Protein AF-A0A4P9WMT1-F1 (afdb_monomer_lite)

Sequence (552 aa):
MLISFTKLLVLAVTAVASVRATGAGMCFQVGVPNPFCVYGSPVKNVQDMVEIRYEIPQGLTWAALGVGSSMQSADIMFVNIDANGTAALTRRTASGFFLPPLATAEDLTLVPAASGQFTVNNAPTTVVTFIRSKTDPANSNPLTAQPQSFIWAALPGSPGGALNQHQFKGTTTGNFLDGSLAFTAGAARGPLISGSGANYDTLIHAHGILMAVGWLVMAPLGVYVARFGKAAFGVWWFRIHIALLLVGAVGGTYAGFGLVYSAISQNGGVHFSTTDSVHGAHVIIGLILLILTAPQAILGFIIDKLWVPTRRLVVLLALVNIPLGINTYDNLGSWAYIVYGVWLGAVVLGGFFLQIRNGQTVPGPCRIDITYLKPGRSATVIQAVLTLAASPTRTRVHTIITLGADTTGPSLSFPPAGPAGVAEWGLPPFTTCVPVQNPHNIGRKIDVRLSGQPVDHQRPSYAMWAAIPGRHVNDWRSVALYIDFIYNPLSLVPYEEESWYPTFSIHCGRHLIDGEIRDQKGRLLASIRQYATVVPWAMNDIQAQKATKSHL

Radius of gyration: 41.43 Å; chains: 1; bounding box: 90×55×116 Å

InterPro domains:
  IPR006593 Cytochrome b561/ferric reductase, transmembrane domain [SM00665] (206-326)
  IPR042171 Acyl-CoA thioesterase, double hotdog domain [G3DSA:2.40.160.210] (356-535)

pLDDT: mean 81.4, std 17.22, range [26.97, 97.56]

Structure (mmCIF, N/CA/C/O backbone):
data_AF-A0A4P9WMT1-F1
#
_entry.id   AF-A0A4P9WMT1-F1
#
loop_
_atom_site.group_PDB
_atom_site.id
_atom_site.type_symbol
_atom_site.label_atom_id
_atom_site.label_alt_id
_atom_site.label_comp_id
_atom_site.label_asym_id
_atom_site.label_entity_id
_atom_site.label_seq_id
_atom_site.pdbx_PDB_ins_code
_atom_site.Cartn_x
_atom_site.Cartn_y
_atom_site.Cartn_z
_atom_site.occupancy
_atom_site.B_iso_or_equiv
_atom_site.auth_seq_id
_atom_site.auth_comp_id
_atom_site.auth_asym_id
_atom_site.auth_atom_id
_atom_site.pdbx_PDB_model_num
ATOM 1 N N . MET A 1 1 ? -0.225 -25.256 9.509 1.00 34.50 1 MET A N 1
ATOM 2 C CA . MET A 1 1 ? 0.440 -24.881 8.245 1.00 34.50 1 MET A CA 1
ATOM 3 C C . MET A 1 1 ? 0.999 -23.466 8.422 1.00 34.50 1 MET A C 1
ATOM 5 O O . MET A 1 1 ? 0.345 -22.499 8.068 1.00 34.50 1 MET A O 1
ATOM 9 N N . LEU A 1 2 ? 2.133 -23.338 9.126 1.00 26.97 2 LEU A N 1
ATOM 10 C CA . LEU A 1 2 ? 2.810 -22.058 9.376 1.00 26.97 2 LEU A CA 1
ATOM 11 C C . LEU A 1 2 ? 3.914 -21.899 8.329 1.00 26.97 2 LEU A C 1
ATOM 13 O O . LEU A 1 2 ? 4.883 -22.654 8.347 1.00 26.97 2 LEU A O 1
ATOM 17 N N . ILE A 1 3 ? 3.759 -20.945 7.415 1.00 30.41 3 ILE A N 1
ATOM 18 C CA . ILE A 1 3 ? 4.817 -20.559 6.480 1.00 30.41 3 ILE A CA 1
ATOM 19 C C . ILE A 1 3 ? 5.672 -19.492 7.170 1.00 30.41 3 ILE A C 1
ATOM 21 O O . ILE A 1 3 ? 5.170 -18.483 7.662 1.00 30.41 3 ILE A O 1
ATOM 25 N N . SER A 1 4 ? 6.968 -19.781 7.260 1.00 29.91 4 SER A N 1
ATOM 26 C CA . SER A 1 4 ? 7.980 -19.017 7.988 1.00 29.91 4 SER A CA 1
ATOM 27 C C . SER A 1 4 ? 8.216 -17.639 7.356 1.00 29.91 4 SER A C 1
ATOM 29 O O . SER A 1 4 ? 8.745 -17.541 6.251 1.00 29.91 4 SER A O 1
ATOM 31 N N . PHE A 1 5 ? 7.877 -16.577 8.092 1.00 31.09 5 PHE A N 1
ATOM 32 C CA . PHE A 1 5 ? 8.065 -15.159 7.735 1.00 31.09 5 PHE A CA 1
ATOM 33 C C . PHE A 1 5 ? 9.542 -14.714 7.613 1.00 31.09 5 PHE A C 1
ATOM 35 O O . PHE A 1 5 ? 9.825 -13.585 7.228 1.00 31.09 5 PHE A O 1
ATOM 42 N N . THR A 1 6 ? 10.505 -15.584 7.917 1.00 29.91 6 THR A N 1
ATOM 43 C CA . THR A 1 6 ? 11.939 -15.255 8.009 1.00 29.91 6 THR A CA 1
ATOM 44 C C . THR A 1 6 ? 12.689 -15.181 6.678 1.00 29.91 6 THR A C 1
ATOM 46 O O . THR A 1 6 ? 13.828 -14.728 6.666 1.00 29.91 6 THR A O 1
ATOM 49 N N . LYS A 1 7 ? 12.093 -15.578 5.547 1.00 29.81 7 LYS A N 1
ATOM 50 C CA . LYS A 1 7 ? 12.797 -15.582 4.248 1.00 29.81 7 LYS A CA 1
ATOM 51 C C . LYS A 1 7 ? 12.718 -14.271 3.452 1.00 29.81 7 LYS A C 1
ATOM 53 O O . LYS A 1 7 ? 13.310 -14.203 2.383 1.00 29.81 7 LYS A O 1
ATOM 58 N N . LEU A 1 8 ? 12.044 -13.232 3.954 1.00 31.28 8 LEU A N 1
ATOM 59 C CA . LEU A 1 8 ? 11.838 -11.984 3.199 1.00 31.28 8 LEU A CA 1
ATOM 60 C C . LEU A 1 8 ? 12.842 -10.850 3.508 1.00 31.28 8 LEU A C 1
ATOM 62 O O . LEU A 1 8 ? 12.739 -9.793 2.900 1.00 31.28 8 LEU A O 1
ATOM 66 N N . LEU A 1 9 ? 13.802 -11.033 4.429 1.00 27.73 9 LEU A N 1
ATOM 67 C CA . LEU A 1 9 ? 14.664 -9.935 4.919 1.00 27.73 9 LEU A CA 1
ATOM 68 C C . LEU A 1 9 ? 16.169 -10.076 4.604 1.00 27.73 9 LEU A C 1
ATOM 70 O O . LEU A 1 9 ? 16.979 -9.362 5.185 1.00 27.73 9 LEU A O 1
ATOM 74 N N . VAL A 1 10 ? 16.580 -10.976 3.707 1.00 28.58 10 VAL A N 1
ATOM 75 C CA . VAL A 1 10 ? 18.006 -11.146 3.361 1.00 28.58 10 VAL A CA 1
ATOM 76 C C . VAL A 1 10 ? 18.172 -11.211 1.849 1.00 28.58 10 VAL A C 1
ATOM 78 O O . VAL A 1 10 ? 18.247 -12.288 1.268 1.00 28.58 10 VAL A O 1
ATOM 81 N N . LEU A 1 11 ? 18.200 -10.048 1.200 1.00 29.77 11 LEU A N 1
ATOM 82 C CA . LEU A 1 11 ? 18.699 -9.916 -0.171 1.00 29.77 11 LEU A CA 1
ATOM 83 C C . LEU A 1 11 ? 19.113 -8.466 -0.444 1.00 29.77 11 LEU A C 1
ATOM 85 O O . LEU A 1 11 ? 18.495 -7.740 -1.212 1.00 29.77 11 LEU A O 1
ATOM 89 N N . ALA A 1 12 ? 20.173 -8.027 0.226 1.00 33.16 12 ALA A N 1
ATOM 90 C CA . ALA A 1 12 ? 20.955 -6.888 -0.225 1.00 33.16 12 ALA A CA 1
ATOM 91 C C . ALA A 1 12 ? 22.398 -7.083 0.239 1.00 33.16 12 ALA A C 1
ATOM 93 O O . ALA A 1 12 ? 22.638 -7.280 1.425 1.00 33.16 12 ALA A O 1
ATOM 94 N N . VAL A 1 13 ? 23.311 -7.002 -0.730 1.00 31.78 13 VAL A N 1
ATOM 95 C CA . VAL A 1 13 ? 24.784 -7.053 -0.675 1.00 31.78 13 VAL A CA 1
ATOM 96 C C . VAL A 1 13 ? 25.332 -8.306 -1.364 1.00 31.78 13 VAL A C 1
ATOM 98 O O . VAL A 1 13 ? 25.782 -9.265 -0.748 1.00 31.78 13 VAL A O 1
ATOM 101 N N . THR A 1 14 ? 25.336 -8.256 -2.696 1.00 29.84 14 THR A N 1
ATOM 102 C CA . THR A 1 14 ? 26.312 -8.975 -3.522 1.00 29.84 14 THR A CA 1
ATOM 103 C C . THR A 1 14 ? 27.291 -7.949 -4.072 1.00 29.84 14 THR A C 1
ATOM 105 O O . THR A 1 14 ? 26.925 -7.091 -4.874 1.00 29.84 14 THR A O 1
ATOM 108 N N . ALA A 1 15 ? 28.527 -8.022 -3.583 1.00 29.95 15 ALA A N 1
ATOM 109 C CA . ALA A 1 15 ? 29.663 -7.267 -4.080 1.00 29.95 15 ALA A CA 1
ATOM 110 C C . ALA A 1 15 ? 29.980 -7.686 -5.524 1.00 29.95 15 ALA A C 1
ATOM 112 O O . ALA A 1 15 ? 30.099 -8.874 -5.824 1.00 29.95 15 ALA A O 1
ATOM 113 N N . VAL A 1 16 ? 30.119 -6.704 -6.414 1.00 30.92 16 VAL A N 1
ATOM 114 C CA . VAL A 1 16 ? 30.533 -6.912 -7.804 1.00 30.92 16 VAL A CA 1
ATOM 115 C C . VAL A 1 16 ? 32.060 -6.972 -7.837 1.00 30.92 16 VAL A C 1
ATOM 117 O O . VAL A 1 16 ? 32.727 -5.951 -7.698 1.00 30.92 16 VAL A O 1
ATOM 120 N N . ALA A 1 17 ? 32.621 -8.169 -8.007 1.00 28.27 17 ALA A N 1
ATOM 121 C CA . ALA A 1 17 ? 34.021 -8.335 -8.383 1.00 28.27 17 ALA A CA 1
ATOM 122 C C . ALA A 1 17 ? 34.148 -8.127 -9.902 1.00 28.27 17 ALA A C 1
ATOM 124 O O . ALA A 1 17 ? 33.555 -8.867 -10.688 1.00 28.27 17 ALA A O 1
ATOM 125 N N . SER A 1 18 ? 34.894 -7.107 -10.327 1.00 31.23 18 SER A N 1
ATOM 126 C CA . SER A 1 18 ? 35.149 -6.814 -11.739 1.00 31.23 18 SER A CA 1
ATOM 127 C C . SER A 1 18 ? 36.279 -7.697 -12.279 1.00 31.23 18 SER A C 1
ATOM 129 O O . SER A 1 18 ? 37.464 -7.424 -12.100 1.00 31.23 18 SER A O 1
ATOM 131 N N . VAL A 1 19 ? 35.920 -8.773 -12.978 1.00 30.08 19 VAL A N 1
ATOM 132 C CA . VAL A 1 19 ? 36.870 -9.514 -13.817 1.00 30.08 19 VAL A CA 1
ATOM 133 C C . VAL A 1 19 ? 37.116 -8.684 -15.079 1.00 30.08 19 VAL A C 1
ATOM 135 O O . VAL A 1 19 ? 36.225 -8.530 -15.911 1.00 30.08 19 VAL A O 1
ATOM 138 N N . ARG A 1 20 ? 38.323 -8.122 -15.226 1.00 36.44 20 ARG A N 1
ATOM 139 C CA . ARG A 1 20 ? 38.772 -7.489 -16.477 1.00 36.44 20 ARG A CA 1
ATOM 140 C C . ARG A 1 20 ? 39.059 -8.575 -17.515 1.00 36.44 20 ARG A C 1
ATOM 142 O O . ARG A 1 20 ? 40.186 -9.045 -17.624 1.00 36.44 20 ARG A O 1
ATOM 149 N N . ALA A 1 21 ? 38.042 -8.969 -18.273 1.00 40.00 21 ALA A N 1
ATOM 150 C CA . ALA A 1 21 ? 38.246 -9.624 -19.557 1.00 40.00 21 ALA A CA 1
ATOM 151 C C . ALA A 1 21 ? 38.567 -8.537 -20.594 1.00 40.00 21 ALA A C 1
ATOM 153 O O . ALA A 1 21 ? 37.758 -7.645 -20.843 1.00 40.00 21 ALA A O 1
ATOM 154 N N . THR A 1 22 ? 39.764 -8.571 -21.168 1.00 42.84 22 THR A N 1
ATOM 155 C CA . THR A 1 22 ? 40.135 -7.729 -22.311 1.00 42.84 22 THR A CA 1
ATOM 156 C C . THR A 1 22 ? 39.347 -8.184 -23.543 1.00 42.84 22 THR A C 1
ATOM 158 O O . THR A 1 22 ? 39.490 -9.336 -23.947 1.00 42.84 22 THR A O 1
ATOM 161 N N . GLY A 1 23 ? 38.516 -7.302 -24.118 1.00 55.69 23 GLY A N 1
ATOM 162 C CA . GLY A 1 23 ? 37.726 -7.561 -25.338 1.00 55.69 23 GLY A CA 1
ATOM 163 C C . GLY A 1 23 ? 36.220 -7.793 -25.127 1.00 55.69 23 GLY A C 1
ATOM 164 O O . GLY A 1 23 ? 35.547 -8.342 -25.997 1.00 55.69 23 GLY A O 1
ATOM 165 N N . ALA A 1 24 ? 35.678 -7.404 -23.974 1.00 73.19 24 ALA A N 1
ATOM 166 C CA . ALA A 1 24 ? 34.291 -7.649 -23.596 1.00 73.19 24 ALA A CA 1
ATOM 167 C C . ALA A 1 24 ? 33.371 -6.498 -24.047 1.00 73.19 24 ALA A C 1
ATOM 169 O O . ALA A 1 24 ? 33.230 -5.503 -23.343 1.00 73.19 24 ALA A O 1
ATOM 170 N N . GLY A 1 25 ? 32.715 -6.630 -25.205 1.00 86.19 25 GLY A N 1
ATOM 171 C CA . GLY A 1 25 ? 31.639 -5.709 -25.602 1.00 86.19 25 GLY A CA 1
ATOM 172 C C . GLY A 1 25 ? 30.511 -5.634 -24.563 1.00 86.19 25 GLY A C 1
ATOM 173 O O . GLY A 1 25 ? 30.316 -6.555 -23.768 1.00 86.19 25 GLY A O 1
ATOM 174 N N . MET A 1 26 ? 29.742 -4.547 -24.577 1.00 92.19 26 MET A N 1
ATOM 175 C CA . MET A 1 26 ? 28.570 -4.379 -23.713 1.00 92.19 26 MET A CA 1
ATOM 176 C C . MET A 1 26 ? 27.410 -5.199 -24.276 1.00 92.19 26 MET A C 1
ATOM 178 O O . MET A 1 26 ? 26.915 -4.884 -25.352 1.00 92.19 26 MET A O 1
ATOM 182 N N . CYS A 1 27 ? 26.975 -6.243 -23.573 1.00 93.75 27 CYS A N 1
ATOM 183 C CA . CYS A 1 27 ? 25.895 -7.116 -24.031 1.00 93.75 27 CYS A CA 1
ATOM 184 C C . CYS A 1 27 ? 24.649 -6.961 -23.159 1.00 93.75 27 CYS A C 1
ATOM 186 O O . CYS A 1 27 ? 24.732 -7.033 -21.939 1.00 93.75 27 CYS A O 1
ATOM 188 N N . PHE A 1 28 ? 23.489 -6.801 -23.784 1.00 92.69 28 PHE A N 1
ATOM 189 C CA . PHE A 1 28 ? 22.220 -6.456 -23.156 1.00 92.69 28 PHE A CA 1
ATOM 190 C C . PHE A 1 28 ? 21.204 -7.589 -23.314 1.00 92.69 28 PHE A C 1
ATOM 192 O O . PHE A 1 28 ? 20.989 -8.097 -24.418 1.00 92.69 28 PHE A O 1
ATOM 199 N N . GLN A 1 29 ? 20.554 -7.978 -22.217 1.00 91.81 29 GLN A N 1
ATOM 200 C CA . GLN A 1 29 ? 19.436 -8.926 -22.251 1.00 91.81 29 GLN A CA 1
ATOM 201 C C . GLN A 1 29 ? 18.154 -8.203 -22.671 1.00 91.81 29 GLN A C 1
ATOM 203 O O . GLN A 1 29 ? 17.661 -7.326 -21.960 1.00 91.81 29 GLN A O 1
ATOM 208 N N . VAL A 1 30 ? 17.628 -8.577 -23.837 1.00 91.31 30 VAL A N 1
ATOM 209 C CA . VAL A 1 30 ? 16.574 -7.839 -24.557 1.00 91.31 30 VAL A CA 1
ATOM 210 C C . VAL A 1 30 ? 15.356 -8.706 -24.872 1.00 91.31 30 VAL A C 1
ATOM 212 O O . VAL A 1 30 ? 14.725 -8.539 -25.904 1.00 91.31 30 VAL A O 1
ATOM 215 N N . GLY A 1 31 ? 15.034 -9.669 -24.005 1.00 86.44 31 GLY A N 1
ATOM 216 C CA . GLY A 1 31 ? 13.817 -10.483 -24.133 1.00 86.44 31 GLY A CA 1
ATOM 217 C C . GLY A 1 31 ? 13.829 -11.523 -25.259 1.00 86.44 31 GLY A C 1
ATOM 218 O O . GLY A 1 31 ? 12.807 -12.155 -25.506 1.00 86.44 31 GLY A O 1
ATOM 219 N N . VAL A 1 32 ? 14.971 -11.732 -25.918 1.00 90.38 32 VAL A N 1
ATOM 220 C CA . VAL A 1 32 ? 15.188 -12.797 -26.911 1.00 90.38 32 VAL A CA 1
ATOM 221 C C . VAL A 1 32 ? 16.379 -13.671 -26.485 1.00 90.38 32 VAL A C 1
ATOM 223 O O . VAL A 1 32 ? 17.185 -13.227 -25.665 1.00 90.38 32 VAL A O 1
ATOM 226 N N . PRO A 1 33 ? 16.524 -14.912 -26.999 1.00 89.69 33 PRO A N 1
ATOM 227 C CA . PRO A 1 33 ? 17.523 -15.863 -26.493 1.00 89.69 33 PRO A CA 1
ATOM 228 C C . PRO A 1 33 ? 18.980 -15.388 -26.581 1.00 89.69 33 PRO A C 1
ATOM 230 O O . PRO A 1 33 ? 19.815 -15.791 -25.774 1.00 89.69 33 PRO A O 1
ATOM 233 N N . ASN A 1 34 ? 19.294 -14.541 -27.564 1.00 92.12 34 ASN A N 1
ATOM 234 C CA . ASN A 1 34 ? 20.617 -13.953 -27.737 1.00 92.12 34 ASN A CA 1
ATOM 235 C C . ASN A 1 34 ? 20.608 -12.479 -27.303 1.00 92.12 34 ASN A C 1
ATOM 237 O O . ASN A 1 34 ? 19.641 -11.778 -27.581 1.00 92.12 34 ASN A O 1
ATOM 241 N N . PRO A 1 35 ? 21.667 -11.981 -26.646 1.00 93.81 35 PRO A N 1
ATOM 242 C CA . PRO A 1 35 ? 21.762 -10.584 -26.247 1.00 93.81 35 PRO A CA 1
ATOM 243 C C . PRO A 1 35 ? 22.049 -9.667 -27.442 1.00 93.81 35 PRO A C 1
ATOM 245 O O . PRO A 1 35 ? 22.680 -10.077 -28.416 1.00 93.81 35 PRO A O 1
ATOM 248 N N . PHE A 1 36 ? 21.650 -8.404 -27.313 1.00 95.00 36 PHE A N 1
ATOM 249 C CA . PHE A 1 36 ? 22.123 -7.305 -28.157 1.00 95.00 36 PHE A CA 1
ATOM 250 C C . PHE A 1 36 ? 23.494 -6.852 -27.649 1.00 95.00 36 PHE A C 1
ATOM 252 O O . PHE A 1 36 ? 23.594 -6.480 -26.487 1.00 95.00 36 PHE A O 1
ATOM 259 N N . CYS A 1 37 ? 24.548 -6.889 -28.467 1.00 95.81 37 CYS A N 1
ATOM 260 C CA . CYS A 1 37 ? 25.891 -6.485 -28.033 1.00 95.81 37 CYS A CA 1
ATOM 261 C C . CYS A 1 37 ? 26.405 -5.256 -28.785 1.00 95.81 37 CYS A C 1
ATOM 263 O O . CYS A 1 37 ? 26.158 -5.097 -29.980 1.00 95.81 37 CYS A O 1
ATOM 265 N N . VAL A 1 38 ? 27.153 -4.409 -28.080 1.00 96.19 38 VAL A N 1
ATOM 266 C CA . VAL A 1 38 ? 27.791 -3.209 -28.619 1.00 96.19 38 VAL A CA 1
ATOM 267 C C . VAL A 1 38 ? 29.273 -3.195 -28.280 1.00 96.19 38 VAL A C 1
ATOM 269 O O . VAL A 1 38 ? 29.674 -3.357 -27.127 1.00 96.19 38 VAL A O 1
ATOM 272 N N . TYR A 1 39 ? 30.077 -2.946 -29.301 1.00 95.44 39 TYR A N 1
ATOM 273 C CA . TYR A 1 39 ? 31.525 -2.828 -29.226 1.00 95.44 39 TYR A CA 1
ATOM 274 C C . TYR A 1 39 ? 31.937 -1.447 -29.713 1.00 95.44 39 TYR A C 1
ATOM 276 O O . TYR A 1 39 ? 31.245 -0.854 -30.544 1.00 95.44 39 TYR A O 1
ATOM 284 N N . GLY A 1 40 ? 33.078 -0.960 -29.240 1.00 94.50 40 GLY A N 1
ATOM 285 C CA . GLY A 1 40 ? 33.652 0.265 -29.771 1.00 94.50 40 GLY A CA 1
ATOM 286 C C . GLY A 1 40 ? 35.151 0.366 -29.551 1.00 94.50 40 GLY A C 1
ATOM 287 O O . GLY A 1 40 ? 35.678 -0.085 -28.533 1.00 94.50 40 GLY A O 1
ATOM 288 N N . SER A 1 41 ? 35.829 0.950 -30.534 1.00 94.31 41 SER A N 1
ATOM 289 C CA . SER A 1 41 ? 37.272 1.186 -30.510 1.00 94.31 41 SER A CA 1
ATOM 290 C C . SER A 1 41 ? 37.656 2.379 -31.387 1.00 94.31 41 SER A C 1
ATOM 292 O O . SER A 1 41 ? 36.959 2.664 -32.362 1.00 94.31 41 SER A O 1
ATOM 294 N N . PRO A 1 42 ? 38.783 3.061 -31.117 1.00 94.50 42 PRO A N 1
ATOM 295 C CA . PRO A 1 42 ? 39.309 4.072 -32.029 1.00 94.50 42 PRO A CA 1
ATOM 296 C C . PRO A 1 42 ? 39.584 3.487 -33.420 1.00 94.50 42 PRO A C 1
ATOM 298 O O . PRO A 1 42 ? 40.124 2.383 -33.536 1.00 94.50 42 PRO A O 1
ATOM 301 N N . VAL A 1 43 ? 39.272 4.240 -34.477 1.00 93.19 43 VAL A N 1
ATOM 302 C CA . VAL A 1 43 ? 39.634 3.849 -35.846 1.00 93.19 43 VAL A CA 1
ATOM 303 C C . VAL A 1 43 ? 41.155 3.931 -36.002 1.00 93.19 43 VAL A C 1
ATOM 305 O O . VAL A 1 43 ? 41.779 4.940 -35.669 1.00 93.19 43 VAL A O 1
ATOM 308 N N . LYS A 1 44 ? 41.782 2.871 -36.524 1.00 87.00 44 LYS A N 1
ATOM 309 C CA . LYS A 1 44 ? 43.231 2.871 -36.777 1.00 87.00 44 LYS A CA 1
ATOM 310 C C . LYS A 1 44 ? 43.584 3.952 -37.801 1.00 87.00 44 LYS A C 1
ATOM 312 O O . LYS A 1 44 ? 42.968 4.025 -38.857 1.00 87.00 44 LYS A O 1
ATOM 317 N N . ASN A 1 45 ? 44.620 4.738 -37.510 1.00 84.12 45 ASN A N 1
ATOM 318 C CA . ASN A 1 45 ? 45.180 5.764 -38.402 1.00 84.12 45 ASN A CA 1
ATOM 319 C C . ASN A 1 45 ? 44.236 6.925 -38.769 1.00 84.12 45 ASN A C 1
ATOM 321 O O . ASN A 1 45 ? 44.592 7.735 -39.620 1.00 84.12 45 ASN A O 1
ATOM 325 N N . VAL A 1 46 ? 43.075 7.049 -38.119 1.00 86.44 46 VAL A N 1
ATOM 326 C CA . VAL A 1 46 ? 42.180 8.201 -38.271 1.00 86.44 46 VAL A CA 1
ATOM 327 C C . VAL A 1 46 ? 41.991 8.821 -36.896 1.00 86.44 46 VAL A C 1
ATOM 329 O O . VAL A 1 46 ? 41.365 8.234 -36.012 1.00 86.44 46 VAL A O 1
ATOM 332 N N . GLN A 1 47 ? 42.590 9.996 -36.691 1.00 80.94 47 GLN A N 1
ATOM 333 C CA . GLN A 1 47 ? 42.363 10.738 -35.457 1.00 80.94 47 GLN A CA 1
ATOM 334 C C . GLN A 1 47 ? 40.887 11.147 -35.377 1.00 80.94 47 GLN A C 1
ATOM 336 O O . GLN A 1 47 ? 40.221 11.338 -36.388 1.00 80.94 47 GLN A O 1
ATOM 341 N N . ASP A 1 48 ? 40.369 11.198 -34.155 1.00 88.50 48 ASP A N 1
ATOM 342 C CA . ASP A 1 48 ? 39.002 11.634 -33.850 1.00 88.50 48 ASP A CA 1
ATOM 343 C C . ASP A 1 48 ? 37.831 10.805 -34.379 1.00 88.50 48 ASP A C 1
ATOM 345 O O . ASP A 1 48 ? 36.694 11.231 -34.232 1.00 88.50 48 ASP A O 1
ATOM 349 N N . MET A 1 49 ? 38.062 9.577 -34.846 1.00 93.00 49 MET A N 1
ATOM 350 C CA . MET A 1 49 ? 36.977 8.653 -35.198 1.00 93.00 49 MET A CA 1
ATOM 351 C C . MET A 1 49 ? 36.942 7.424 -34.285 1.00 93.00 49 MET A C 1
ATOM 353 O O . MET A 1 49 ? 37.976 6.899 -33.856 1.00 93.00 49 MET A O 1
ATOM 357 N N . VAL A 1 50 ? 35.732 6.951 -34.003 1.00 94.88 50 VAL A N 1
ATOM 358 C CA . VAL A 1 50 ? 35.442 5.727 -33.252 1.00 94.88 50 VAL A CA 1
ATOM 359 C C . VAL A 1 50 ? 34.627 4.805 -34.141 1.00 94.88 50 VAL A C 1
ATOM 361 O O . VAL A 1 50 ? 33.614 5.218 -34.697 1.00 94.88 50 VAL A O 1
ATOM 364 N N . GLU A 1 51 ? 35.070 3.561 -34.274 1.00 96.06 51 GLU A N 1
ATOM 365 C CA . GLU A 1 51 ? 34.289 2.493 -34.885 1.00 96.06 51 GLU A CA 1
ATOM 366 C C . GLU A 1 51 ? 33.418 1.851 -33.811 1.00 96.06 51 GLU A C 1
ATOM 368 O O . GLU A 1 51 ? 33.912 1.482 -32.743 1.00 96.06 51 GLU A O 1
ATOM 373 N N . ILE A 1 52 ? 32.127 1.728 -34.093 1.00 96.69 52 ILE A N 1
ATOM 374 C CA . ILE A 1 52 ? 31.130 1.115 -33.224 1.00 96.69 52 ILE A CA 1
ATOM 375 C C . ILE A 1 52 ? 30.473 -0.022 -33.999 1.00 96.69 52 ILE A C 1
ATOM 377 O O . ILE A 1 52 ? 30.073 0.136 -35.152 1.00 96.69 52 ILE A O 1
ATOM 381 N N . ARG A 1 53 ? 30.351 -1.180 -33.353 1.00 96.56 53 ARG A N 1
ATOM 382 C CA . ARG A 1 53 ? 29.743 -2.382 -33.931 1.00 96.56 53 ARG A CA 1
ATOM 383 C C . ARG A 1 53 ? 28.581 -2.838 -33.071 1.00 96.56 53 ARG A C 1
ATOM 385 O O . ARG A 1 53 ? 28.749 -3.077 -31.876 1.00 96.56 53 ARG A O 1
ATOM 392 N N . TYR A 1 54 ? 27.421 -2.994 -33.692 1.00 97.38 54 TYR A N 1
ATOM 393 C CA . TYR A 1 54 ? 26.234 -3.595 -33.101 1.00 97.38 54 TYR A CA 1
ATOM 394 C C . TYR A 1 54 ? 26.095 -5.030 -33.581 1.00 97.38 54 TYR A C 1
ATOM 396 O O . TYR A 1 54 ? 26.208 -5.304 -34.773 1.00 97.38 54 TYR A O 1
ATOM 404 N N . GLU A 1 55 ? 25.793 -5.930 -32.656 1.00 95.81 55 GLU A N 1
ATOM 405 C CA . GLU A 1 55 ? 25.377 -7.299 -32.931 1.00 95.81 55 GLU A CA 1
ATOM 406 C C . GLU A 1 55 ? 23.940 -7.460 -32.450 1.00 95.81 55 GLU A C 1
ATOM 408 O O . GLU A 1 55 ? 23.677 -7.590 -31.252 1.00 95.81 55 GLU A O 1
ATOM 413 N N . ILE A 1 56 ? 23.003 -7.380 -33.394 1.00 96.25 56 ILE A N 1
ATOM 414 C CA . ILE A 1 56 ? 21.570 -7.343 -33.127 1.00 96.25 56 ILE A CA 1
ATOM 415 C C . ILE A 1 56 ? 20.987 -8.739 -33.392 1.00 96.25 56 ILE A C 1
ATOM 417 O O . ILE A 1 56 ? 20.973 -9.190 -34.544 1.00 96.25 56 ILE A O 1
ATOM 421 N N . PRO A 1 57 ? 20.536 -9.457 -32.350 1.00 94.50 57 PRO A N 1
ATOM 422 C CA . PRO A 1 57 ? 19.986 -10.800 -32.495 1.00 94.50 57 PRO A CA 1
ATOM 423 C C . PRO A 1 57 ? 18.681 -10.783 -33.299 1.00 94.50 57 PRO A C 1
ATOM 425 O O . PRO A 1 57 ? 17.971 -9.776 -33.346 1.00 94.50 57 PRO A O 1
ATOM 428 N N . GLN A 1 58 ? 18.332 -11.922 -33.902 1.00 93.06 58 GLN A N 1
ATOM 429 C CA . GLN A 1 58 ? 16.999 -12.096 -34.480 1.00 93.06 58 GLN A CA 1
ATOM 430 C C . GLN A 1 58 ? 15.894 -11.938 -33.425 1.00 93.06 58 GLN A C 1
ATOM 432 O O . GLN A 1 58 ? 16.076 -12.270 -32.252 1.00 93.06 58 GLN A O 1
ATOM 437 N N . GLY A 1 59 ? 14.730 -11.461 -33.873 1.00 92.50 59 GLY A N 1
ATOM 438 C CA . GLY A 1 59 ? 13.572 -11.204 -33.014 1.00 92.50 59 GLY A CA 1
ATOM 439 C C . GLY A 1 59 ? 13.524 -9.795 -32.423 1.00 92.50 59 GLY A C 1
ATOM 440 O O . GLY A 1 59 ? 12.737 -9.560 -31.510 1.00 92.50 59 GLY A O 1
ATOM 441 N N . LEU A 1 60 ? 14.346 -8.866 -32.923 1.00 94.88 60 LEU A N 1
ATOM 442 C CA . LEU A 1 60 ? 14.241 -7.440 -32.624 1.00 94.88 60 LEU A CA 1
ATOM 443 C C . LEU A 1 60 ? 13.740 -6.667 -33.848 1.00 94.88 60 LEU A C 1
ATOM 445 O O . LEU A 1 60 ? 14.177 -6.919 -34.970 1.00 94.88 60 LEU A O 1
ATOM 449 N N . THR A 1 61 ? 12.872 -5.688 -33.608 1.00 95.94 61 THR A N 1
ATOM 450 C CA . THR A 1 61 ? 12.466 -4.688 -34.605 1.00 95.94 61 THR A CA 1
ATOM 451 C C . THR A 1 61 ? 13.547 -3.618 -34.750 1.00 95.94 61 THR A C 1
ATOM 453 O O . THR A 1 61 ? 13.887 -3.204 -35.853 1.00 95.94 61 THR A O 1
ATOM 456 N N . TRP A 1 62 ? 14.108 -3.168 -33.625 1.00 97.00 62 TRP A N 1
ATOM 457 C CA . TRP A 1 62 ? 15.160 -2.158 -33.588 1.00 97.00 62 TRP A CA 1
ATOM 458 C C . TRP A 1 62 ? 15.976 -2.250 -32.294 1.00 97.00 62 TRP A C 1
ATOM 460 O O . TRP A 1 62 ? 15.506 -2.765 -31.272 1.00 97.00 62 TRP A O 1
ATOM 470 N N . ALA A 1 63 ? 17.196 -1.718 -32.336 1.00 97.44 63 ALA A N 1
ATOM 471 C CA . ALA A 1 63 ? 18.070 -1.555 -31.178 1.00 97.44 63 ALA A CA 1
ATOM 472 C C . ALA A 1 63 ? 18.819 -0.218 -31.253 1.00 97.44 63 ALA A C 1
ATOM 474 O O . ALA A 1 63 ? 19.086 0.300 -32.339 1.00 97.44 63 ALA A O 1
ATOM 475 N N . ALA A 1 64 ? 19.147 0.357 -30.099 1.00 97.56 64 ALA A N 1
ATOM 476 C CA . ALA A 1 64 ? 19.814 1.647 -30.019 1.00 97.56 64 ALA A CA 1
ATOM 477 C C . ALA A 1 64 ? 20.738 1.759 -28.802 1.00 97.56 64 ALA A C 1
ATOM 479 O O . ALA A 1 64 ? 20.458 1.207 -27.733 1.00 97.56 64 ALA A O 1
ATOM 480 N N . LEU A 1 65 ? 21.799 2.549 -28.958 1.00 96.75 65 LEU A N 1
ATOM 481 C CA . LEU A 1 65 ? 22.640 3.046 -27.870 1.00 96.75 65 LEU A CA 1
ATOM 482 C C . LEU A 1 65 ? 22.636 4.574 -27.912 1.00 96.75 65 LEU A C 1
ATOM 484 O O . LEU A 1 65 ? 22.790 5.161 -28.979 1.00 96.75 65 LEU A O 1
ATOM 488 N N . GLY A 1 66 ? 22.514 5.221 -26.761 1.00 95.38 66 GLY A N 1
ATOM 489 C CA . GLY A 1 66 ? 22.700 6.659 -26.621 1.00 95.38 66 GLY A CA 1
ATOM 490 C C . GLY A 1 66 ? 23.900 6.998 -25.749 1.00 95.38 66 GLY A C 1
ATOM 491 O O . GLY A 1 66 ? 24.138 6.337 -24.740 1.00 95.38 66 GLY A O 1
ATOM 492 N N . VAL A 1 67 ? 24.639 8.042 -26.116 1.00 94.12 67 VAL A N 1
ATOM 493 C CA . VAL A 1 67 ? 25.641 8.670 -25.244 1.00 94.12 67 VAL A CA 1
ATOM 494 C C . VAL A 1 67 ? 24.917 9.654 -24.332 1.00 94.12 67 VAL A C 1
ATOM 496 O O . VAL A 1 67 ? 24.203 10.528 -24.822 1.00 94.12 67 VAL A O 1
ATOM 499 N N . GLY A 1 68 ? 25.065 9.481 -23.019 1.00 91.19 68 GLY A N 1
ATOM 500 C CA . GLY A 1 68 ? 24.351 10.252 -22.003 1.00 91.19 68 GLY A CA 1
ATOM 501 C C . GLY A 1 68 ? 23.838 9.373 -20.860 1.00 91.19 68 GLY A C 1
ATOM 502 O O . GLY A 1 68 ? 23.819 8.146 -20.943 1.00 91.19 68 GLY A O 1
ATOM 503 N N . SER A 1 69 ? 23.413 10.003 -19.765 1.00 86.75 69 SER A N 1
ATOM 504 C CA . SER A 1 69 ? 22.878 9.312 -18.579 1.00 86.75 69 SER A CA 1
ATOM 505 C C . SER A 1 69 ? 21.361 9.102 -18.615 1.00 86.75 69 SER A C 1
ATOM 507 O O . SER A 1 69 ? 20.832 8.327 -17.820 1.00 86.75 69 SER A O 1
ATOM 509 N N . SER A 1 70 ? 20.646 9.776 -19.520 1.00 87.94 70 SER A N 1
ATOM 510 C CA . SER A 1 70 ? 19.195 9.656 -19.678 1.00 87.94 70 SER A CA 1
ATOM 511 C C . SER A 1 70 ? 18.767 9.962 -21.111 1.00 87.94 70 SER A C 1
ATOM 513 O O . SER A 1 70 ? 19.474 10.655 -21.838 1.00 87.94 70 SER A O 1
ATOM 515 N N . MET A 1 71 ? 17.574 9.507 -21.499 1.00 89.81 71 MET A N 1
ATOM 516 C CA . MET A 1 71 ? 16.997 9.821 -22.809 1.00 89.81 71 MET A CA 1
ATOM 517 C C . MET A 1 71 ? 16.759 11.327 -23.005 1.00 89.81 71 MET A C 1
ATOM 519 O O . MET A 1 71 ? 16.793 11.781 -24.132 1.00 89.81 71 MET A O 1
ATOM 523 N N . GLN A 1 72 ? 16.575 12.132 -21.953 1.00 86.94 72 GLN A N 1
ATOM 524 C CA . GLN A 1 72 ? 16.244 13.561 -22.099 1.00 86.94 72 GLN A CA 1
ATOM 525 C C . GLN A 1 72 ? 17.360 14.426 -22.688 1.00 86.94 72 GLN A C 1
ATOM 527 O O . GLN A 1 72 ? 17.127 15.588 -22.997 1.00 86.94 72 GLN A O 1
ATOM 532 N N . SER A 1 73 ? 18.571 13.898 -22.786 1.00 86.25 73 SER A N 1
ATOM 533 C CA . SER A 1 73 ? 19.710 14.628 -23.332 1.00 86.25 73 SER A CA 1
ATOM 534 C C . SER A 1 73 ? 20.652 13.699 -24.083 1.00 86.25 73 SER A C 1
ATOM 536 O O . SER A 1 73 ? 21.835 14.004 -24.187 1.00 86.25 73 SER A O 1
ATOM 538 N N . ALA A 1 74 ? 20.177 12.526 -24.510 1.00 91.81 74 ALA A N 1
ATOM 539 C CA . ALA A 1 74 ? 21.035 11.526 -25.124 1.00 91.81 74 ALA A CA 1
ATOM 540 C C . ALA A 1 74 ? 21.196 11.765 -26.619 1.00 91.81 74 ALA A C 1
ATOM 542 O O . ALA A 1 74 ? 20.254 12.131 -27.328 1.00 91.81 74 ALA A O 1
ATOM 543 N N . ASP A 1 75 ? 22.394 11.455 -27.093 1.00 93.69 75 ASP A N 1
ATOM 544 C CA . ASP A 1 75 ? 22.693 11.362 -28.510 1.00 93.69 75 ASP A CA 1
ATOM 545 C C . ASP A 1 75 ? 22.701 9.899 -28.951 1.00 93.69 75 ASP A C 1
ATOM 547 O O . ASP A 1 75 ? 23.540 9.108 -28.513 1.00 93.69 75 ASP A O 1
ATOM 551 N N . ILE A 1 76 ? 21.709 9.531 -29.753 1.00 95.12 76 ILE A N 1
ATOM 552 C CA . ILE A 1 76 ? 21.264 8.160 -29.970 1.00 95.12 76 ILE A CA 1
ATOM 553 C C . ILE A 1 76 ? 21.682 7.687 -31.355 1.00 95.12 76 ILE A C 1
ATOM 555 O O . ILE A 1 76 ? 21.288 8.242 -32.378 1.00 95.12 76 ILE A O 1
ATOM 559 N N . MET A 1 77 ? 22.417 6.585 -31.370 1.00 96.38 77 MET A N 1
ATOM 560 C CA . MET A 1 77 ? 22.703 5.782 -32.548 1.00 96.38 77 MET A CA 1
ATOM 561 C C . MET A 1 77 ? 21.630 4.694 -32.629 1.00 96.38 77 MET A C 1
ATOM 563 O O . MET A 1 77 ? 21.545 3.812 -31.771 1.00 96.38 77 MET A O 1
ATOM 567 N N . PHE A 1 78 ? 20.756 4.809 -33.624 1.00 97.00 78 PHE A N 1
ATOM 568 C CA . PHE A 1 78 ? 19.541 4.014 -33.745 1.00 97.00 78 PHE A CA 1
ATOM 569 C C . PHE A 1 78 ? 19.606 3.115 -34.976 1.00 97.00 78 PHE A C 1
ATOM 571 O O . PHE A 1 78 ? 19.811 3.605 -36.088 1.00 97.00 78 PHE A O 1
ATOM 578 N N . VAL A 1 79 ? 19.375 1.815 -34.788 1.00 97.56 79 VAL A N 1
ATOM 579 C CA . VAL A 1 79 ? 19.309 0.836 -35.874 1.00 97.56 79 VAL A CA 1
ATOM 580 C C . VAL A 1 79 ? 17.908 0.247 -35.961 1.00 97.56 79 VAL A C 1
ATOM 582 O O . VAL A 1 79 ? 17.481 -0.487 -35.069 1.00 97.56 79 VAL A O 1
ATOM 585 N N . ASN A 1 80 ? 17.216 0.539 -37.062 1.00 96.00 80 ASN A N 1
ATOM 586 C CA . ASN A 1 80 ? 15.969 -0.128 -37.433 1.00 96.00 80 ASN A CA 1
ATOM 587 C C . ASN A 1 80 ? 16.262 -1.352 -38.301 1.00 96.00 80 ASN A C 1
ATOM 589 O O . ASN A 1 80 ? 17.113 -1.260 -39.183 1.00 96.00 80 ASN A O 1
ATOM 593 N N . ILE A 1 81 ? 15.534 -2.450 -38.116 1.00 94.50 81 ILE A N 1
ATOM 594 C CA . ILE A 1 81 ? 15.601 -3.612 -39.005 1.00 94.50 81 ILE A CA 1
ATOM 595 C C . ILE A 1 81 ? 14.335 -3.613 -39.864 1.00 94.50 81 ILE A C 1
ATOM 597 O O . ILE A 1 81 ? 13.224 -3.698 -39.342 1.00 94.50 81 ILE A O 1
ATOM 601 N N . ASP A 1 82 ? 14.490 -3.495 -41.181 1.00 90.81 82 ASP A N 1
ATOM 602 C CA . ASP A 1 82 ? 13.369 -3.505 -42.123 1.00 90.81 82 ASP A CA 1
ATOM 603 C C 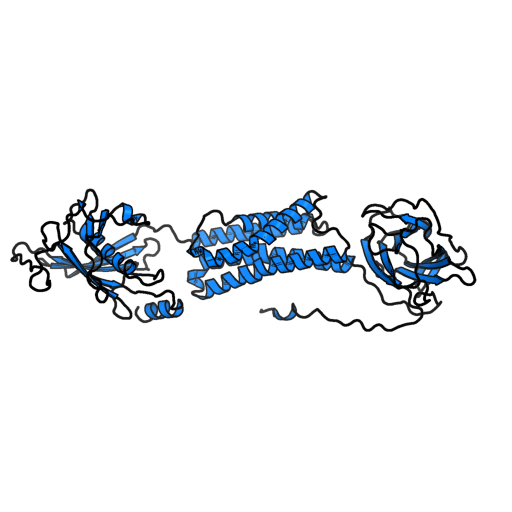. ASP A 1 82 ? 12.788 -4.916 -42.337 1.00 90.81 82 ASP A C 1
ATOM 605 O O . ASP A 1 82 ? 13.326 -5.908 -41.853 1.00 90.81 82 ASP A O 1
ATOM 609 N N . ALA A 1 83 ? 11.681 -5.028 -43.078 1.00 89.25 83 ALA A N 1
ATOM 610 C CA . ALA A 1 83 ? 11.017 -6.313 -43.330 1.00 89.25 83 ALA A CA 1
ATOM 611 C C . ALA A 1 83 ? 11.903 -7.339 -44.068 1.00 89.25 83 ALA A C 1
ATOM 613 O O . ALA A 1 83 ? 11.653 -8.540 -43.984 1.00 89.25 83 ALA A O 1
ATOM 614 N N . ASN A 1 84 ? 12.946 -6.875 -44.762 1.00 85.62 84 ASN A N 1
ATOM 615 C CA . ASN A 1 84 ? 13.906 -7.710 -45.479 1.00 85.62 84 ASN A CA 1
ATOM 616 C C . ASN A 1 84 ? 15.104 -8.111 -44.599 1.00 85.62 84 ASN A C 1
ATOM 618 O O . ASN A 1 84 ? 16.008 -8.799 -45.071 1.00 85.62 84 ASN A O 1
ATOM 622 N N . GLY A 1 85 ? 15.140 -7.687 -43.331 1.00 82.44 85 GLY A N 1
ATOM 623 C CA . GLY A 1 85 ? 16.273 -7.909 -42.434 1.00 82.44 85 GLY A CA 1
ATOM 624 C C . GLY A 1 85 ? 17.460 -6.977 -42.699 1.00 82.44 85 GLY A C 1
ATOM 625 O O . GLY A 1 85 ? 18.559 -7.226 -42.196 1.00 82.44 85 GLY A O 1
ATOM 626 N N . THR A 1 86 ? 17.267 -5.920 -43.490 1.00 88.12 86 THR A N 1
ATOM 627 C CA . THR A 1 86 ? 18.274 -4.889 -43.751 1.00 88.12 86 THR A CA 1
ATOM 628 C C . THR A 1 86 ? 18.246 -3.865 -42.629 1.00 88.12 86 THR A C 1
ATOM 630 O O . THR A 1 86 ? 17.186 -3.417 -42.190 1.00 88.12 86 THR A O 1
ATOM 633 N N . ALA A 1 87 ? 19.426 -3.474 -42.159 1.00 93.19 87 ALA A N 1
ATOM 634 C CA . ALA A 1 87 ? 19.552 -2.494 -41.099 1.00 93.19 87 ALA A CA 1
ATOM 635 C C . ALA A 1 87 ? 19.650 -1.067 -41.656 1.00 93.19 87 ALA A C 1
ATOM 637 O O . ALA A 1 87 ? 20.502 -0.782 -42.496 1.00 93.19 87 ALA A O 1
ATOM 638 N N . ALA A 1 88 ? 18.825 -0.162 -41.136 1.00 94.38 88 ALA A N 1
ATOM 639 C CA . ALA A 1 88 ? 18.909 1.272 -41.382 1.00 94.38 88 ALA A CA 1
ATOM 640 C C . ALA A 1 88 ? 19.466 1.974 -40.137 1.00 94.38 88 ALA A C 1
ATOM 642 O O . ALA A 1 88 ? 18.839 1.962 -39.074 1.00 94.38 88 ALA A O 1
ATOM 643 N N . LEU A 1 89 ? 20.647 2.578 -40.275 1.00 96.19 89 LEU A N 1
ATOM 644 C CA . LEU A 1 89 ? 21.310 3.359 -39.232 1.00 96.19 89 LEU A CA 1
ATOM 645 C C . LEU A 1 89 ? 20.882 4.827 -39.325 1.00 96.19 89 LEU A C 1
ATOM 647 O O . LEU A 1 89 ? 20.924 5.413 -40.402 1.00 96.19 89 LEU A O 1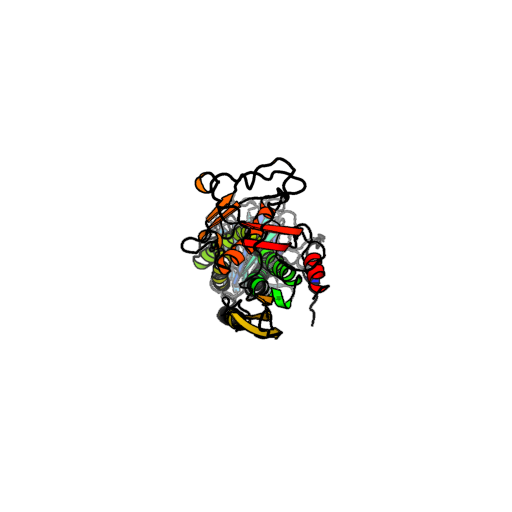
ATOM 651 N N . THR A 1 90 ? 20.498 5.418 -38.197 1.00 95.50 90 THR A N 1
ATOM 652 C CA . THR A 1 90 ? 20.149 6.844 -38.088 1.00 95.50 90 THR A CA 1
ATOM 653 C C . THR A 1 90 ? 20.694 7.429 -36.796 1.00 95.50 90 THR A C 1
ATOM 655 O O . THR A 1 90 ? 20.768 6.722 -35.783 1.00 95.50 90 THR A O 1
ATOM 658 N N . ARG A 1 91 ? 21.025 8.722 -36.803 1.00 94.25 91 ARG A N 1
ATOM 659 C CA . ARG A 1 91 ? 21.321 9.464 -35.580 1.00 94.25 91 ARG A CA 1
ATOM 660 C C . ARG A 1 91 ? 20.096 10.232 -35.108 1.00 94.25 91 ARG A C 1
ATOM 662 O O . ARG A 1 91 ? 19.351 10.811 -35.898 1.00 94.25 91 ARG A O 1
ATOM 669 N N . ARG A 1 92 ? 19.870 10.254 -33.797 1.00 93.88 92 ARG A N 1
ATOM 670 C CA . ARG A 1 92 ? 18.754 10.978 -33.186 1.00 93.88 92 ARG A CA 1
ATOM 671 C C . ARG A 1 92 ? 19.198 11.716 -31.937 1.00 93.88 92 ARG A C 1
ATOM 673 O O . ARG A 1 92 ? 19.966 11.180 -31.148 1.00 93.88 92 ARG A O 1
ATOM 680 N N . THR A 1 93 ? 18.653 12.903 -31.709 1.00 92.06 93 THR A N 1
ATOM 681 C CA . THR A 1 93 ? 18.922 13.680 -30.491 1.00 92.06 93 THR A CA 1
ATOM 682 C C . THR A 1 93 ? 17.656 13.746 -29.662 1.00 92.06 93 THR A C 1
ATOM 684 O O . THR A 1 93 ? 16.611 14.180 -30.145 1.00 92.06 93 THR A O 1
ATOM 687 N N . ALA A 1 94 ? 17.728 13.293 -28.418 1.00 91.00 94 ALA A N 1
ATOM 688 C CA . ALA A 1 94 ? 16.570 13.233 -27.547 1.00 91.00 94 ALA A CA 1
ATOM 689 C C . ALA A 1 94 ? 16.602 14.373 -26.519 1.00 91.00 94 ALA A C 1
ATOM 691 O O . ALA A 1 94 ? 17.615 14.602 -25.864 1.00 91.00 94 ALA A O 1
ATOM 692 N N . SER A 1 95 ? 15.481 15.090 -26.405 1.00 87.94 95 SER A N 1
ATOM 693 C CA . SER A 1 95 ? 15.256 16.193 -25.455 1.00 87.94 95 SER A CA 1
ATOM 694 C C . SER A 1 95 ? 14.161 15.875 -24.422 1.00 87.94 95 SER A C 1
ATOM 696 O O . SER A 1 95 ? 13.737 16.729 -23.647 1.00 87.94 95 SER A O 1
ATOM 698 N N . GLY A 1 96 ? 13.666 14.633 -24.422 1.00 86.88 96 GLY A N 1
ATOM 699 C CA . GLY A 1 96 ? 12.563 14.173 -23.585 1.00 86.88 96 GLY A CA 1
ATOM 700 C C . GLY A 1 96 ? 12.290 12.676 -23.748 1.00 86.88 96 GLY A C 1
ATOM 701 O O . GLY A 1 96 ? 13.068 11.952 -24.364 1.00 86.88 96 GLY A O 1
ATOM 702 N N . PHE A 1 97 ? 11.163 12.210 -23.206 1.00 85.81 97 PHE A N 1
ATOM 703 C CA . PHE A 1 97 ? 10.724 10.805 -23.271 1.00 85.81 97 PHE A CA 1
ATOM 704 C C . PHE A 1 97 ? 9.702 10.550 -24.391 1.00 85.81 97 PHE A C 1
ATOM 706 O O . PHE A 1 97 ? 8.708 9.854 -24.199 1.00 85.81 97 PHE A O 1
ATOM 713 N N . PHE A 1 98 ? 9.932 11.142 -25.557 1.00 87.88 98 PHE A N 1
ATOM 714 C CA . PHE A 1 98 ? 9.129 10.963 -26.769 1.00 87.88 98 PHE A CA 1
ATOM 715 C C . PHE A 1 98 ? 10.028 10.491 -27.913 1.00 87.88 98 PHE A C 1
ATOM 717 O O . PHE A 1 98 ? 11.245 10.437 -27.748 1.00 87.88 98 PHE A O 1
ATOM 724 N N . LEU A 1 99 ? 9.446 10.130 -29.063 1.00 91.31 99 LEU A N 1
ATOM 725 C CA . LEU A 1 99 ? 10.210 9.683 -30.231 1.00 91.31 99 LEU A CA 1
ATOM 726 C C . LEU A 1 99 ? 11.283 10.728 -30.596 1.00 91.31 99 LEU A C 1
ATOM 728 O O . LEU A 1 99 ? 10.922 11.828 -31.018 1.00 91.31 99 LEU A O 1
ATOM 732 N N . PRO A 1 100 ? 12.582 10.405 -30.465 1.00 93.31 100 PRO A N 1
ATOM 733 C CA . PRO A 1 100 ? 13.633 11.373 -30.739 1.00 93.31 100 PRO A CA 1
ATOM 734 C C . PRO A 1 100 ? 13.636 11.760 -32.225 1.00 93.31 100 PRO A C 1
ATOM 736 O O . PRO A 1 100 ? 13.628 10.855 -33.072 1.00 93.31 100 PRO A O 1
ATOM 739 N N . PRO A 1 101 ? 13.640 13.059 -32.575 1.00 93.69 101 PRO A N 1
ATOM 740 C CA . PRO A 1 101 ? 13.794 13.488 -33.960 1.00 93.69 101 PRO A CA 1
ATOM 741 C C . PRO A 1 101 ? 15.162 13.070 -34.516 1.00 93.69 101 PRO A C 1
ATOM 743 O O . PRO A 1 101 ? 16.101 12.801 -33.763 1.00 93.69 101 PRO A O 1
ATOM 746 N N . LEU A 1 102 ? 15.271 13.016 -35.846 1.00 93.56 102 LEU A N 1
ATOM 747 C CA . LEU A 1 102 ? 16.564 12.850 -36.513 1.00 93.56 102 LEU A CA 1
ATOM 748 C C . LEU A 1 102 ? 17.488 14.015 -36.142 1.00 93.56 102 LEU A C 1
ATOM 750 O O . LEU A 1 102 ? 17.031 15.156 -36.022 1.00 93.56 102 LEU A O 1
ATOM 754 N N . ALA A 1 103 ? 18.770 13.723 -35.938 1.00 90.12 103 ALA A N 1
ATOM 755 C CA . ALA A 1 103 ? 19.756 14.759 -35.666 1.00 90.12 103 ALA A CA 1
ATOM 756 C C . ALA A 1 103 ? 19.921 15.671 -36.894 1.00 90.12 103 ALA A C 1
ATOM 758 O O . ALA A 1 103 ? 19.852 15.224 -38.036 1.00 90.12 103 ALA A O 1
ATOM 759 N N . THR A 1 104 ? 20.153 16.964 -36.666 1.00 85.25 104 THR A N 1
ATOM 760 C CA . THR A 1 104 ? 20.357 17.948 -37.746 1.00 85.25 104 THR A CA 1
ATOM 761 C C . THR A 1 104 ? 21.703 17.788 -38.453 1.00 85.25 104 THR A C 1
ATOM 763 O O . THR A 1 104 ? 21.854 18.234 -39.588 1.00 85.25 104 THR A O 1
ATOM 766 N N . ALA A 1 105 ? 22.668 17.144 -37.795 1.00 83.94 105 ALA A N 1
ATOM 767 C CA . ALA A 1 105 ? 23.955 16.761 -38.351 1.00 83.94 105 ALA A CA 1
ATOM 768 C C . ALA A 1 105 ? 24.112 15.239 -38.259 1.00 83.94 105 ALA A C 1
ATOM 770 O O . ALA A 1 105 ? 24.155 14.677 -37.163 1.00 83.94 105 ALA A O 1
ATOM 771 N N . GLU A 1 106 ? 24.222 14.578 -39.406 1.00 81.62 106 GLU A N 1
ATOM 772 C CA . GLU A 1 106 ? 24.556 13.157 -39.484 1.00 81.62 106 GLU A CA 1
ATOM 773 C C . GLU A 1 106 ? 26.084 13.005 -39.526 1.00 81.62 106 GLU A C 1
ATOM 775 O O . GLU A 1 106 ? 26.736 13.446 -40.470 1.00 81.62 106 GLU A O 1
ATOM 780 N N . ASP A 1 107 ? 26.662 12.411 -38.480 1.00 87.19 107 ASP A N 1
ATOM 781 C CA . ASP A 1 107 ? 28.093 12.084 -38.354 1.00 87.19 107 ASP A CA 1
ATOM 782 C C . ASP A 1 107 ? 28.333 10.566 -38.288 1.00 87.19 107 ASP A C 1
ATOM 784 O O . ASP A 1 107 ? 29.404 10.115 -37.876 1.00 87.19 107 ASP A O 1
ATOM 788 N N . LEU A 1 108 ? 27.338 9.770 -38.695 1.00 92.94 108 LEU A N 1
ATOM 789 C CA . LEU A 1 108 ? 27.416 8.315 -38.747 1.00 92.94 108 LEU A CA 1
ATOM 790 C C . LEU A 1 108 ? 27.700 7.857 -40.177 1.00 92.94 108 LEU A C 1
ATOM 792 O O . LEU A 1 108 ? 26.917 8.103 -41.090 1.00 92.94 108 LEU A O 1
ATOM 796 N N . THR A 1 109 ? 28.808 7.145 -40.377 1.00 94.25 109 THR A N 1
ATOM 797 C CA . THR A 1 109 ? 29.124 6.521 -41.670 1.00 94.25 109 THR A CA 1
ATOM 798 C C . THR A 1 109 ? 29.122 5.009 -41.520 1.00 94.25 109 THR A C 1
ATOM 800 O O . THR A 1 109 ? 29.910 4.452 -40.757 1.00 94.25 109 THR A O 1
ATOM 803 N N . LEU A 1 110 ? 28.232 4.327 -42.242 1.00 95.06 110 LEU A N 1
ATOM 804 C CA . LEU A 1 110 ? 28.185 2.866 -42.260 1.00 95.06 110 LEU A CA 1
ATOM 805 C C . LEU A 1 110 ? 29.488 2.301 -42.847 1.00 95.06 110 LEU A C 1
ATOM 807 O O . LEU A 1 110 ? 30.014 2.847 -43.814 1.00 95.06 110 LEU A O 1
ATOM 811 N N . VAL A 1 111 ? 29.977 1.187 -42.301 1.00 95.56 111 VAL A N 1
ATOM 812 C CA . VAL A 1 111 ? 31.085 0.391 -42.848 1.00 95.56 111 VAL A CA 1
ATOM 813 C C . VAL A 1 111 ? 30.476 -0.840 -43.534 1.00 95.56 111 VAL A C 1
ATOM 815 O O . VAL A 1 111 ? 30.201 -1.839 -42.858 1.00 95.56 111 VAL A O 1
ATOM 818 N N . PRO A 1 112 ? 30.224 -0.811 -44.861 1.00 92.06 112 PRO A N 1
ATOM 819 C CA . PRO A 1 112 ? 29.424 -1.843 -45.520 1.00 92.06 112 PRO A CA 1
ATOM 820 C C . PRO A 1 112 ? 30.084 -3.222 -45.475 1.00 92.06 112 PRO A C 1
ATOM 822 O O . PRO A 1 112 ? 29.410 -4.217 -45.250 1.00 92.06 112 PRO A O 1
ATOM 825 N N . ALA A 1 113 ? 31.413 -3.282 -45.601 1.00 90.69 113 ALA A N 1
ATOM 826 C CA . ALA A 1 113 ? 32.167 -4.539 -45.569 1.00 90.69 113 ALA A CA 1
ATOM 827 C C . ALA A 1 113 ? 32.101 -5.269 -44.212 1.00 90.69 113 ALA A C 1
ATOM 829 O O . ALA A 1 113 ? 32.341 -6.472 -44.150 1.00 90.69 113 ALA A O 1
ATOM 830 N N . ALA A 1 114 ? 31.780 -4.552 -43.130 1.00 91.25 114 ALA A N 1
ATOM 831 C CA . ALA A 1 114 ? 31.655 -5.090 -41.776 1.00 91.25 114 ALA A CA 1
ATOM 832 C C . ALA A 1 114 ? 30.197 -5.092 -41.275 1.00 91.25 114 ALA A C 1
ATOM 834 O O . ALA A 1 114 ? 29.956 -5.265 -40.078 1.00 91.25 114 ALA A O 1
ATOM 835 N N . SER A 1 115 ? 29.233 -4.886 -42.178 1.00 94.25 115 SER A N 1
ATOM 836 C CA . SER A 1 115 ? 27.798 -4.846 -41.889 1.00 94.25 115 SER A CA 1
ATOM 837 C C . SER A 1 115 ? 27.048 -5.866 -42.747 1.00 94.25 115 SER A C 1
ATOM 839 O O . SER A 1 115 ? 27.448 -6.156 -43.869 1.00 94.25 115 SER A O 1
ATOM 841 N N . GLY A 1 116 ? 25.964 -6.433 -42.222 1.00 92.81 116 GLY A N 1
ATOM 842 C CA . GLY A 1 116 ? 25.178 -7.460 -42.907 1.00 92.81 116 GLY A CA 1
ATOM 843 C C . GLY A 1 116 ? 24.685 -8.559 -41.972 1.00 92.81 116 GLY A C 1
ATOM 844 O O . GLY A 1 116 ? 24.667 -8.403 -40.752 1.00 92.81 116 GLY A O 1
ATOM 845 N N . GLN A 1 117 ? 24.275 -9.685 -42.551 1.00 92.25 117 GLN A N 1
ATOM 846 C CA . GLN A 1 117 ? 23.855 -10.868 -41.801 1.00 92.25 117 GLN A CA 1
ATOM 847 C C . GLN A 1 117 ? 25.059 -11.776 -41.542 1.00 92.25 117 GLN A C 1
ATOM 849 O O . GLN A 1 117 ? 25.713 -12.233 -42.479 1.00 92.25 117 GLN A O 1
ATOM 854 N N . PHE A 1 118 ? 25.342 -12.056 -40.271 1.00 91.69 118 PHE A N 1
ATOM 855 C CA . PHE A 1 118 ? 26.431 -12.936 -39.848 1.00 91.69 118 PHE A CA 1
ATOM 856 C C . PHE A 1 118 ? 25.906 -14.037 -38.930 1.00 91.69 118 PHE A C 1
ATOM 858 O O . PHE A 1 118 ? 24.865 -13.901 -38.291 1.00 91.69 118 PHE A O 1
ATOM 865 N N . THR A 1 119 ? 26.659 -15.130 -38.823 1.00 91.12 119 THR A N 1
ATOM 866 C CA . THR A 1 119 ? 26.438 -16.124 -37.767 1.00 91.12 119 THR A CA 1
ATOM 867 C C . THR A 1 119 ? 27.362 -15.801 -36.601 1.00 91.12 119 THR A C 1
ATOM 869 O O . THR A 1 119 ? 28.577 -15.944 -36.714 1.00 91.12 119 THR A O 1
ATOM 872 N N . VAL A 1 120 ? 26.792 -15.361 -35.480 1.00 87.31 120 VAL A N 1
ATOM 873 C CA . VAL A 1 120 ? 27.530 -15.046 -34.251 1.00 87.31 120 VAL A CA 1
ATOM 874 C C . VAL A 1 120 ? 27.089 -16.021 -33.168 1.00 87.31 120 VAL A C 1
ATOM 876 O O . VAL A 1 120 ? 25.906 -16.103 -32.852 1.00 87.31 120 VAL A O 1
ATOM 879 N N . ASN A 1 121 ? 28.033 -16.774 -32.595 1.00 84.19 121 ASN A N 1
ATOM 880 C CA . ASN A 1 121 ? 27.755 -17.809 -31.587 1.00 84.19 121 ASN A CA 1
ATOM 881 C C . ASN A 1 121 ? 26.658 -18.797 -32.027 1.00 84.19 121 ASN A C 1
ATOM 883 O O . ASN A 1 121 ? 25.731 -19.087 -31.274 1.00 84.19 121 ASN A O 1
ATOM 887 N N . ASN A 1 122 ? 26.763 -19.294 -33.264 1.00 87.25 122 ASN A N 1
ATOM 888 C CA . ASN A 1 122 ? 25.808 -20.221 -33.886 1.00 87.25 122 ASN A CA 1
ATOM 889 C C . ASN A 1 122 ? 24.376 -19.673 -34.036 1.00 87.25 122 ASN A C 1
ATOM 891 O O . ASN A 1 122 ? 23.443 -20.452 -34.216 1.00 87.25 122 ASN A O 1
ATOM 895 N N . ALA A 1 123 ? 24.193 -18.349 -33.990 1.00 89.12 123 ALA A N 1
ATOM 896 C CA . ALA A 1 123 ? 22.906 -17.706 -34.212 1.00 89.12 123 ALA A CA 1
ATOM 897 C C . ALA A 1 123 ? 22.984 -16.650 -35.329 1.00 89.12 123 ALA A C 1
ATOM 899 O O . ALA A 1 123 ? 23.930 -15.851 -35.355 1.00 89.12 123 ALA A O 1
ATOM 900 N N . PRO A 1 124 ? 21.992 -16.599 -36.237 1.00 91.75 124 PRO A N 1
ATOM 901 C CA . PRO A 1 124 ? 21.887 -15.520 -37.212 1.00 91.75 124 PRO A CA 1
ATOM 902 C C . PRO A 1 124 ? 21.718 -14.178 -36.487 1.00 91.75 124 PRO A C 1
ATOM 904 O O . PRO A 1 124 ? 20.897 -14.038 -35.579 1.00 91.75 124 PRO A O 1
ATOM 907 N N . THR A 1 125 ? 22.538 -13.204 -36.864 1.00 93.19 125 THR A N 1
ATOM 908 C CA . THR A 1 125 ? 22.665 -11.912 -36.190 1.00 93.19 125 THR A CA 1
ATOM 909 C C . THR A 1 125 ? 22.871 -10.820 -37.232 1.00 93.19 125 THR A C 1
ATOM 911 O O . THR A 1 125 ? 23.748 -10.929 -38.092 1.00 93.19 125 THR A O 1
ATOM 914 N N . THR A 1 126 ? 22.098 -9.741 -37.122 1.00 95.44 126 THR A N 1
ATOM 915 C CA . THR A 1 126 ? 22.286 -8.545 -37.946 1.00 95.44 126 THR A CA 1
ATOM 916 C C . THR A 1 126 ? 23.413 -7.726 -37.338 1.00 95.44 126 THR A C 1
ATOM 918 O O . THR A 1 126 ? 23.296 -7.236 -36.215 1.00 95.44 126 THR A O 1
ATOM 921 N N . VAL A 1 127 ? 24.519 -7.590 -38.059 1.00 95.69 127 VAL A N 1
ATOM 922 C CA . VAL A 1 127 ? 25.671 -6.806 -37.620 1.00 95.69 127 VAL A CA 1
ATOM 923 C C . VAL A 1 127 ? 25.668 -5.471 -38.338 1.00 95.69 127 VAL A C 1
ATOM 925 O O . VAL A 1 127 ? 25.569 -5.418 -39.564 1.00 95.69 127 VAL A O 1
ATOM 928 N N . VAL A 1 128 ? 25.822 -4.393 -37.576 1.00 97.44 128 VAL A N 1
ATOM 929 C CA . VAL A 1 128 ? 25.930 -3.036 -38.115 1.00 97.44 128 VAL A CA 1
ATOM 930 C C . VAL A 1 128 ? 27.180 -2.398 -37.550 1.00 97.44 128 VAL A C 1
ATOM 932 O O . VAL A 1 128 ? 27.257 -2.138 -36.353 1.00 97.44 128 VAL A O 1
ATOM 935 N N . THR A 1 129 ? 28.159 -2.158 -38.413 1.00 97.12 129 THR A N 1
ATOM 936 C CA . THR A 1 129 ? 29.404 -1.482 -38.051 1.00 97.12 129 THR A CA 1
ATOM 937 C C . THR A 1 129 ? 29.410 -0.107 -38.694 1.00 97.12 129 THR A C 1
ATOM 939 O O . THR A 1 129 ? 29.144 0.026 -39.887 1.00 97.12 129 THR A O 1
ATOM 942 N N . PHE A 1 130 ? 29.696 0.925 -37.913 1.00 97.00 130 PHE A N 1
ATOM 943 C CA . PHE A 1 130 ? 29.719 2.304 -38.376 1.00 97.00 130 PHE A CA 1
ATOM 944 C C . PHE A 1 130 ? 30.796 3.100 -37.651 1.00 97.00 130 PHE A C 1
ATOM 946 O O . PHE A 1 130 ? 31.221 2.744 -36.554 1.00 97.00 130 PHE A O 1
ATOM 953 N N . ILE A 1 131 ? 31.242 4.184 -38.272 1.00 95.38 131 ILE A N 1
ATOM 954 C CA . ILE A 1 131 ? 32.187 5.129 -37.683 1.00 95.38 131 ILE A CA 1
ATOM 955 C C . ILE A 1 131 ? 31.475 6.418 -37.301 1.00 95.38 131 ILE A C 1
ATOM 957 O O . ILE A 1 131 ? 30.520 6.838 -37.960 1.00 95.38 131 ILE A O 1
ATOM 961 N N . ARG A 1 132 ? 31.966 7.026 -36.226 1.00 92.94 132 ARG A N 1
ATOM 962 C CA . ARG A 1 132 ? 31.440 8.247 -35.631 1.00 92.94 132 ARG A CA 1
ATOM 963 C C . ARG A 1 132 ? 32.577 9.163 -35.178 1.00 92.94 132 ARG A C 1
ATOM 965 O O . ARG A 1 132 ? 33.598 8.670 -34.697 1.00 92.94 132 ARG A O 1
ATOM 972 N N . SER A 1 133 ? 32.376 10.476 -35.266 1.00 91.50 133 SER A N 1
ATOM 973 C CA . SER A 1 133 ? 33.307 11.466 -34.711 1.00 91.50 133 SER A CA 1
ATOM 974 C C . SER A 1 133 ? 33.337 11.447 -33.176 1.00 91.50 133 SER A C 1
ATOM 976 O O . SER A 1 133 ? 32.308 11.313 -32.514 1.00 91.50 133 SER A O 1
ATOM 978 N N . LYS A 1 134 ? 34.520 11.626 -32.576 1.00 90.19 134 LYS A N 1
ATOM 979 C CA . LYS A 1 134 ? 34.665 11.857 -31.128 1.00 90.19 134 LYS A CA 1
ATOM 980 C C . LYS A 1 134 ? 34.067 13.197 -30.721 1.00 90.19 134 LYS A C 1
ATOM 982 O O . LYS A 1 134 ? 33.481 13.312 -29.645 1.00 90.19 134 LYS A O 1
ATOM 987 N N . THR A 1 135 ? 34.247 14.204 -31.572 1.00 83.62 135 THR A N 1
ATOM 988 C CA . THR A 1 135 ? 33.654 15.525 -31.410 1.00 83.62 135 THR A CA 1
ATOM 989 C C . THR A 1 135 ? 32.249 15.485 -31.993 1.00 83.62 135 THR A C 1
ATOM 991 O O . THR A 1 135 ? 32.057 15.266 -33.187 1.00 83.62 135 THR A O 1
ATOM 994 N N . ASP A 1 136 ? 31.254 15.647 -31.128 1.00 72.81 136 ASP A N 1
ATOM 995 C CA . ASP A 1 136 ? 29.866 15.774 -31.555 1.00 72.81 136 ASP A CA 1
ATOM 996 C C . ASP A 1 136 ? 29.703 17.111 -32.313 1.00 72.81 136 ASP A C 1
ATOM 998 O O . ASP A 1 136 ? 30.025 18.154 -31.739 1.00 72.81 136 ASP A O 1
ATOM 1002 N N . PRO A 1 137 ? 29.182 17.129 -33.557 1.00 65.75 137 PRO A N 1
ATOM 1003 C CA . PRO A 1 137 ? 28.913 18.364 -34.302 1.00 65.75 137 PRO A CA 1
ATOM 1004 C C . PRO A 1 137 ? 28.038 19.377 -33.546 1.00 65.75 137 PRO A C 1
ATOM 1006 O O . PRO A 1 137 ? 28.137 20.580 -33.779 1.00 65.75 137 PRO A O 1
ATOM 1009 N N . ALA A 1 138 ? 27.181 18.894 -32.643 1.00 69.06 138 ALA A N 1
ATOM 1010 C CA . ALA A 1 138 ? 26.309 19.697 -31.793 1.00 69.06 138 ALA A CA 1
ATOM 1011 C C . ALA A 1 138 ? 26.860 19.881 -30.363 1.00 69.06 138 ALA A C 1
ATOM 1013 O O . ALA A 1 138 ? 26.164 20.440 -29.514 1.00 69.06 138 ALA A O 1
ATOM 1014 N N . ASN A 1 139 ? 28.079 19.395 -30.074 1.00 64.50 139 ASN A N 1
ATOM 1015 C CA . ASN A 1 139 ? 28.751 19.419 -28.764 1.00 64.50 139 ASN A CA 1
ATOM 1016 C C . ASN A 1 139 ? 27.879 18.952 -27.580 1.00 64.50 139 ASN A C 1
ATOM 1018 O O . ASN A 1 139 ? 28.108 19.349 -26.439 1.00 64.50 139 ASN A O 1
ATOM 1022 N N . SER A 1 140 ? 26.873 18.116 -27.826 1.00 69.44 140 SER A N 1
ATOM 1023 C CA . SER A 1 140 ? 25.883 17.746 -26.820 1.00 69.44 140 SER A CA 1
ATOM 1024 C C . SER A 1 140 ? 26.352 16.547 -25.992 1.00 69.44 140 SER A C 1
ATOM 1026 O O . SER A 1 140 ? 26.156 16.551 -24.781 1.00 69.44 140 SER A O 1
ATOM 1028 N N . ASN A 1 141 ? 27.031 15.563 -26.603 1.00 86.25 141 ASN A N 1
ATOM 1029 C CA . ASN A 1 141 ? 27.654 14.433 -25.894 1.00 86.25 141 ASN A CA 1
ATOM 1030 C C . ASN A 1 141 ? 28.889 13.866 -26.642 1.00 86.25 141 ASN A C 1
ATOM 1032 O O . ASN A 1 141 ? 28.768 12.844 -27.326 1.00 86.25 141 ASN A O 1
ATOM 1036 N N . PRO A 1 142 ? 30.086 14.483 -26.530 1.00 91.00 142 PRO A N 1
ATOM 1037 C CA . PRO A 1 142 ? 31.297 13.974 -27.180 1.00 91.00 142 PRO A CA 1
ATOM 1038 C C . PRO A 1 142 ? 31.756 12.641 -26.573 1.00 91.00 142 PRO A C 1
ATOM 1040 O O . PRO A 1 142 ? 31.531 12.382 -25.390 1.00 91.00 142 PRO A O 1
ATOM 1043 N N . LEU A 1 143 ? 32.456 11.815 -27.353 1.00 92.62 143 LEU A N 1
ATOM 1044 C CA . LEU A 1 143 ? 33.127 10.617 -26.839 1.00 92.62 143 LEU A CA 1
ATOM 1045 C C . LEU A 1 143 ? 34.476 11.003 -26.222 1.00 92.62 143 LEU A C 1
ATOM 1047 O O . LEU A 1 143 ? 35.312 11.636 -26.865 1.00 92.62 143 LEU A O 1
ATOM 1051 N N . THR A 1 144 ? 34.706 10.607 -24.972 1.00 92.38 144 THR A N 1
ATOM 1052 C CA . THR A 1 144 ? 35.890 10.990 -24.189 1.00 92.38 144 THR A CA 1
ATOM 1053 C C . THR A 1 144 ? 36.725 9.780 -23.797 1.00 92.38 144 THR A C 1
ATOM 1055 O O . THR A 1 144 ? 36.260 8.647 -23.840 1.00 92.38 144 THR A O 1
ATOM 1058 N N . ALA A 1 145 ? 37.971 10.022 -23.383 1.00 89.56 145 ALA A N 1
ATOM 1059 C CA . ALA A 1 145 ? 38.860 8.965 -22.902 1.00 89.56 145 ALA A CA 1
ATOM 1060 C C . ALA A 1 145 ? 38.525 8.479 -21.480 1.00 89.56 145 ALA A C 1
ATOM 1062 O O . ALA A 1 145 ? 39.173 7.555 -20.993 1.00 89.56 145 ALA A O 1
ATOM 1063 N N . GLN A 1 146 ? 37.552 9.100 -20.804 1.00 90.62 146 GLN A N 1
ATOM 1064 C CA . GLN A 1 146 ? 37.060 8.673 -19.496 1.00 90.62 146 GLN A CA 1
ATOM 1065 C C . GLN A 1 146 ? 35.835 7.761 -19.653 1.00 90.62 146 GLN A C 1
ATOM 1067 O O . GLN A 1 146 ? 35.134 7.866 -20.658 1.00 90.62 146 GLN A O 1
ATOM 1072 N N . PRO A 1 147 ? 35.528 6.899 -18.666 1.00 91.44 147 PRO A N 1
ATOM 1073 C CA . PRO A 1 147 ? 34.270 6.164 -18.645 1.00 91.44 147 PRO A CA 1
ATOM 1074 C C . PRO A 1 147 ? 33.063 7.108 -18.721 1.00 91.44 147 PRO A C 1
ATOM 1076 O O . PRO A 1 147 ? 32.950 8.048 -17.934 1.00 91.44 147 PRO A O 1
ATOM 1079 N N . GLN A 1 148 ? 32.147 6.843 -19.651 1.00 92.69 148 GLN A N 1
ATOM 1080 C CA . GLN A 1 148 ? 30.935 7.631 -19.871 1.00 92.69 148 GLN A CA 1
ATOM 1081 C C . GLN A 1 148 ? 29.687 6.807 -19.597 1.00 92.69 148 GLN A C 1
ATOM 1083 O O . GLN A 1 148 ? 29.697 5.579 -19.684 1.00 92.69 148 GLN A O 1
ATOM 1088 N N . SER A 1 149 ? 28.603 7.505 -19.261 1.00 91.25 149 SER A N 1
ATOM 1089 C CA . SER A 1 149 ? 27.282 6.890 -19.192 1.00 91.25 149 SER A CA 1
ATOM 1090 C C . SER A 1 149 ? 26.729 6.691 -20.596 1.00 91.25 149 SER A C 1
ATOM 1092 O O . SER A 1 149 ? 26.767 7.601 -21.428 1.00 91.25 149 SER A O 1
ATOM 1094 N N . PHE A 1 150 ? 26.186 5.504 -20.818 1.00 93.88 150 PHE A N 1
ATOM 1095 C CA . PHE A 1 150 ? 25.401 5.164 -21.985 1.00 93.88 150 PHE A CA 1
ATOM 1096 C C . PHE A 1 150 ? 23.997 4.778 -21.554 1.00 93.88 150 PHE A C 1
ATOM 1098 O O . PHE A 1 150 ? 23.797 4.150 -20.512 1.00 93.88 150 PHE A O 1
ATOM 1105 N N . ILE A 1 151 ? 23.032 5.085 -22.406 1.00 94.19 151 ILE A N 1
ATOM 1106 C CA . ILE A 1 151 ? 21.711 4.474 -22.366 1.00 94.19 151 ILE A CA 1
ATOM 1107 C C . ILE A 1 151 ? 21.611 3.447 -23.486 1.00 94.19 151 ILE A C 1
ATOM 1109 O O . ILE A 1 151 ? 22.252 3.581 -24.525 1.00 94.19 151 ILE A O 1
ATOM 1113 N N . TRP A 1 152 ? 20.786 2.432 -23.305 1.00 95.31 152 TRP A N 1
ATOM 1114 C CA . TRP A 1 152 ? 20.487 1.469 -24.356 1.00 95.31 152 TRP A CA 1
ATOM 1115 C C . TRP A 1 152 ? 18.997 1.172 -24.373 1.00 95.31 152 TRP A C 1
ATOM 1117 O O . TRP A 1 152 ? 18.315 1.306 -23.354 1.00 95.31 152 TRP A O 1
ATOM 1127 N N . ALA A 1 153 ? 18.493 0.792 -25.541 1.00 95.44 153 ALA A N 1
ATOM 1128 C CA . ALA A 1 153 ? 17.092 0.471 -25.736 1.00 95.44 153 ALA A CA 1
ATOM 1129 C C . ALA A 1 153 ? 16.907 -0.540 -26.873 1.00 95.44 153 ALA A C 1
ATOM 1131 O O . ALA A 1 153 ? 17.640 -0.512 -27.860 1.00 95.44 153 ALA A O 1
ATOM 1132 N N . ALA A 1 154 ? 15.917 -1.417 -26.743 1.00 95.62 154 ALA A N 1
ATOM 1133 C CA . ALA A 1 154 ? 15.545 -2.382 -27.765 1.00 95.62 154 ALA A CA 1
ATOM 1134 C C . ALA A 1 154 ? 14.045 -2.692 -27.721 1.00 95.62 154 ALA A C 1
ATOM 1136 O O . ALA A 1 154 ? 13.395 -2.636 -26.666 1.00 95.62 154 ALA A O 1
ATOM 1137 N N . LEU A 1 155 ? 13.510 -3.064 -28.881 1.00 94.50 155 LEU A N 1
ATOM 1138 C CA . LEU A 1 155 ? 12.144 -3.545 -29.033 1.00 94.50 155 LEU A CA 1
ATOM 1139 C C . LEU A 1 155 ? 12.147 -4.939 -29.672 1.00 94.50 155 LEU A C 1
ATOM 1141 O O . LEU A 1 155 ? 12.482 -5.055 -30.854 1.00 94.50 155 LEU A O 1
ATOM 1145 N N . PRO A 1 156 ? 11.752 -5.984 -28.928 1.00 93.75 156 PRO A N 1
ATOM 1146 C CA . PRO A 1 156 ? 11.441 -7.285 -29.498 1.00 93.75 156 PRO A CA 1
ATOM 1147 C C . PRO A 1 156 ? 10.270 -7.219 -30.465 1.00 93.75 156 PRO A C 1
ATOM 1149 O O . PRO A 1 156 ? 9.290 -6.509 -30.237 1.00 93.75 156 PRO A O 1
ATOM 1152 N N . GLY A 1 157 ? 10.370 -7.981 -31.543 1.00 92.31 157 GLY A N 1
ATOM 1153 C CA . GLY A 1 157 ? 9.361 -8.029 -32.583 1.00 92.31 157 GLY A CA 1
ATOM 1154 C C . GLY A 1 157 ? 9.907 -8.551 -33.902 1.00 92.31 157 GLY A C 1
ATOM 1155 O O . GLY A 1 157 ? 11.024 -9.065 -33.996 1.00 92.31 157 GLY A O 1
ATOM 1156 N N . SER A 1 158 ? 9.075 -8.444 -34.930 1.00 90.62 158 SER A N 1
ATOM 1157 C CA . SER A 1 158 ? 9.445 -8.829 -36.285 1.00 90.62 158 SER A CA 1
ATOM 1158 C C . SER A 1 158 ? 10.155 -7.676 -37.004 1.00 90.62 158 SER A C 1
ATOM 1160 O O . SER A 1 158 ? 9.744 -6.520 -36.849 1.00 90.62 158 SER A O 1
ATOM 1162 N N . PRO A 1 159 ? 11.167 -7.978 -37.836 1.00 90.19 159 PRO A N 1
ATOM 1163 C CA . PRO A 1 159 ? 11.737 -7.013 -38.770 1.00 90.19 159 PRO A CA 1
ATOM 1164 C C . PRO A 1 159 ? 10.641 -6.300 -39.581 1.00 90.19 159 PRO A C 1
ATOM 1166 O O . PRO A 1 159 ? 9.665 -6.925 -39.998 1.00 90.19 159 PRO A O 1
ATOM 1169 N N . GLY A 1 160 ? 10.767 -4.986 -39.772 1.00 89.12 160 GLY A N 1
ATOM 1170 C CA . GLY A 1 160 ? 9.770 -4.150 -40.452 1.00 89.12 160 GLY A CA 1
ATOM 1171 C C . GLY A 1 160 ? 8.547 -3.771 -39.609 1.00 89.12 160 GLY A C 1
ATOM 1172 O O . GLY A 1 160 ? 7.627 -3.140 -40.126 1.00 89.12 160 GLY A O 1
ATOM 1173 N N . GLY A 1 161 ? 8.519 -4.138 -38.325 1.00 89.62 161 GLY A N 1
ATOM 1174 C CA . GLY A 1 161 ? 7.482 -3.710 -37.390 1.00 89.62 161 GLY A CA 1
ATOM 1175 C C . GLY A 1 161 ? 7.435 -2.190 -37.183 1.00 89.62 161 GLY A C 1
ATOM 1176 O O . GLY A 1 161 ? 8.379 -1.458 -37.485 1.00 89.62 161 GLY A O 1
ATOM 1177 N N . ALA A 1 162 ? 6.321 -1.703 -36.630 1.00 89.31 162 ALA A N 1
ATOM 1178 C CA . ALA A 1 162 ? 6.165 -0.289 -36.302 1.00 89.31 162 ALA A CA 1
ATOM 1179 C C . ALA A 1 162 ? 7.213 0.177 -35.273 1.00 89.31 162 ALA A C 1
ATOM 1181 O O . ALA A 1 162 ? 7.558 -0.548 -34.334 1.00 89.31 162 ALA A O 1
ATOM 1182 N N . LEU A 1 163 ? 7.676 1.422 -35.424 1.00 88.56 163 LEU A N 1
ATOM 1183 C CA . LEU A 1 163 ? 8.554 2.085 -34.460 1.00 88.56 163 LEU A CA 1
ATOM 1184 C C . LEU A 1 163 ? 7.771 2.449 -33.191 1.00 88.56 163 LEU A C 1
ATOM 1186 O O . LEU A 1 163 ? 7.303 3.573 -33.030 1.00 88.56 163 LEU A O 1
ATOM 1190 N N . ASN A 1 164 ? 7.635 1.477 -32.293 1.00 89.88 164 ASN A N 1
ATOM 1191 C CA . ASN A 1 164 ? 7.030 1.661 -30.977 1.00 89.88 164 ASN A CA 1
ATOM 1192 C C . ASN A 1 164 ? 8.092 1.949 -29.908 1.00 89.88 164 ASN A C 1
ATOM 1194 O O . ASN A 1 164 ? 9.292 1.780 -30.135 1.00 89.88 164 ASN A O 1
ATOM 1198 N N . GLN A 1 165 ? 7.638 2.364 -28.724 1.00 89.44 165 GLN A N 1
ATOM 1199 C CA . GLN A 1 165 ? 8.491 2.542 -27.552 1.00 89.44 165 GLN A CA 1
ATOM 1200 C C . GLN A 1 165 ? 9.234 1.239 -27.208 1.00 89.44 165 GLN A C 1
ATOM 1202 O O . GLN A 1 165 ? 8.669 0.152 -27.308 1.00 89.44 165 GLN A O 1
ATOM 1207 N N . HIS A 1 166 ? 10.498 1.348 -26.787 1.00 90.50 166 HIS A N 1
ATOM 1208 C CA . HIS A 1 166 ? 11.290 0.202 -26.323 1.00 90.50 166 HIS A CA 1
ATOM 1209 C C . HIS A 1 166 ? 10.576 -0.564 -25.202 1.00 90.50 166 HIS A C 1
ATOM 1211 O O . HIS A 1 166 ? 10.004 0.040 -24.291 1.00 90.50 166 HIS A O 1
ATOM 1217 N N . GLN A 1 167 ? 10.717 -1.888 -25.205 1.00 87.81 167 GLN A N 1
ATOM 1218 C CA . GLN A 1 167 ? 10.333 -2.730 -24.066 1.00 87.81 167 GLN A CA 1
ATOM 1219 C C . GLN A 1 167 ? 11.504 -2.930 -23.102 1.00 87.81 167 GLN A C 1
ATOM 1221 O O . GLN A 1 167 ? 11.323 -2.960 -21.888 1.00 87.81 167 GLN A O 1
ATOM 1226 N N . PHE A 1 168 ? 12.722 -3.014 -23.641 1.00 88.38 168 PHE A N 1
ATOM 1227 C CA . PHE A 1 168 ? 13.939 -3.200 -22.862 1.00 88.38 168 PHE A CA 1
ATOM 1228 C C . PHE A 1 168 ? 14.795 -1.954 -22.977 1.00 88.38 168 PHE A C 1
ATOM 1230 O O . PHE A 1 168 ? 15.059 -1.473 -24.075 1.00 88.38 168 PHE A O 1
ATOM 1237 N N . LYS A 1 169 ? 15.226 -1.431 -21.836 1.00 90.94 169 LYS A N 1
ATOM 1238 C CA . LYS A 1 169 ? 16.136 -0.296 -21.757 1.00 90.94 169 LYS A CA 1
ATOM 1239 C C . LYS A 1 169 ? 16.963 -0.367 -20.488 1.00 90.94 169 LYS A C 1
ATOM 1241 O O . LYS A 1 169 ? 16.636 -1.108 -19.558 1.00 90.94 169 LYS A O 1
ATOM 1246 N N . GLY A 1 170 ? 17.996 0.449 -20.429 1.00 87.69 170 GLY A N 1
ATOM 1247 C CA . GLY A 1 170 ? 18.769 0.640 -19.219 1.00 87.69 170 GLY A CA 1
ATOM 1248 C C . GLY A 1 170 ? 19.861 1.670 -19.413 1.00 87.69 170 GLY A C 1
ATOM 1249 O O . GLY A 1 170 ? 19.988 2.285 -20.473 1.00 87.69 170 GLY A O 1
ATOM 1250 N N . THR A 1 171 ? 20.657 1.831 -18.368 1.00 88.38 171 THR A N 1
ATOM 1251 C CA . THR A 1 171 ? 21.891 2.604 -18.403 1.00 88.38 171 THR A CA 1
ATOM 1252 C C . THR A 1 171 ? 23.071 1.676 -18.147 1.00 88.38 171 THR A C 1
ATOM 1254 O O . THR A 1 171 ? 22.937 0.619 -17.529 1.00 88.38 171 THR A O 1
ATOM 1257 N N . THR A 1 172 ? 24.231 2.037 -18.672 1.00 90.62 172 THR A N 1
ATOM 1258 C CA . THR A 1 172 ? 25.498 1.364 -18.395 1.00 90.62 172 THR A CA 1
ATOM 1259 C C . THR A 1 172 ? 26.629 2.383 -18.443 1.00 90.62 172 THR A C 1
ATOM 1261 O O . THR A 1 172 ? 26.427 3.529 -18.843 1.00 90.62 172 THR A O 1
ATOM 1264 N N . THR A 1 173 ? 27.824 1.983 -18.030 1.00 90.69 173 THR A N 1
ATOM 1265 C CA . THR A 1 173 ? 29.033 2.790 -18.161 1.00 90.69 173 THR A CA 1
ATOM 1266 C C . THR A 1 173 ? 30.087 2.031 -18.949 1.00 90.69 173 THR A C 1
ATOM 1268 O O . THR A 1 173 ? 30.194 0.809 -18.863 1.00 90.69 173 THR A O 1
ATOM 1271 N N . GLY A 1 174 ? 30.869 2.752 -19.745 1.00 91.50 174 GLY A N 1
ATOM 1272 C CA . GLY A 1 174 ? 31.931 2.152 -20.543 1.00 91.50 174 GLY A CA 1
ATOM 1273 C C . GLY A 1 174 ? 32.828 3.198 -21.184 1.00 91.50 174 GLY A C 1
ATOM 1274 O O . GLY A 1 174 ? 32.615 4.398 -21.018 1.00 91.50 174 GLY A O 1
ATOM 1275 N N . ASN A 1 175 ? 33.826 2.742 -21.931 1.00 93.50 175 ASN A N 1
ATOM 1276 C CA . ASN A 1 175 ? 34.766 3.609 -22.623 1.00 93.50 175 ASN A CA 1
ATOM 1277 C C . ASN A 1 175 ? 35.094 3.017 -23.996 1.00 93.50 175 ASN A C 1
ATOM 1279 O O . ASN A 1 175 ? 35.649 1.927 -24.094 1.00 93.50 175 ASN A O 1
ATOM 1283 N N . PHE A 1 176 ? 34.741 3.729 -25.066 1.00 93.56 176 PHE A N 1
ATOM 1284 C CA . PHE A 1 176 ? 35.050 3.284 -26.427 1.00 93.56 176 PHE A CA 1
ATOM 1285 C C . PHE A 1 176 ? 36.481 3.613 -26.863 1.00 93.56 176 PHE A C 1
ATOM 1287 O O . PHE A 1 176 ? 36.908 3.155 -27.919 1.00 93.56 176 PHE A O 1
ATOM 1294 N N . LEU A 1 177 ? 37.228 4.407 -26.090 1.00 93.12 177 LEU A N 1
ATOM 1295 C CA . LEU A 1 177 ? 38.549 4.896 -26.485 1.00 93.12 177 LEU A CA 1
ATOM 1296 C C . LEU A 1 177 ? 39.720 4.153 -25.830 1.00 93.12 177 LEU A C 1
ATOM 1298 O O . LEU A 1 177 ? 40.831 4.243 -26.345 1.00 93.12 177 LEU A O 1
ATOM 1302 N N . ASP A 1 178 ? 39.502 3.411 -24.741 1.00 91.06 178 ASP A N 1
ATOM 1303 C CA . ASP A 1 178 ? 40.565 2.669 -24.037 1.00 91.06 178 ASP A CA 1
ATOM 1304 C C . ASP A 1 178 ? 40.785 1.237 -24.558 1.00 91.06 178 ASP A C 1
ATOM 1306 O O . ASP A 1 178 ? 41.657 0.518 -24.070 1.00 91.06 178 ASP A O 1
ATOM 1310 N N . GLY A 1 179 ? 39.995 0.814 -25.550 1.00 87.44 179 GLY A N 1
ATOM 1311 C CA . GLY A 1 179 ? 40.059 -0.520 -26.146 1.00 87.44 179 GLY A CA 1
ATOM 1312 C C . GLY A 1 179 ? 39.434 -1.635 -25.300 1.00 87.44 179 GLY A C 1
ATOM 1313 O O . GLY A 1 179 ? 39.408 -2.779 -25.751 1.00 87.44 179 GLY A O 1
ATOM 1314 N N . SER A 1 180 ? 38.884 -1.340 -24.116 1.00 87.69 180 SER A N 1
ATOM 1315 C CA . SER A 1 180 ? 38.225 -2.342 -23.262 1.00 87.69 180 SER A CA 1
ATOM 1316 C C . SER A 1 180 ? 36.996 -2.975 -23.925 1.00 87.69 180 SER A C 1
ATOM 1318 O O . SER A 1 180 ? 36.717 -4.154 -23.698 1.00 87.69 180 SER A O 1
ATOM 1320 N N . LEU A 1 181 ? 36.321 -2.214 -24.794 1.00 91.00 181 LEU A N 1
ATOM 1321 C CA . LEU A 1 181 ? 35.130 -2.610 -25.549 1.00 91.00 181 LEU A CA 1
ATOM 1322 C C . LEU A 1 181 ? 35.426 -2.981 -27.014 1.00 91.00 181 LEU A C 1
ATOM 1324 O O . LEU A 1 181 ? 34.491 -3.106 -27.808 1.00 91.00 181 LEU A O 1
ATOM 1328 N N . ALA A 1 182 ? 36.699 -3.135 -27.397 1.00 91.19 182 ALA A N 1
ATOM 1329 C CA . ALA A 1 182 ? 37.074 -3.439 -28.775 1.00 91.19 182 ALA A CA 1
ATOM 1330 C C . ALA A 1 182 ? 36.559 -4.822 -29.205 1.00 91.19 182 ALA A C 1
ATOM 1332 O O . ALA A 1 182 ? 36.682 -5.808 -28.474 1.00 91.19 182 ALA A O 1
ATOM 1333 N N . PHE A 1 183 ? 36.010 -4.912 -30.419 1.00 90.56 183 PHE A N 1
ATOM 1334 C CA . PHE A 1 183 ? 35.573 -6.188 -30.976 1.00 90.56 183 PHE A CA 1
ATOM 1335 C C . PHE A 1 183 ? 36.780 -7.077 -31.296 1.00 90.56 183 PHE A C 1
ATOM 1337 O O . PHE A 1 183 ? 37.693 -6.675 -32.015 1.00 90.56 183 PHE A O 1
ATOM 1344 N N . THR A 1 184 ? 36.756 -8.312 -30.797 1.00 88.50 184 THR A N 1
ATOM 1345 C CA . THR A 1 184 ? 37.724 -9.356 -31.149 1.00 88.50 184 THR A CA 1
ATOM 1346 C C . THR A 1 184 ? 36.952 -10.586 -31.607 1.00 88.50 184 THR A C 1
ATOM 1348 O O . THR A 1 184 ? 36.172 -11.156 -30.844 1.00 88.50 184 THR A O 1
ATOM 1351 N N . ALA A 1 185 ? 37.146 -10.996 -32.862 1.00 82.81 185 ALA A N 1
ATOM 1352 C CA . ALA A 1 185 ? 36.465 -12.163 -33.411 1.00 82.81 185 ALA A CA 1
ATOM 1353 C C . ALA A 1 185 ? 36.786 -13.420 -32.580 1.00 82.81 185 ALA A C 1
ATOM 1355 O O . ALA A 1 185 ? 37.950 -13.716 -32.315 1.00 82.81 185 ALA A O 1
ATOM 1356 N N . GLY A 1 186 ? 35.748 -14.146 -32.157 1.00 77.81 186 GLY A N 1
ATOM 1357 C CA . GLY A 1 186 ? 35.881 -15.345 -31.322 1.00 77.81 186 GLY A CA 1
ATOM 1358 C C . GLY A 1 186 ? 36.106 -15.086 -29.826 1.00 77.81 186 GLY A C 1
ATOM 1359 O O . GLY A 1 186 ? 36.189 -16.048 -29.066 1.00 77.81 186 GLY A O 1
ATOM 1360 N N . ALA A 1 187 ? 36.179 -13.827 -29.377 1.00 79.62 187 ALA A N 1
ATOM 1361 C CA . ALA A 1 187 ? 36.239 -13.520 -27.951 1.00 79.62 187 ALA A CA 1
ATOM 1362 C C . ALA A 1 187 ? 34.900 -13.798 -27.249 1.00 79.62 187 ALA A C 1
ATOM 1364 O O . ALA A 1 187 ? 33.821 -13.692 -27.839 1.00 79.62 187 ALA A O 1
ATOM 1365 N N . ALA A 1 188 ? 34.974 -14.136 -25.959 1.00 77.44 188 ALA A N 1
ATOM 1366 C CA . ALA A 1 188 ? 33.790 -14.279 -25.124 1.00 77.44 188 ALA A CA 1
ATOM 1367 C C . ALA A 1 188 ? 33.038 -12.942 -25.016 1.00 77.44 188 ALA A C 1
ATOM 1369 O O . ALA A 1 188 ? 33.645 -11.872 -24.938 1.00 77.44 188 ALA A O 1
ATOM 1370 N N . ARG A 1 189 ? 31.701 -13.009 -24.987 1.00 82.44 189 ARG A N 1
ATOM 1371 C CA . ARG A 1 189 ? 30.851 -11.837 -24.736 1.00 82.44 189 ARG A CA 1
ATOM 1372 C C . ARG A 1 189 ? 31.177 -11.230 -23.369 1.00 82.44 189 ARG A C 1
ATOM 1374 O O . ARG A 1 189 ? 31.518 -11.952 -22.431 1.00 82.44 189 ARG A O 1
ATOM 1381 N N . GLY A 1 190 ? 31.034 -9.911 -23.261 1.00 78.81 190 GLY A N 1
ATOM 1382 C CA . GLY A 1 190 ? 31.133 -9.231 -21.977 1.00 78.81 190 GLY A CA 1
ATOM 1383 C C . GLY A 1 190 ? 29.999 -9.589 -21.016 1.00 78.81 190 GLY A C 1
ATOM 1384 O O . GLY A 1 190 ? 29.084 -10.339 -21.378 1.00 78.81 190 GLY A O 1
ATOM 1385 N N . PRO A 1 191 ? 30.051 -9.072 -19.775 1.00 80.56 191 PRO A N 1
ATOM 1386 C CA . PRO A 1 191 ? 29.009 -9.311 -18.787 1.00 80.56 191 PRO A CA 1
ATOM 1387 C C . PRO A 1 191 ? 27.640 -8.910 -19.344 1.00 80.56 191 PRO A C 1
ATOM 1389 O O . PRO A 1 191 ? 27.481 -7.857 -19.961 1.00 80.56 191 PRO A O 1
ATOM 1392 N N . LEU A 1 192 ? 26.654 -9.778 -19.121 1.00 84.31 192 LEU A N 1
ATOM 1393 C CA . LEU A 1 192 ? 25.274 -9.532 -19.516 1.00 84.31 192 LEU A CA 1
ATOM 1394 C C . LEU A 1 192 ? 24.666 -8.457 -18.615 1.00 84.31 192 LEU A C 1
ATOM 1396 O O . LEU A 1 192 ? 24.487 -8.658 -17.415 1.00 84.31 192 LEU A O 1
ATOM 1400 N N . ILE A 1 193 ? 24.330 -7.324 -19.216 1.00 82.44 193 ILE A N 1
ATOM 1401 C CA . ILE A 1 193 ? 23.636 -6.211 -18.586 1.00 82.44 193 ILE A CA 1
ATOM 1402 C C . ILE A 1 193 ? 22.137 -6.454 -18.764 1.00 82.44 193 ILE A C 1
ATOM 1404 O O . ILE A 1 193 ? 21.595 -6.388 -19.870 1.00 82.44 193 ILE A O 1
ATOM 1408 N N . SER A 1 194 ? 21.452 -6.765 -17.669 1.00 75.38 194 SER A N 1
ATOM 1409 C CA . SER A 1 194 ? 19.995 -6.894 -17.671 1.00 75.38 194 SER A CA 1
ATOM 1410 C C . SER A 1 194 ? 19.340 -5.515 -17.709 1.00 75.38 194 SER A C 1
ATOM 1412 O O . SER A 1 194 ? 19.714 -4.624 -16.948 1.00 75.38 194 SER A O 1
ATOM 1414 N N . GLY A 1 195 ? 18.357 -5.335 -18.595 1.00 64.31 195 GLY A N 1
ATOM 1415 C CA . GLY A 1 195 ? 17.564 -4.105 -18.652 1.00 64.31 195 GLY A CA 1
ATOM 1416 C C . GLY A 1 195 ? 16.713 -3.908 -17.410 1.00 64.31 195 GLY A C 1
ATOM 1417 O O . GLY A 1 195 ? 16.269 -4.875 -16.788 1.00 64.31 195 GLY A O 1
ATOM 1418 N N . SER A 1 196 ? 16.442 -2.648 -17.071 1.00 61.91 196 SER A N 1
ATOM 1419 C CA . SER A 1 196 ? 15.592 -2.305 -15.931 1.00 61.91 196 SER A CA 1
ATOM 1420 C C . SER A 1 196 ? 14.140 -2.740 -16.122 1.00 61.91 196 SER A C 1
ATOM 1422 O O . SER A 1 196 ? 13.441 -2.861 -15.126 1.00 61.91 196 SER A O 1
ATOM 1424 N N . GLY A 1 197 ? 13.699 -3.071 -17.343 1.00 59.09 197 GLY A N 1
ATOM 1425 C CA . GLY A 1 197 ? 12.344 -3.570 -17.616 1.00 59.09 197 GLY A CA 1
ATOM 1426 C C . GLY A 1 197 ? 11.948 -4.793 -16.773 1.00 59.09 197 GLY A C 1
ATOM 1427 O O . GLY A 1 197 ? 10.889 -4.793 -16.156 1.00 59.09 197 GLY A O 1
ATOM 1428 N N . ALA A 1 198 ? 12.833 -5.789 -16.637 1.00 59.44 198 ALA A N 1
ATOM 1429 C CA . ALA A 1 198 ? 12.528 -7.003 -15.866 1.00 59.44 198 ALA A CA 1
ATOM 1430 C C . ALA A 1 198 ? 12.426 -6.745 -14.347 1.00 59.44 198 ALA A C 1
ATOM 1432 O O . ALA A 1 198 ? 11.568 -7.306 -13.658 1.00 59.44 198 ALA A O 1
ATOM 1433 N N . ASN A 1 199 ? 13.279 -5.862 -13.817 1.00 74.50 199 ASN A N 1
ATOM 1434 C CA . ASN A 1 199 ? 13.237 -5.475 -12.405 1.00 74.50 199 ASN A CA 1
ATOM 1435 C C . ASN A 1 199 ? 12.088 -4.505 -12.121 1.00 74.50 199 ASN A C 1
ATOM 1437 O O . ASN A 1 199 ? 11.478 -4.587 -11.059 1.00 74.50 199 ASN A O 1
ATOM 1441 N N . TYR A 1 200 ? 11.767 -3.626 -13.070 1.00 81.69 200 TYR A N 1
ATOM 1442 C CA . TYR A 1 200 ? 10.660 -2.684 -12.983 1.00 81.69 200 TYR A CA 1
ATOM 1443 C C . TYR A 1 200 ? 9.343 -3.426 -12.779 1.00 81.69 200 TYR A C 1
ATOM 1445 O O . TYR A 1 200 ? 8.689 -3.213 -11.762 1.00 81.69 200 TYR A O 1
ATOM 1453 N N . ASP A 1 201 ? 9.008 -4.366 -13.666 1.00 81.69 201 ASP A N 1
ATOM 1454 C CA . ASP A 1 201 ? 7.774 -5.147 -13.544 1.00 81.69 201 ASP A CA 1
ATOM 1455 C C . ASP A 1 201 ? 7.719 -5.923 -12.229 1.00 81.69 201 ASP A C 1
ATOM 1457 O O . ASP A 1 201 ? 6.687 -5.955 -11.559 1.00 81.69 201 ASP A O 1
ATOM 1461 N N . THR A 1 202 ? 8.841 -6.507 -11.807 1.00 86.38 202 THR A N 1
ATOM 1462 C CA . THR A 1 202 ? 8.922 -7.233 -10.532 1.00 86.38 202 THR A CA 1
ATOM 1463 C C . THR A 1 202 ? 8.658 -6.309 -9.337 1.00 86.38 202 THR A C 1
ATOM 1465 O O . THR A 1 202 ? 7.904 -6.664 -8.429 1.00 86.38 202 THR A O 1
ATOM 1468 N N . LEU A 1 203 ? 9.238 -5.105 -9.333 1.00 89.38 203 LEU A N 1
ATOM 1469 C CA . LEU A 1 203 ? 9.067 -4.124 -8.260 1.00 89.38 203 LEU A CA 1
ATOM 1470 C C . LEU A 1 203 ? 7.651 -3.536 -8.232 1.00 89.38 203 LEU A C 1
ATOM 1472 O O . LEU A 1 203 ? 7.096 -3.358 -7.147 1.00 89.38 203 LEU A O 1
ATOM 1476 N N . ILE A 1 204 ? 7.048 -3.273 -9.395 1.00 90.94 204 ILE A N 1
ATOM 1477 C CA . ILE A 1 204 ? 5.668 -2.779 -9.496 1.00 90.94 204 ILE A CA 1
ATOM 1478 C C . ILE A 1 204 ? 4.669 -3.850 -9.043 1.00 90.94 204 ILE A C 1
ATOM 1480 O O . ILE A 1 204 ? 3.768 -3.549 -8.257 1.00 90.94 204 ILE A O 1
ATOM 1484 N N . HIS A 1 205 ? 4.864 -5.116 -9.425 1.00 90.38 205 HIS A N 1
ATOM 1485 C CA . HIS A 1 205 ? 4.055 -6.220 -8.902 1.00 90.38 205 HIS A CA 1
ATOM 1486 C C . HIS A 1 205 ? 4.189 -6.357 -7.383 1.00 90.38 205 HIS A C 1
ATOM 1488 O O . HIS A 1 205 ? 3.185 -6.480 -6.679 1.00 90.38 205 HIS A O 1
ATOM 1494 N N . ALA A 1 206 ? 5.416 -6.295 -6.857 1.00 93.31 206 ALA A N 1
ATOM 1495 C CA . ALA A 1 206 ? 5.655 -6.353 -5.420 1.00 93.31 206 ALA A CA 1
ATOM 1496 C C . ALA A 1 206 ? 4.988 -5.178 -4.681 1.00 93.31 206 ALA A C 1
ATOM 1498 O O . ALA A 1 206 ? 4.369 -5.392 -3.638 1.00 93.31 206 ALA A O 1
ATOM 1499 N N . HIS A 1 207 ? 5.042 -3.962 -5.240 1.00 95.06 207 HIS A N 1
ATOM 1500 C CA . HIS A 1 207 ? 4.310 -2.799 -4.735 1.00 95.06 207 HIS A CA 1
ATOM 1501 C C . HIS A 1 207 ? 2.801 -3.073 -4.671 1.00 95.06 207 HIS A C 1
ATOM 1503 O O . HIS A 1 207 ? 2.201 -2.932 -3.604 1.00 95.06 207 HIS A O 1
ATOM 1509 N N . GLY A 1 208 ? 2.197 -3.515 -5.779 1.00 93.12 208 GLY A N 1
ATOM 1510 C CA . GLY A 1 208 ? 0.761 -3.785 -5.862 1.00 93.12 208 GLY A CA 1
ATOM 1511 C C . GLY A 1 208 ? 0.295 -4.847 -4.863 1.00 93.12 208 GLY A C 1
ATOM 1512 O O . GLY A 1 208 ? -0.674 -4.627 -4.134 1.00 93.12 208 GLY A O 1
ATOM 1513 N N . ILE A 1 209 ? 1.022 -5.967 -4.759 1.00 94.06 209 ILE A N 1
ATOM 1514 C CA . ILE A 1 209 ? 0.734 -7.039 -3.791 1.00 94.06 209 ILE A CA 1
ATOM 1515 C C . ILE A 1 209 ? 0.821 -6.508 -2.359 1.00 94.06 209 ILE A C 1
ATOM 1517 O O . ILE A 1 209 ? -0.070 -6.762 -1.546 1.00 94.06 209 ILE A O 1
ATOM 1521 N N . LEU A 1 210 ? 1.869 -5.749 -2.041 1.00 95.62 210 LEU A N 1
ATOM 1522 C CA . LEU A 1 210 ? 2.076 -5.219 -0.699 1.00 95.62 210 LEU A CA 1
ATOM 1523 C C . LEU A 1 210 ? 0.988 -4.207 -0.309 1.00 95.62 210 LEU A C 1
ATOM 1525 O O . LEU A 1 210 ? 0.481 -4.265 0.814 1.00 95.62 210 LEU A O 1
ATOM 1529 N N . MET A 1 211 ? 0.574 -3.335 -1.236 1.00 95.94 211 MET A N 1
ATOM 1530 C CA . MET A 1 211 ? -0.541 -2.405 -1.026 1.00 95.94 211 MET A CA 1
ATOM 1531 C C . MET A 1 211 ? -1.865 -3.147 -0.831 1.00 95.94 211 MET A C 1
ATOM 1533 O O . MET A 1 211 ? -2.616 -2.823 0.092 1.00 95.94 211 MET A O 1
ATOM 1537 N N . ALA A 1 212 ? -2.136 -4.174 -1.641 1.00 93.38 212 ALA A N 1
ATOM 1538 C CA . ALA A 1 212 ? -3.340 -4.989 -1.516 1.00 93.38 212 ALA A CA 1
ATOM 1539 C C . ALA A 1 212 ? -3.389 -5.721 -0.165 1.00 93.38 212 ALA A C 1
ATOM 1541 O O . ALA A 1 212 ? -4.392 -5.643 0.541 1.00 93.38 212 ALA A O 1
ATOM 1542 N N . VAL A 1 213 ? -2.303 -6.377 0.253 1.00 95.06 213 VAL A N 1
ATOM 1543 C CA . VAL A 1 213 ? -2.248 -7.071 1.551 1.00 95.06 213 VAL A CA 1
ATOM 1544 C C . VAL A 1 213 ? -2.389 -6.082 2.710 1.00 95.06 213 VAL A C 1
ATOM 1546 O O . VAL A 1 213 ? -3.190 -6.316 3.617 1.00 95.06 213 VAL A O 1
ATOM 1549 N N . GLY A 1 214 ? -1.661 -4.962 2.681 1.00 95.19 214 GLY A N 1
ATOM 1550 C CA . GLY A 1 214 ? -1.703 -3.954 3.741 1.00 95.19 214 GLY A CA 1
ATOM 1551 C C . GLY A 1 214 ? -3.097 -3.348 3.930 1.00 95.19 214 GLY A C 1
ATOM 1552 O O . GLY A 1 214 ? -3.614 -3.313 5.049 1.00 95.19 214 GLY A O 1
ATOM 1553 N N . TRP A 1 215 ? -3.739 -2.925 2.839 1.00 95.44 215 TRP A N 1
ATOM 1554 C CA . TRP A 1 215 ? -4.979 -2.145 2.898 1.00 95.44 215 TRP A CA 1
ATOM 1555 C C . TRP A 1 215 ? -6.266 -2.951 2.723 1.00 95.44 215 TRP A C 1
ATOM 1557 O O . TRP A 1 215 ? -7.287 -2.551 3.279 1.00 95.44 215 TRP A O 1
ATOM 1567 N N . LEU A 1 216 ? -6.255 -4.080 2.008 1.00 94.06 216 LEU A N 1
ATOM 1568 C CA . LEU A 1 216 ? -7.454 -4.915 1.840 1.00 94.06 216 LEU A CA 1
ATOM 1569 C C . LEU A 1 216 ? -7.557 -6.017 2.883 1.00 94.06 216 LEU A C 1
ATOM 1571 O O . LEU A 1 216 ? -8.667 -6.429 3.211 1.00 94.06 216 LEU A O 1
ATOM 1575 N N . VAL A 1 217 ? -6.433 -6.508 3.404 1.00 94.94 217 VAL A N 1
ATOM 1576 C CA . VAL A 1 217 ? -6.435 -7.637 4.342 1.00 94.94 217 VAL A CA 1
ATOM 1577 C C . VAL A 1 217 ? -6.113 -7.162 5.751 1.00 94.94 217 VAL A C 1
ATOM 1579 O O . VAL A 1 217 ? -6.952 -7.266 6.648 1.00 94.94 217 VAL A O 1
ATOM 1582 N N . MET A 1 218 ? -4.919 -6.605 5.952 1.00 96.19 218 MET A N 1
ATOM 1583 C CA . MET A 1 218 ? -4.416 -6.294 7.290 1.00 96.19 218 MET A CA 1
ATOM 1584 C C . MET A 1 218 ? -5.204 -5.157 7.946 1.00 96.19 218 MET A C 1
ATOM 1586 O O . MET A 1 218 ? -5.606 -5.292 9.103 1.00 96.19 218 MET A O 1
ATOM 1590 N N . ALA A 1 219 ? -5.496 -4.073 7.219 1.00 94.94 219 ALA A N 1
ATOM 1591 C CA . ALA A 1 219 ? -6.254 -2.951 7.770 1.00 94.94 219 ALA A CA 1
ATOM 1592 C C . ALA A 1 219 ? -7.692 -3.331 8.201 1.00 94.94 219 ALA A C 1
ATOM 1594 O O . ALA A 1 219 ? -8.032 -3.095 9.367 1.00 94.94 219 ALA A O 1
ATOM 1595 N N . PRO A 1 220 ? -8.537 -3.973 7.363 1.00 94.38 220 PRO A N 1
ATOM 1596 C CA . PRO A 1 220 ? -9.874 -4.396 7.785 1.00 94.38 220 PRO A CA 1
ATOM 1597 C C . PRO A 1 220 ? -9.845 -5.418 8.922 1.00 94.38 220 PRO A C 1
ATOM 1599 O O . PRO A 1 220 ? -10.628 -5.304 9.868 1.00 94.38 220 PRO A O 1
ATOM 1602 N N . LEU A 1 221 ? -8.906 -6.370 8.888 1.00 95.31 221 LEU A N 1
ATOM 1603 C CA . LEU A 1 221 ? -8.743 -7.336 9.970 1.00 95.31 221 LEU A CA 1
ATOM 1604 C C . LEU A 1 221 ? -8.361 -6.641 11.284 1.00 95.31 221 LEU A C 1
ATOM 1606 O O . LEU A 1 221 ? -8.940 -6.945 12.327 1.00 95.31 221 LEU A O 1
ATOM 1610 N N . GLY A 1 222 ? -7.461 -5.656 11.236 1.00 94.62 222 GLY A N 1
ATOM 1611 C CA . GLY A 1 222 ? -7.103 -4.824 12.383 1.00 94.62 222 GLY A CA 1
ATOM 1612 C C . GLY A 1 222 ? -8.322 -4.122 12.981 1.00 94.62 222 GLY A C 1
ATOM 1613 O O . GLY A 1 222 ? -8.515 -4.147 14.200 1.00 94.62 222 GLY A O 1
ATOM 1614 N N . VAL A 1 223 ? -9.198 -3.562 12.140 1.00 93.06 223 VAL A N 1
ATOM 1615 C CA . VAL A 1 223 ? -10.461 -2.938 12.573 1.00 93.06 223 VAL A CA 1
ATOM 1616 C C . VAL A 1 223 ? -11.401 -3.960 13.224 1.00 93.06 223 VAL A C 1
ATOM 1618 O O . VAL A 1 223 ? -11.989 -3.674 14.271 1.00 93.06 223 VAL A O 1
ATOM 1621 N N . TYR A 1 224 ? -11.532 -5.163 12.660 1.00 94.38 224 TYR A N 1
ATOM 1622 C CA . TYR A 1 224 ? -12.383 -6.214 13.231 1.00 94.38 224 TYR A CA 1
ATOM 1623 C C . TYR A 1 224 ? -11.867 -6.735 14.562 1.00 94.38 224 TYR A C 1
ATOM 1625 O O . TYR A 1 224 ? -12.662 -6.918 15.485 1.00 94.38 224 TYR A O 1
ATOM 1633 N N . VAL A 1 225 ? -10.555 -6.904 14.709 1.00 94.62 225 VAL A N 1
ATOM 1634 C CA . VAL A 1 225 ? -9.947 -7.293 15.985 1.00 94.62 225 VAL A CA 1
ATOM 1635 C C . VAL A 1 225 ? -10.212 -6.228 17.053 1.00 94.62 225 VAL A C 1
ATOM 1637 O O . VAL A 1 225 ? -10.645 -6.575 18.152 1.00 94.62 225 VAL A O 1
ATOM 1640 N N . ALA A 1 226 ? -10.050 -4.940 16.735 1.00 92.00 226 ALA A N 1
ATOM 1641 C CA . ALA A 1 226 ? -10.337 -3.864 17.688 1.00 92.00 226 ALA A CA 1
ATOM 1642 C C . ALA A 1 226 ? -11.817 -3.780 18.081 1.00 92.00 226 ALA A C 1
ATOM 1644 O O . ALA A 1 226 ? -12.134 -3.504 19.240 1.00 92.00 226 ALA A O 1
ATOM 1645 N N . ARG A 1 227 ? -12.734 -4.012 17.136 1.00 90.69 227 ARG A N 1
ATOM 1646 C CA . ARG A 1 227 ? -14.176 -3.882 17.382 1.00 90.69 227 ARG A CA 1
ATOM 1647 C C . ARG A 1 227 ? -14.788 -5.115 18.043 1.00 90.69 227 ARG A C 1
ATOM 1649 O O . ARG A 1 227 ? -15.532 -4.979 19.008 1.00 90.69 227 ARG A O 1
ATOM 1656 N N . PHE A 1 228 ? -14.489 -6.302 17.525 1.00 92.06 228 PHE A N 1
ATOM 1657 C CA . PHE A 1 228 ? -15.153 -7.556 17.899 1.00 92.06 228 PHE A CA 1
ATOM 1658 C C . PHE A 1 228 ? -14.245 -8.511 18.684 1.00 92.06 228 PHE A C 1
ATOM 1660 O O . PHE A 1 228 ? -14.736 -9.390 19.388 1.00 92.06 228 PHE A O 1
ATOM 1667 N N . GLY A 1 229 ? -12.925 -8.343 18.596 1.00 90.50 229 GLY A N 1
ATOM 1668 C CA . GLY A 1 229 ? -11.946 -9.256 19.189 1.00 90.50 229 GLY A CA 1
ATOM 1669 C C . GLY A 1 229 ? -11.719 -9.079 20.691 1.00 90.50 229 GLY A C 1
ATOM 1670 O O . GLY A 1 229 ? -11.123 -9.960 21.307 1.00 90.50 229 GLY A O 1
ATOM 1671 N N . LYS A 1 230 ? -12.208 -7.992 21.309 1.00 88.38 230 LYS A N 1
ATOM 1672 C CA . LYS A 1 230 ? -11.933 -7.680 22.727 1.00 88.38 230 LYS A CA 1
ATOM 1673 C C . LYS A 1 230 ? -12.318 -8.814 23.680 1.00 88.38 230 LYS A C 1
ATOM 1675 O O . LYS A 1 230 ? -11.538 -9.173 24.557 1.00 88.38 230 LYS A O 1
ATOM 1680 N N . ALA A 1 231 ? -13.502 -9.400 23.488 1.00 84.81 231 ALA A N 1
ATOM 1681 C CA . ALA A 1 231 ? -13.983 -10.504 24.318 1.00 84.81 231 ALA A CA 1
ATOM 1682 C C . ALA A 1 231 ? -13.293 -11.838 23.992 1.00 84.81 231 ALA A C 1
ATOM 1684 O O . ALA A 1 231 ? -13.069 -12.641 24.892 1.00 84.81 231 ALA A O 1
ATOM 1685 N N . ALA A 1 232 ? -12.957 -12.070 22.720 1.00 89.69 232 ALA A N 1
ATOM 1686 C CA . ALA A 1 232 ? -12.388 -13.333 22.257 1.00 89.69 232 ALA A CA 1
ATOM 1687 C C . ALA A 1 232 ? -10.901 -13.481 22.612 1.00 89.69 232 ALA A C 1
ATOM 1689 O O . ALA A 1 232 ? -10.460 -14.569 22.967 1.00 89.69 232 ALA A O 1
ATOM 1690 N N . PHE A 1 233 ? -10.131 -12.392 22.533 1.00 89.06 233 PHE A N 1
ATOM 1691 C CA . PHE A 1 233 ? -8.672 -12.434 22.669 1.00 89.06 233 PHE A CA 1
ATOM 1692 C C . PHE A 1 233 ? -8.153 -11.859 23.993 1.00 89.06 233 PHE A C 1
ATOM 1694 O O . PHE A 1 233 ? -6.955 -11.947 24.268 1.00 89.06 233 PHE A O 1
ATOM 1701 N N . GLY A 1 234 ? -9.017 -11.266 24.828 1.00 91.62 234 GLY A N 1
ATOM 1702 C CA . GLY A 1 234 ? -8.582 -10.579 26.047 1.00 91.62 234 GLY A CA 1
ATOM 1703 C C . GLY A 1 234 ? -7.484 -9.559 25.728 1.00 91.62 234 GLY A C 1
ATOM 1704 O O . GLY A 1 234 ? -7.521 -8.930 24.681 1.00 91.62 234 GLY A O 1
ATOM 1705 N N . VAL A 1 235 ? -6.450 -9.440 26.560 1.00 88.44 235 VAL A N 1
ATOM 1706 C CA . VAL A 1 235 ? -5.359 -8.455 26.369 1.00 88.44 235 VAL A CA 1
ATOM 1707 C C . VAL A 1 235 ? -4.650 -8.568 25.000 1.00 88.44 235 VAL A C 1
ATOM 1709 O O . VAL A 1 235 ? -4.106 -7.586 24.496 1.00 88.44 235 VAL A O 1
ATOM 1712 N N . TRP A 1 236 ? -4.689 -9.734 24.340 1.00 95.12 236 TRP A N 1
ATOM 1713 C CA . TRP A 1 236 ? -4.061 -9.919 23.027 1.00 95.12 236 TRP A CA 1
ATOM 1714 C C . TRP A 1 236 ? -4.750 -9.164 21.889 1.00 95.12 236 TRP A C 1
ATOM 1716 O O . TRP A 1 236 ? -4.084 -8.898 20.886 1.00 95.12 236 TRP A O 1
ATOM 1726 N N . TRP A 1 237 ? -6.025 -8.769 22.030 1.00 94.94 237 TRP A N 1
ATOM 1727 C CA . TRP A 1 237 ? -6.741 -8.036 20.974 1.00 94.94 237 TRP A CA 1
ATOM 1728 C C . TRP A 1 237 ? -5.958 -6.784 20.550 1.00 94.94 237 TRP A C 1
ATOM 1730 O O . TRP A 1 237 ? -5.827 -6.506 19.360 1.00 94.94 237 TRP A O 1
ATOM 1740 N N . PHE A 1 238 ? -5.375 -6.069 21.517 1.00 92.81 238 PHE A N 1
ATOM 1741 C CA . PHE A 1 238 ? -4.664 -4.819 21.270 1.00 92.81 238 PHE A CA 1
ATOM 1742 C C . PHE A 1 238 ? -3.326 -5.049 20.562 1.00 92.81 238 PHE A C 1
ATOM 1744 O O . PHE A 1 238 ? -3.005 -4.355 19.602 1.00 92.81 238 PHE A O 1
ATOM 1751 N N . ARG A 1 239 ? -2.575 -6.081 20.966 1.00 94.94 239 ARG A N 1
ATOM 1752 C CA . ARG A 1 239 ? -1.296 -6.444 20.331 1.00 94.94 239 ARG A CA 1
ATOM 1753 C C . ARG A 1 239 ? -1.490 -6.876 18.882 1.00 94.94 239 ARG A C 1
ATOM 1755 O O . ARG A 1 239 ? -0.738 -6.452 18.011 1.00 94.94 239 ARG A O 1
ATOM 1762 N N . ILE A 1 240 ? -2.517 -7.688 18.628 1.00 96.38 240 ILE A N 1
ATOM 1763 C CA . ILE A 1 240 ? -2.872 -8.130 17.277 1.00 96.38 240 ILE A CA 1
ATOM 1764 C C . ILE A 1 240 ? -3.315 -6.925 16.438 1.00 96.38 240 ILE A C 1
ATOM 1766 O O . ILE A 1 240 ? -2.858 -6.770 15.311 1.00 96.38 240 ILE A O 1
ATOM 1770 N N . HIS A 1 241 ? -4.147 -6.038 16.994 1.00 94.69 241 HIS A N 1
ATOM 1771 C CA . HIS A 1 241 ? -4.564 -4.807 16.323 1.00 94.69 241 HIS A CA 1
ATOM 1772 C C . HIS A 1 241 ? -3.370 -3.923 15.928 1.00 94.69 241 HIS A C 1
ATOM 1774 O O . HIS A 1 241 ? -3.270 -3.527 14.766 1.00 94.69 241 HIS A O 1
ATOM 1780 N N . ILE A 1 242 ? -2.442 -3.670 16.860 1.00 94.44 242 ILE A N 1
ATOM 1781 C CA . ILE A 1 242 ? -1.220 -2.906 16.585 1.00 94.44 242 ILE A CA 1
ATOM 1782 C C . ILE A 1 242 ? -0.380 -3.595 15.515 1.00 94.44 242 ILE A C 1
ATOM 1784 O O . ILE A 1 242 ? 0.040 -2.930 14.578 1.00 94.44 242 ILE A O 1
ATOM 1788 N N . ALA A 1 243 ? -0.141 -4.905 15.607 1.00 95.56 243 ALA A N 1
ATOM 1789 C CA . ALA A 1 243 ? 0.667 -5.611 14.614 1.00 95.56 243 ALA A CA 1
ATOM 1790 C C . ALA A 1 243 ? 0.061 -5.492 13.204 1.00 95.56 243 ALA A C 1
ATOM 1792 O O . ALA A 1 243 ? 0.765 -5.163 12.250 1.00 95.56 243 ALA A O 1
ATOM 1793 N N . LEU A 1 244 ? -1.254 -5.681 13.075 1.00 96.00 244 LEU A N 1
ATOM 1794 C CA . LEU A 1 244 ? -1.958 -5.585 11.796 1.00 96.00 244 LEU A CA 1
ATOM 1795 C C . LEU A 1 244 ? -1.917 -4.168 11.205 1.00 96.00 244 LEU A C 1
ATOM 1797 O O . LEU A 1 244 ? -1.666 -4.015 10.011 1.00 96.00 244 LEU A O 1
ATOM 1801 N N . LEU A 1 245 ? -2.133 -3.128 12.017 1.00 94.75 245 LEU A N 1
ATOM 1802 C CA . LEU A 1 245 ? -2.139 -1.753 11.512 1.00 94.75 245 LEU A CA 1
ATOM 1803 C C . LEU A 1 245 ? -0.735 -1.165 11.354 1.00 94.75 245 LEU A C 1
ATOM 1805 O O . LEU A 1 245 ? -0.452 -0.567 10.323 1.00 94.75 245 LEU A O 1
ATOM 1809 N N . LEU A 1 246 ? 0.151 -1.334 12.334 1.00 93.56 246 LEU A N 1
ATOM 1810 C CA . LEU A 1 246 ? 1.475 -0.715 12.328 1.00 93.56 246 LEU A CA 1
ATOM 1811 C C . LEU A 1 246 ? 2.457 -1.462 11.418 1.00 93.56 246 LEU A C 1
ATOM 1813 O O . LEU A 1 246 ? 3.148 -0.839 10.622 1.00 93.56 246 LEU A O 1
ATOM 1817 N N . VAL A 1 247 ? 2.515 -2.794 11.493 1.00 92.56 247 VAL A N 1
ATOM 1818 C CA . VAL A 1 247 ? 3.420 -3.569 10.626 1.00 92.56 247 VAL A CA 1
ATOM 1819 C C . VAL A 1 247 ? 2.777 -3.784 9.260 1.00 92.56 247 VAL A C 1
ATOM 1821 O O . VAL A 1 247 ? 3.405 -3.526 8.237 1.00 92.56 247 VAL A O 1
ATOM 1824 N N . GLY A 1 248 ? 1.513 -4.213 9.241 1.00 92.00 248 GLY A N 1
ATOM 1825 C CA . GLY A 1 248 ? 0.798 -4.521 8.003 1.00 92.00 248 GLY A CA 1
ATOM 1826 C C . GLY A 1 248 ? 0.488 -3.282 7.166 1.00 92.00 248 GLY A C 1
ATOM 1827 O O . GLY A 1 248 ? 1.012 -3.139 6.065 1.00 92.00 248 GLY A O 1
ATOM 1828 N N . ALA A 1 249 ? -0.365 -2.386 7.667 1.00 92.06 249 ALA A N 1
ATOM 1829 C CA . ALA A 1 249 ? -0.828 -1.241 6.879 1.00 92.06 249 ALA A CA 1
ATOM 1830 C C . ALA A 1 249 ? 0.217 -0.114 6.789 1.00 92.06 249 ALA A C 1
ATOM 1832 O O . ALA A 1 249 ? 0.579 0.294 5.688 1.00 92.06 249 ALA A O 1
ATOM 1833 N N . VAL A 1 250 ? 0.743 0.372 7.920 1.00 94.69 250 VAL A N 1
ATOM 1834 C CA . VAL A 1 250 ? 1.723 1.474 7.949 1.00 94.69 250 VAL A CA 1
ATOM 1835 C C . VAL A 1 250 ? 3.053 1.016 7.349 1.00 94.69 250 VAL A C 1
ATOM 1837 O O . VAL A 1 250 ? 3.500 1.589 6.357 1.00 94.69 250 VAL A O 1
ATOM 1840 N N . GLY A 1 251 ? 3.653 -0.049 7.890 1.00 96.12 251 GLY A N 1
ATOM 1841 C CA . GLY A 1 251 ? 4.902 -0.615 7.373 1.00 96.12 251 GLY A CA 1
ATOM 1842 C C . GLY A 1 251 ? 4.796 -1.014 5.901 1.00 96.12 251 GLY A C 1
ATOM 1843 O O . GLY A 1 251 ? 5.650 -0.631 5.101 1.00 96.12 251 GLY A O 1
ATOM 1844 N N . GLY A 1 252 ? 3.704 -1.687 5.523 1.00 95.50 252 GLY A N 1
ATOM 1845 C CA . GLY A 1 252 ? 3.408 -2.016 4.129 1.00 95.50 252 GLY A CA 1
ATOM 1846 C C . GLY A 1 252 ? 3.353 -0.784 3.225 1.00 95.50 252 GLY A C 1
ATOM 1847 O O . GLY A 1 252 ? 3.975 -0.804 2.169 1.00 95.50 252 GLY A O 1
ATOM 1848 N N . THR A 1 253 ? 2.696 0.303 3.648 1.00 96.19 253 THR A N 1
ATOM 1849 C CA . THR A 1 253 ? 2.590 1.560 2.877 1.00 96.19 253 THR A CA 1
ATOM 1850 C C . THR A 1 253 ? 3.959 2.169 2.576 1.00 96.19 253 THR A C 1
ATOM 1852 O O . THR A 1 253 ? 4.254 2.463 1.419 1.00 96.19 253 THR A O 1
ATOM 1855 N N . TYR A 1 254 ? 4.823 2.313 3.585 1.00 97.06 254 TYR A N 1
ATOM 1856 C CA . TYR A 1 254 ? 6.160 2.890 3.393 1.00 97.06 254 TYR A CA 1
ATOM 1857 C C . TYR A 1 254 ? 7.080 1.984 2.574 1.00 97.06 254 TYR A C 1
ATOM 1859 O O . TYR A 1 254 ? 7.791 2.465 1.692 1.00 97.06 254 TYR A O 1
ATOM 1867 N N . ALA A 1 255 ? 7.043 0.674 2.821 1.00 97.00 255 ALA A N 1
ATOM 1868 C CA . ALA A 1 255 ? 7.817 -0.281 2.037 1.00 97.00 255 ALA A CA 1
ATOM 1869 C C . ALA A 1 255 ? 7.352 -0.308 0.572 1.00 97.00 255 ALA A C 1
ATOM 1871 O O . ALA A 1 255 ? 8.179 -0.244 -0.334 1.00 97.00 255 ALA A O 1
ATOM 1872 N N . GLY A 1 256 ? 6.041 -0.310 0.317 1.00 96.25 256 GLY A N 1
ATOM 1873 C CA . GLY A 1 256 ? 5.507 -0.260 -1.043 1.00 96.25 256 GLY A CA 1
ATOM 1874 C C . GLY A 1 256 ? 5.844 1.045 -1.747 1.00 96.25 256 GLY A C 1
ATOM 1875 O O . GLY A 1 256 ? 6.227 1.014 -2.915 1.00 96.25 256 GLY A O 1
ATOM 1876 N N . PHE A 1 257 ? 5.785 2.178 -1.048 1.00 96.19 257 PHE A N 1
ATOM 1877 C CA . PHE A 1 257 ? 6.271 3.446 -1.585 1.00 96.19 257 PHE A CA 1
ATOM 1878 C C . PHE A 1 257 ? 7.755 3.369 -1.985 1.00 96.19 257 PHE A C 1
ATOM 1880 O O . PHE A 1 257 ? 8.116 3.780 -3.085 1.00 96.19 257 PHE A O 1
ATOM 1887 N N . GLY A 1 258 ? 8.604 2.772 -1.142 1.00 95.50 258 GLY A N 1
ATOM 1888 C CA . GLY A 1 258 ? 10.017 2.545 -1.457 1.00 95.50 258 GLY A CA 1
ATOM 1889 C C . GLY A 1 258 ? 10.230 1.684 -2.709 1.00 95.50 258 GLY A C 1
ATOM 1890 O O . GLY A 1 258 ? 11.089 2.006 -3.531 1.00 95.50 258 GLY A O 1
ATOM 1891 N N . LEU A 1 259 ? 9.418 0.635 -2.897 1.00 94.25 259 LEU A N 1
ATOM 1892 C CA . LEU A 1 259 ? 9.473 -0.229 -4.083 1.00 94.25 259 LEU A CA 1
ATOM 1893 C C . LEU A 1 259 ? 9.154 0.541 -5.368 1.00 94.25 259 LEU A C 1
ATOM 1895 O O . LEU A 1 259 ? 9.938 0.486 -6.314 1.00 94.25 259 LEU A O 1
ATOM 1899 N N . VAL A 1 260 ? 8.043 1.288 -5.402 1.00 93.50 260 VAL A N 1
ATOM 1900 C CA . VAL A 1 260 ? 7.662 2.053 -6.602 1.00 93.50 260 VAL A CA 1
ATOM 1901 C C . VAL A 1 260 ? 8.626 3.210 -6.860 1.00 93.50 260 VAL A C 1
ATOM 1903 O O . VAL A 1 260 ? 8.980 3.459 -8.009 1.00 93.50 260 VAL A O 1
ATOM 1906 N N . TYR A 1 261 ? 9.132 3.867 -5.811 1.00 93.19 261 TYR A N 1
ATOM 1907 C CA . TYR A 1 261 ? 10.171 4.883 -5.954 1.00 93.19 261 TYR A CA 1
ATOM 1908 C C . TYR A 1 261 ? 11.415 4.283 -6.622 1.00 93.19 261 TYR A C 1
ATOM 1910 O O . TYR A 1 261 ? 11.863 4.784 -7.649 1.00 93.19 261 TYR A O 1
ATOM 1918 N N . SER A 1 262 ? 11.921 3.158 -6.106 1.00 88.38 262 SER A N 1
ATOM 1919 C CA . SER A 1 262 ? 13.074 2.470 -6.697 1.00 88.38 262 SER A CA 1
ATOM 1920 C C . SER A 1 262 ? 12.814 2.031 -8.140 1.00 88.38 262 SER A C 1
ATOM 1922 O O . SER A 1 262 ? 13.672 2.233 -8.998 1.00 88.38 262 SER A O 1
ATOM 1924 N N . ALA A 1 263 ? 11.624 1.496 -8.434 1.00 87.44 263 ALA A N 1
ATOM 1925 C CA . ALA A 1 263 ? 11.242 1.078 -9.780 1.00 87.44 263 ALA A CA 1
ATOM 1926 C C . ALA A 1 263 ? 11.319 2.245 -10.777 1.00 87.44 263 ALA A C 1
ATOM 1928 O O . ALA A 1 263 ? 11.927 2.118 -11.839 1.00 87.44 263 ALA A O 1
ATOM 1929 N N . ILE A 1 264 ? 10.759 3.404 -10.420 1.00 86.06 264 ILE A N 1
ATOM 1930 C CA . ILE A 1 264 ? 10.781 4.598 -11.273 1.00 86.06 264 ILE A CA 1
ATOM 1931 C C . ILE A 1 264 ? 12.210 5.116 -11.466 1.00 86.06 264 ILE A C 1
ATOM 1933 O O . ILE A 1 264 ? 12.587 5.404 -12.604 1.00 86.06 264 ILE A O 1
ATOM 1937 N N . SER A 1 265 ? 13.029 5.150 -10.405 1.00 80.44 265 SER A N 1
ATOM 1938 C CA . SER A 1 265 ? 14.439 5.554 -10.508 1.00 80.44 265 SER A CA 1
ATOM 1939 C C . SER A 1 265 ? 15.235 4.633 -11.439 1.00 80.44 265 SER A C 1
ATOM 1941 O O . SER A 1 265 ? 15.972 5.114 -12.295 1.00 80.44 265 SER A O 1
ATOM 1943 N N . GLN A 1 266 ? 15.056 3.310 -11.329 1.00 73.88 266 GLN A N 1
ATOM 1944 C CA . GLN A 1 266 ? 15.728 2.331 -12.198 1.00 73.88 266 GLN A CA 1
ATOM 1945 C C . GLN A 1 266 ? 15.286 2.439 -13.663 1.00 73.88 266 GLN A C 1
ATOM 1947 O O . GLN A 1 266 ? 16.052 2.132 -14.577 1.00 73.88 266 GLN A O 1
ATOM 1952 N N . ASN A 1 267 ? 14.053 2.883 -13.904 1.00 71.62 267 ASN A N 1
ATOM 1953 C CA . ASN A 1 267 ? 13.509 3.058 -15.246 1.00 71.62 267 ASN A CA 1
ATOM 1954 C C . ASN A 1 267 ? 13.843 4.430 -15.869 1.00 71.62 267 ASN A C 1
ATOM 1956 O O . ASN A 1 267 ? 13.436 4.695 -17.005 1.00 71.62 267 ASN A O 1
ATOM 1960 N N . GLY A 1 268 ? 14.537 5.304 -15.124 1.00 66.56 268 GLY A N 1
ATOM 1961 C CA . GLY A 1 268 ? 14.823 6.687 -15.512 1.00 66.56 268 GLY A CA 1
ATOM 1962 C C . GLY A 1 268 ? 13.566 7.549 -15.662 1.00 66.56 268 GLY A C 1
ATOM 1963 O O . GLY A 1 268 ? 13.581 8.514 -16.420 1.00 66.56 268 GLY A O 1
ATOM 1964 N N . GLY A 1 269 ? 12.459 7.169 -15.017 1.00 73.19 269 GLY A N 1
ATOM 1965 C CA . GLY A 1 269 ? 11.187 7.879 -15.113 1.00 73.19 269 GLY A CA 1
ATOM 1966 C C . GLY A 1 269 ? 11.139 9.123 -14.226 1.00 73.19 269 GLY A C 1
ATOM 1967 O O . GLY A 1 269 ? 11.869 9.240 -13.243 1.00 73.19 269 GLY A O 1
ATOM 1968 N N . VAL A 1 270 ? 10.235 10.050 -14.550 1.00 80.06 270 VAL A N 1
ATOM 1969 C CA . VAL A 1 270 ? 9.960 11.210 -13.693 1.00 80.06 270 VAL A CA 1
ATOM 1970 C C . VAL A 1 270 ? 9.135 10.754 -12.494 1.00 80.06 270 VAL A C 1
ATOM 1972 O O . VAL A 1 270 ? 8.044 10.201 -12.652 1.00 80.06 270 VAL A O 1
ATOM 1975 N N . HIS A 1 271 ? 9.643 10.994 -11.289 1.00 85.56 271 HIS A N 1
ATOM 1976 C CA . HIS A 1 271 ? 8.886 10.748 -10.069 1.00 85.56 271 HIS A CA 1
ATOM 1977 C C . HIS A 1 271 ? 7.668 11.674 -10.000 1.00 85.56 271 HIS A C 1
ATOM 1979 O O . HIS A 1 271 ? 7.766 12.861 -10.300 1.00 85.56 271 HIS A O 1
ATOM 1985 N N . PHE A 1 272 ? 6.533 11.127 -9.563 1.00 91.31 272 PHE A N 1
ATOM 1986 C CA . PHE A 1 272 ? 5.290 11.879 -9.352 1.00 91.31 272 PHE A CA 1
ATOM 1987 C C . PHE A 1 272 ? 4.707 12.530 -10.616 1.00 91.31 272 PHE A C 1
ATOM 1989 O O . PHE A 1 272 ? 4.074 13.580 -10.538 1.00 91.31 272 PHE A O 1
ATOM 1996 N N . SER A 1 273 ? 4.904 11.911 -11.784 1.00 86.31 273 SER A N 1
ATOM 1997 C CA . SER A 1 273 ? 4.249 12.349 -13.019 1.00 86.31 273 SER A CA 1
ATOM 1998 C C . SER A 1 273 ? 2.724 12.297 -12.876 1.00 86.31 273 SER A C 1
ATOM 2000 O O . SER A 1 273 ? 2.161 11.276 -12.489 1.00 86.31 273 SER A O 1
ATOM 2002 N N . THR A 1 274 ? 2.053 13.391 -13.225 1.00 90.38 274 THR A N 1
ATOM 2003 C CA . THR A 1 274 ? 0.584 13.517 -13.233 1.00 90.38 274 THR A CA 1
ATOM 2004 C C . THR A 1 274 ? 0.031 13.774 -14.636 1.00 90.38 274 THR A C 1
ATOM 2006 O O . THR A 1 274 ? -1.077 14.275 -14.793 1.00 90.38 274 THR A O 1
ATOM 2009 N N . THR A 1 275 ? 0.828 13.466 -15.662 1.00 84.38 275 THR A N 1
ATOM 2010 C CA . THR A 1 275 ? 0.508 13.756 -17.069 1.00 84.38 275 THR A CA 1
ATOM 2011 C C . THR A 1 275 ? -0.616 12.882 -17.619 1.00 84.38 275 THR A C 1
ATOM 2013 O O . THR A 1 275 ? -1.452 13.379 -18.368 1.00 84.38 275 THR A O 1
ATOM 2016 N N . ASP A 1 276 ? -0.669 11.610 -17.222 1.00 84.62 276 ASP A N 1
ATOM 2017 C CA . ASP A 1 276 ? -1.816 10.742 -17.480 1.00 84.62 276 ASP A CA 1
ATOM 2018 C C . ASP A 1 276 ? -2.871 10.897 -16.375 1.00 84.62 276 ASP A C 1
ATOM 2020 O O . ASP A 1 276 ? -2.545 10.989 -15.191 1.00 84.62 276 ASP A O 1
ATOM 2024 N N . SER A 1 277 ? -4.148 10.927 -16.759 1.00 84.38 277 SER A N 1
ATOM 2025 C CA . SER A 1 277 ? -5.251 11.224 -15.837 1.00 84.38 277 SER A CA 1
ATOM 2026 C C . SER A 1 277 ? -5.481 10.131 -14.785 1.00 84.38 277 SER A C 1
ATOM 2028 O O . SER A 1 277 ? -5.753 10.444 -13.624 1.00 84.38 277 SER A O 1
ATOM 2030 N N . VAL A 1 278 ? -5.329 8.856 -15.155 1.00 84.69 278 VAL A N 1
ATOM 2031 C CA . VAL A 1 278 ? -5.555 7.716 -14.255 1.00 84.69 278 VAL A CA 1
ATOM 2032 C C . VAL A 1 278 ? -4.334 7.500 -13.367 1.00 84.69 278 VAL A C 1
ATOM 2034 O O . VAL A 1 278 ? -4.457 7.409 -12.143 1.00 84.69 278 VAL A O 1
ATOM 2037 N N . HIS A 1 279 ? -3.145 7.501 -13.969 1.00 87.31 279 HIS A N 1
ATOM 2038 C CA . HIS A 1 279 ? -1.871 7.430 -13.268 1.00 87.31 279 HIS A CA 1
ATOM 2039 C C . HIS A 1 279 ? -1.687 8.605 -12.312 1.00 87.31 279 HIS A C 1
ATOM 2041 O O . HIS A 1 279 ? -1.356 8.406 -11.145 1.00 87.31 279 HIS A O 1
ATOM 2047 N N . GLY A 1 280 ? -1.978 9.825 -12.762 1.00 89.75 280 GLY A N 1
ATOM 2048 C CA . GLY A 1 280 ? -1.902 11.027 -11.944 1.00 89.75 280 GLY A CA 1
ATOM 2049 C C . GLY A 1 280 ? -2.837 10.967 -10.741 1.00 89.75 280 GLY A C 1
ATOM 2050 O O . GLY A 1 280 ? -2.414 11.281 -9.629 1.00 89.75 280 GLY A O 1
ATOM 2051 N N . ALA A 1 281 ? -4.074 10.487 -10.917 1.00 93.56 281 ALA A N 1
ATOM 2052 C CA . ALA A 1 281 ? -4.996 10.281 -9.801 1.00 93.56 281 ALA A CA 1
ATOM 2053 C C . ALA A 1 281 ? -4.453 9.259 -8.786 1.00 93.56 281 ALA A C 1
ATOM 2055 O O . ALA A 1 281 ? -4.479 9.526 -7.582 1.00 93.56 281 ALA A O 1
ATOM 2056 N N . HIS A 1 282 ? -3.909 8.130 -9.256 1.00 95.44 282 HIS A N 1
ATOM 2057 C CA . HIS A 1 282 ? -3.291 7.121 -8.392 1.00 95.44 282 HIS A CA 1
ATOM 2058 C C . HIS A 1 282 ? -2.100 7.685 -7.598 1.00 95.44 282 HIS A C 1
ATOM 2060 O O . HIS A 1 282 ? -1.992 7.483 -6.387 1.00 95.44 282 HIS A O 1
ATOM 2066 N N . VAL A 1 283 ? -1.225 8.443 -8.264 1.00 95.12 283 VAL A N 1
ATOM 2067 C CA . VAL A 1 283 ? -0.058 9.091 -7.650 1.00 95.12 283 VAL A CA 1
ATOM 2068 C C . VAL A 1 283 ? -0.487 10.101 -6.585 1.00 95.12 283 VAL A C 1
ATOM 2070 O O . VAL A 1 283 ? 0.019 10.061 -5.464 1.00 95.12 283 VAL A O 1
ATOM 2073 N N . ILE A 1 284 ? -1.440 10.983 -6.900 1.00 96.12 284 ILE A N 1
ATOM 2074 C CA . ILE A 1 284 ? -1.912 12.027 -5.979 1.00 96.12 284 ILE A CA 1
ATOM 2075 C C . ILE A 1 284 ? -2.567 11.400 -4.744 1.00 96.12 284 ILE A C 1
ATOM 2077 O O . ILE A 1 284 ? -2.215 11.744 -3.614 1.00 96.12 284 ILE A O 1
ATOM 2081 N N . ILE A 1 285 ? -3.492 10.454 -4.934 1.00 95.94 285 ILE A N 1
ATOM 2082 C CA . ILE A 1 285 ? -4.174 9.792 -3.815 1.00 95.94 285 ILE A CA 1
ATOM 2083 C C . ILE A 1 285 ? -3.177 8.951 -3.008 1.00 95.94 285 ILE A C 1
ATOM 2085 O O . ILE A 1 285 ? -3.216 8.976 -1.778 1.00 95.94 285 ILE A O 1
ATOM 2089 N N . GLY A 1 286 ? -2.249 8.256 -3.672 1.00 95.25 286 GLY A N 1
ATOM 2090 C CA . GLY A 1 286 ? -1.172 7.504 -3.030 1.00 95.25 286 GLY A CA 1
ATOM 2091 C C . GLY A 1 286 ? -0.281 8.373 -2.141 1.00 95.25 286 GLY A C 1
ATOM 2092 O O . GLY A 1 286 ? 0.026 7.984 -1.015 1.00 95.25 286 GLY A O 1
ATOM 2093 N N . LEU A 1 287 ? 0.073 9.579 -2.590 1.00 96.19 287 LEU A N 1
ATOM 2094 C CA . LEU A 1 287 ? 0.826 10.548 -1.789 1.00 96.19 287 LEU A CA 1
ATOM 2095 C C . LEU A 1 287 ? 0.027 11.062 -0.589 1.00 96.19 287 LEU A C 1
ATOM 2097 O O . LEU A 1 287 ? 0.561 11.128 0.517 1.00 96.19 287 LEU A O 1
ATOM 2101 N N . ILE A 1 288 ? -1.258 11.376 -0.776 1.00 95.44 288 ILE A N 1
ATOM 2102 C CA . ILE A 1 288 ? -2.141 11.764 0.333 1.00 95.44 288 ILE A CA 1
ATOM 2103 C C . ILE A 1 288 ? -2.213 10.632 1.366 1.00 95.44 288 ILE A C 1
ATOM 2105 O O . ILE A 1 288 ? -2.087 10.882 2.563 1.00 95.44 288 ILE A O 1
ATOM 2109 N N . LEU A 1 289 ? -2.357 9.380 0.922 1.00 94.81 289 LEU A N 1
ATOM 2110 C CA . LEU A 1 289 ? -2.342 8.208 1.798 1.00 94.81 289 LEU A CA 1
ATOM 2111 C C . LEU A 1 289 ? -1.023 8.082 2.556 1.00 94.81 289 LEU A C 1
ATOM 2113 O O . LEU A 1 289 ? -1.049 7.908 3.773 1.00 94.81 289 LEU A O 1
ATOM 2117 N N . LEU A 1 290 ? 0.115 8.208 1.873 1.00 95.56 290 LEU A N 1
ATOM 2118 C CA . LEU A 1 290 ? 1.441 8.155 2.490 1.00 95.56 290 LEU A CA 1
ATOM 2119 C C . LEU A 1 290 ? 1.581 9.207 3.601 1.00 95.56 290 LEU A C 1
ATOM 2121 O O . LEU A 1 290 ? 1.998 8.879 4.711 1.00 95.56 290 LEU A O 1
ATOM 2125 N N . ILE A 1 291 ? 1.176 10.449 3.320 1.00 95.00 291 ILE A N 1
ATOM 2126 C CA . ILE A 1 291 ? 1.253 11.568 4.267 1.00 95.00 291 ILE A CA 1
ATOM 2127 C C . ILE A 1 291 ? 0.308 11.357 5.451 1.00 95.00 291 ILE A C 1
ATOM 2129 O O . ILE A 1 291 ? 0.708 11.581 6.588 1.00 95.00 291 ILE A O 1
ATOM 2133 N N . LEU A 1 292 ? -0.933 10.918 5.216 1.00 93.38 292 LEU A N 1
ATOM 2134 C CA . LEU A 1 292 ? -1.935 10.763 6.275 1.00 93.38 292 LEU A CA 1
ATOM 2135 C C . LEU A 1 292 ? -1.730 9.508 7.135 1.00 93.38 292 LEU A C 1
ATOM 2137 O O . LEU A 1 292 ? -2.202 9.467 8.272 1.00 93.38 292 LEU A O 1
ATOM 2141 N N . THR A 1 293 ? -1.021 8.494 6.637 1.00 92.31 293 THR A N 1
ATOM 2142 C CA . THR A 1 293 ? -0.846 7.215 7.343 1.00 92.31 293 THR A CA 1
ATOM 2143 C C . THR A 1 293 ? 0.004 7.351 8.612 1.00 92.31 293 THR A C 1
ATOM 2145 O O . THR A 1 293 ? -0.358 6.775 9.640 1.00 92.31 293 THR A O 1
ATOM 2148 N N . ALA A 1 294 ? 1.078 8.151 8.607 1.00 89.38 294 ALA A N 1
ATOM 2149 C CA . ALA A 1 294 ? 1.880 8.387 9.817 1.00 89.38 294 ALA A CA 1
ATOM 2150 C C . ALA A 1 294 ? 1.112 9.138 10.924 1.00 89.38 294 ALA A C 1
ATOM 2152 O O . ALA A 1 294 ? 1.037 8.619 12.042 1.00 89.38 294 ALA A O 1
ATOM 2153 N N . PRO A 1 295 ? 0.482 10.300 10.654 1.00 89.00 295 PRO A N 1
ATOM 2154 C CA . PRO A 1 295 ? -0.378 10.970 11.622 1.00 89.00 295 PRO A CA 1
ATOM 2155 C C . PRO A 1 295 ? -1.499 10.063 12.121 1.00 89.00 295 PRO A C 1
ATOM 2157 O O . PRO A 1 295 ? -1.772 10.050 13.314 1.00 89.00 295 PRO A O 1
ATOM 2160 N N . GLN A 1 296 ? -2.114 9.255 11.250 1.00 88.06 296 GLN A N 1
ATOM 2161 C CA . GLN A 1 296 ? -3.153 8.306 11.651 1.00 88.06 296 GLN A CA 1
ATOM 2162 C C . GLN A 1 296 ? -2.631 7.266 12.657 1.00 88.06 296 GLN A C 1
ATOM 2164 O O . GLN A 1 296 ? -3.338 6.945 13.613 1.00 88.06 296 GLN A O 1
ATOM 2169 N N . ALA A 1 297 ? -1.406 6.762 12.478 1.00 88.69 297 ALA A N 1
ATOM 2170 C CA . ALA A 1 297 ? -0.784 5.833 13.418 1.00 88.69 297 ALA A CA 1
ATOM 2171 C C . ALA A 1 297 ? -0.532 6.494 14.783 1.00 88.69 297 ALA A C 1
ATOM 2173 O O . ALA A 1 297 ? -0.916 5.940 15.811 1.00 88.69 297 ALA A O 1
ATOM 2174 N N . ILE A 1 298 ? 0.027 7.710 14.790 1.00 87.19 298 ILE A N 1
ATOM 2175 C CA . ILE A 1 298 ? 0.274 8.499 16.011 1.00 87.19 298 ILE A CA 1
ATOM 2176 C C . ILE A 1 298 ? -1.047 8.799 16.731 1.00 87.19 298 ILE A C 1
ATOM 2178 O O . ILE A 1 298 ? -1.192 8.556 17.928 1.00 87.19 298 ILE A O 1
ATOM 2182 N N . LEU A 1 299 ? -2.053 9.258 15.986 1.00 84.25 299 LEU A N 1
ATOM 2183 C CA . LEU A 1 299 ? -3.389 9.549 16.499 1.00 84.25 299 LEU A CA 1
ATOM 2184 C C . LEU A 1 299 ? -4.111 8.311 17.030 1.00 84.25 299 LEU A C 1
ATOM 2186 O O . LEU A 1 299 ? -5.044 8.476 17.813 1.00 84.25 299 LEU A O 1
ATOM 2190 N N . GLY A 1 300 ? -3.710 7.107 16.613 1.00 82.06 300 GLY A N 1
ATOM 2191 C CA . GLY A 1 300 ? -4.176 5.844 17.180 1.00 82.06 300 GLY A CA 1
ATOM 2192 C C . GLY A 1 300 ? -3.738 5.653 18.633 1.00 82.06 300 GLY A C 1
ATOM 2193 O O . GLY A 1 300 ? -4.516 5.138 19.428 1.00 82.06 300 GLY A O 1
ATOM 2194 N N . PHE A 1 301 ? -2.548 6.136 19.004 1.00 82.31 301 PHE A N 1
ATOM 2195 C CA . PHE A 1 301 ? -2.057 6.108 20.388 1.00 82.31 301 PHE A CA 1
ATOM 2196 C C . PHE A 1 301 ? -2.639 7.237 21.245 1.00 82.31 301 PHE A C 1
ATOM 2198 O O . PHE A 1 301 ? -2.868 7.051 22.433 1.00 82.31 301 PHE A O 1
ATOM 2205 N N . ILE A 1 302 ? -2.932 8.390 20.638 1.00 83.69 302 ILE A N 1
ATOM 2206 C CA . ILE A 1 302 ? -3.486 9.572 21.330 1.00 83.69 302 ILE A CA 1
ATOM 2207 C C . ILE A 1 302 ? -5.034 9.532 21.361 1.00 83.69 302 ILE A C 1
ATOM 2209 O O . ILE A 1 302 ? -5.698 10.457 21.829 1.00 83.69 302 ILE A O 1
ATOM 2213 N N . ILE A 1 303 ? -5.654 8.467 20.835 1.00 70.06 303 ILE A N 1
ATOM 2214 C CA . ILE A 1 303 ? -7.087 8.456 20.505 1.00 70.06 303 ILE A CA 1
ATOM 2215 C C . ILE A 1 303 ? -8.009 8.633 21.714 1.00 70.06 303 ILE A C 1
ATOM 2217 O O . ILE A 1 303 ? -9.080 9.219 21.552 1.00 70.06 303 ILE A O 1
ATOM 2221 N N . ASP A 1 304 ? -7.578 8.211 22.904 1.00 61.53 304 ASP A N 1
ATOM 2222 C CA . ASP A 1 304 ? -8.353 8.358 24.141 1.00 61.53 304 ASP A CA 1
ATOM 2223 C C . ASP A 1 304 ? -8.587 9.826 24.523 1.00 61.53 304 ASP A C 1
ATOM 2225 O O . ASP A 1 304 ? -9.560 10.133 25.204 1.00 61.53 304 ASP A O 1
ATOM 2229 N N . LYS A 1 305 ? -7.755 10.757 24.035 1.00 59.84 305 LYS A N 1
ATOM 2230 C CA . LYS A 1 305 ? -7.820 12.178 24.412 1.00 59.84 305 LYS A CA 1
ATOM 2231 C C . LYS A 1 305 ? -8.500 13.084 23.384 1.00 59.84 305 LYS A C 1
ATOM 2233 O O . LYS A 1 305 ? -8.879 14.198 23.720 1.00 59.84 305 LYS A O 1
ATOM 2238 N N . LEU A 1 306 ? -8.648 12.646 22.129 1.00 64.56 306 LEU A N 1
ATOM 2239 C CA . LEU A 1 306 ? -8.999 13.535 21.004 1.00 64.56 306 LEU A CA 1
ATOM 2240 C C . LEU A 1 306 ? -10.096 12.974 20.085 1.00 64.56 306 LEU A C 1
ATOM 2242 O O . LEU A 1 306 ? -10.054 13.185 18.871 1.00 64.56 306 LEU A O 1
ATOM 2246 N N . TRP A 1 307 ? -11.053 12.206 20.608 1.00 59.91 307 TRP A N 1
ATOM 2247 C CA . TRP A 1 307 ? -12.063 11.544 19.774 1.00 59.91 307 TRP A CA 1
ATOM 2248 C C . TRP A 1 307 ? -12.862 12.536 18.898 1.00 59.91 307 TRP A C 1
ATOM 2250 O O . TRP A 1 307 ? -13.527 13.435 19.405 1.00 59.91 307 TRP A O 1
ATOM 2260 N N . VAL A 1 308 ? -12.824 12.343 17.569 1.00 59.12 308 VAL A N 1
ATOM 2261 C CA . VAL A 1 308 ? -13.631 13.088 16.578 1.00 59.12 308 VAL A CA 1
ATOM 2262 C C . VAL A 1 308 ? -14.123 12.110 15.494 1.00 59.12 308 VAL A C 1
ATOM 2264 O O . VAL A 1 308 ? -13.333 11.275 15.038 1.00 59.12 308 VAL A O 1
ATOM 2267 N N . PRO A 1 309 ? -15.393 12.172 15.047 1.00 55.62 309 PRO A N 1
ATOM 2268 C CA . PRO A 1 309 ? -15.997 11.164 14.160 1.00 55.62 309 PRO A CA 1
ATOM 2269 C C . PRO A 1 309 ? -15.471 11.103 12.708 1.00 55.62 309 PRO A C 1
ATOM 2271 O O . PRO A 1 309 ? -15.801 10.162 11.987 1.00 55.62 309 PRO A O 1
ATOM 2274 N N . THR A 1 310 ? -14.623 12.030 12.256 1.00 56.09 310 THR A N 1
ATOM 2275 C CA . THR A 1 310 ? -14.167 12.154 10.850 1.00 56.09 310 THR A CA 1
ATOM 2276 C C . THR A 1 310 ? -13.012 11.222 10.436 1.00 56.09 310 THR A C 1
ATOM 2278 O O . THR A 1 310 ? -12.525 11.280 9.310 1.00 56.09 310 THR A O 1
ATOM 2281 N N . ARG A 1 311 ? -12.579 10.293 11.295 1.00 62.41 311 ARG A N 1
ATOM 2282 C CA . ARG A 1 311 ? -11.303 9.553 11.151 1.00 62.41 311 ARG A CA 1
ATOM 2283 C C . ARG A 1 311 ? -11.299 8.343 10.193 1.00 62.41 311 ARG A C 1
ATOM 2285 O O . ARG A 1 311 ? -10.431 7.481 10.304 1.00 62.41 311 ARG A O 1
ATOM 2292 N N . ARG A 1 312 ? -12.255 8.236 9.261 1.00 74.31 312 ARG A N 1
ATOM 2293 C CA . ARG A 1 312 ? -12.364 7.088 8.323 1.00 74.31 312 ARG A CA 1
ATOM 2294 C C . ARG A 1 312 ? -11.849 7.368 6.909 1.00 74.31 312 ARG A C 1
ATOM 2296 O O . ARG A 1 312 ? -11.846 6.463 6.080 1.00 74.31 312 ARG A O 1
ATOM 2303 N N . LEU A 1 313 ? -11.396 8.593 6.645 1.00 82.25 313 LEU A N 1
ATOM 2304 C CA . LEU A 1 313 ? -11.024 9.046 5.304 1.00 82.25 313 LEU A CA 1
ATOM 2305 C C . LEU A 1 313 ? -9.866 8.239 4.694 1.00 82.25 313 LEU A C 1
ATOM 2307 O O . LEU A 1 313 ? -9.950 7.859 3.534 1.00 82.25 313 LEU A O 1
ATOM 2311 N N . VAL A 1 314 ? -8.831 7.914 5.477 1.00 84.88 314 VAL A N 1
ATOM 2312 C CA . VAL A 1 314 ? -7.637 7.197 4.983 1.00 84.88 314 VAL A CA 1
ATOM 2313 C C . VAL A 1 314 ? -8.000 5.826 4.401 1.00 84.88 314 VAL A C 1
ATOM 2315 O O . VAL A 1 314 ? -7.552 5.474 3.317 1.00 84.88 314 VAL A O 1
ATOM 2318 N N . VAL A 1 315 ? -8.877 5.072 5.069 1.00 84.88 315 VAL A N 1
ATOM 2319 C CA . VAL A 1 315 ? -9.318 3.757 4.573 1.00 84.88 315 VAL A CA 1
ATOM 2320 C C . VAL A 1 315 ? -10.127 3.899 3.283 1.00 84.88 315 VAL A C 1
ATOM 2322 O O . VAL A 1 315 ? -9.940 3.116 2.358 1.00 84.88 315 VAL A O 1
ATOM 2325 N N . LEU A 1 316 ? -10.997 4.910 3.191 1.00 88.56 316 LEU A N 1
ATOM 2326 C CA . LEU A 1 316 ? -11.787 5.158 1.980 1.00 88.56 316 LEU A CA 1
ATOM 2327 C C . LEU A 1 316 ? -10.900 5.545 0.793 1.00 88.56 316 LEU A C 1
ATOM 2329 O O . LEU A 1 316 ? -11.081 5.014 -0.299 1.00 88.56 316 LEU A O 1
ATOM 2333 N N . LEU A 1 317 ? -9.912 6.414 1.017 1.00 91.00 317 LEU A N 1
ATOM 2334 C CA . LEU A 1 317 ? -8.935 6.783 -0.005 1.00 91.00 317 LEU A CA 1
ATOM 2335 C C . LEU A 1 317 ? -8.145 5.560 -0.486 1.00 91.00 317 LEU A C 1
ATOM 2337 O O . LEU A 1 317 ? -7.956 5.406 -1.687 1.00 91.00 317 LEU A O 1
ATOM 2341 N N . ALA A 1 318 ? -7.754 4.651 0.413 1.00 91.06 318 ALA A N 1
ATOM 2342 C CA . ALA A 1 318 ? -7.056 3.421 0.038 1.00 91.06 318 ALA A CA 1
ATOM 2343 C C . ALA A 1 318 ? -7.933 2.499 -0.822 1.00 91.06 318 ALA A C 1
ATOM 2345 O O . ALA A 1 318 ? -7.464 1.972 -1.830 1.00 91.06 318 ALA A O 1
ATOM 2346 N N . LEU A 1 319 ? -9.219 2.355 -0.477 1.00 92.25 319 LEU A N 1
ATOM 2347 C CA . LEU A 1 319 ? -10.165 1.563 -1.265 1.00 92.25 319 LEU A CA 1
ATOM 2348 C C . LEU A 1 319 ? -10.339 2.102 -2.687 1.00 92.25 319 LEU A C 1
ATOM 2350 O O . LEU A 1 319 ? -10.456 1.295 -3.603 1.00 92.25 319 LEU A O 1
ATOM 2354 N N . VAL A 1 320 ? -10.320 3.425 -2.878 1.00 95.00 320 VAL A N 1
ATOM 2355 C CA . VAL A 1 320 ? -10.379 4.058 -4.208 1.00 95.00 320 VAL A CA 1
ATOM 2356 C C . VAL A 1 320 ? -9.034 3.972 -4.936 1.00 95.00 320 VAL A C 1
ATOM 2358 O O . VAL A 1 320 ? -9.003 3.767 -6.146 1.00 95.00 320 VAL A O 1
ATOM 2361 N N . ASN A 1 321 ? -7.913 4.084 -4.221 1.00 95.31 321 ASN A N 1
ATOM 2362 C CA . ASN A 1 321 ? -6.592 4.132 -4.846 1.00 95.31 321 ASN A CA 1
ATOM 2363 C C . ASN A 1 321 ? -6.149 2.797 -5.460 1.00 95.31 321 ASN A C 1
ATOM 2365 O O . ASN A 1 321 ? -5.407 2.781 -6.439 1.00 95.31 321 ASN A O 1
ATOM 2369 N N . ILE A 1 322 ? -6.588 1.674 -4.889 1.00 93.56 322 ILE A N 1
ATOM 2370 C CA . ILE A 1 322 ? -6.226 0.330 -5.357 1.00 93.56 322 ILE A CA 1
ATOM 2371 C C . ILE A 1 322 ? -6.742 0.028 -6.773 1.00 93.56 322 ILE A C 1
ATOM 2373 O O . ILE A 1 322 ? -5.923 -0.356 -7.603 1.00 93.56 322 ILE A O 1
ATOM 2377 N N . PRO A 1 323 ? -8.036 0.202 -7.114 1.00 94.00 323 PRO A N 1
ATOM 2378 C CA . PRO A 1 323 ? -8.507 -0.031 -8.479 1.00 94.00 323 PRO A CA 1
ATOM 2379 C C . PRO A 1 323 ? -7.884 0.928 -9.504 1.00 94.00 323 PRO A C 1
ATOM 2381 O O . PRO A 1 323 ? -7.717 0.532 -10.658 1.00 94.00 323 PRO A O 1
ATOM 2384 N N . LEU A 1 324 ? -7.490 2.143 -9.095 1.00 93.44 324 LEU A N 1
ATOM 2385 C CA . LEU A 1 324 ? -6.684 3.036 -9.937 1.00 93.44 324 LEU A CA 1
ATOM 2386 C C . LEU A 1 324 ? -5.289 2.449 -10.182 1.00 93.44 324 LEU A C 1
ATOM 2388 O O . LEU A 1 324 ? -4.851 2.400 -11.323 1.00 93.44 324 LEU A O 1
ATOM 2392 N N . GLY A 1 325 ? -4.633 1.920 -9.146 1.00 90.75 325 GLY A N 1
ATOM 2393 C CA . GLY A 1 325 ? -3.343 1.235 -9.279 1.00 90.75 325 GLY A CA 1
ATOM 2394 C C . GLY A 1 325 ? -3.409 -0.009 -10.174 1.00 90.75 325 GLY A C 1
ATOM 2395 O O . GLY A 1 325 ? -2.527 -0.218 -11.001 1.00 90.75 325 GLY A O 1
ATOM 2396 N N . ILE A 1 326 ? -4.484 -0.801 -10.078 1.00 91.44 326 ILE A N 1
ATOM 2397 C CA . ILE A 1 326 ? -4.732 -1.923 -11.003 1.00 91.44 326 ILE A CA 1
ATOM 2398 C C . ILE A 1 326 ? -4.861 -1.405 -12.443 1.00 91.44 326 ILE A C 1
ATOM 2400 O O . ILE A 1 326 ? -4.321 -2.026 -13.350 1.00 91.44 326 ILE A O 1
ATOM 2404 N N . ASN A 1 327 ? -5.523 -0.259 -12.647 1.00 90.50 327 ASN A N 1
ATOM 2405 C CA . ASN A 1 327 ? -5.708 0.331 -13.977 1.00 90.50 327 ASN A CA 1
ATOM 2406 C C . ASN A 1 327 ? -4.377 0.786 -14.575 1.00 90.50 327 ASN A C 1
ATOM 2408 O O . ASN A 1 327 ? -4.111 0.531 -15.736 1.00 90.50 327 ASN A O 1
ATOM 2412 N N . THR A 1 328 ? -3.499 1.376 -13.756 1.00 87.00 328 THR A N 1
ATOM 2413 C CA . THR A 1 328 ? -2.170 1.813 -14.214 1.00 87.00 328 THR A CA 1
ATOM 2414 C C . THR A 1 328 ? -1.254 0.675 -14.662 1.00 87.00 328 THR A C 1
ATOM 2416 O O . THR A 1 328 ? -0.175 0.941 -15.186 1.00 87.00 328 THR A O 1
ATOM 2419 N N . TYR A 1 329 ? -1.648 -0.578 -14.431 1.00 83.75 329 TYR A N 1
ATOM 2420 C CA . TYR A 1 329 ? -0.898 -1.749 -14.848 1.00 83.75 329 TYR A CA 1
ATOM 2421 C C . TYR A 1 329 ? -1.727 -2.590 -15.828 1.00 83.75 329 TYR A C 1
ATOM 2423 O O . TYR A 1 329 ? -2.389 -3.560 -15.450 1.00 83.75 329 TYR A O 1
ATOM 2431 N N . ASP A 1 330 ? -1.652 -2.220 -17.109 1.00 70.19 330 ASP A N 1
ATOM 2432 C CA . ASP A 1 330 ? -2.478 -2.742 -18.213 1.00 70.19 330 ASP A CA 1
ATOM 2433 C C . ASP A 1 330 ? -2.468 -4.278 -18.366 1.00 70.19 330 ASP A C 1
ATOM 2435 O O . ASP A 1 330 ? -3.391 -4.867 -18.929 1.00 70.19 330 ASP A O 1
ATOM 2439 N N . ASN A 1 331 ? -1.458 -4.961 -17.820 1.00 75.56 331 ASN A N 1
ATOM 2440 C CA . ASN A 1 331 ? -1.276 -6.408 -17.959 1.00 75.56 331 ASN A CA 1
ATOM 2441 C C . ASN A 1 331 ? -2.057 -7.262 -16.945 1.00 75.56 331 ASN A C 1
ATOM 2443 O O . ASN A 1 331 ? -2.090 -8.486 -17.085 1.00 75.56 331 ASN A O 1
ATOM 2447 N N . LEU A 1 332 ? -2.687 -6.673 -15.921 1.00 78.50 332 LEU A N 1
ATOM 2448 C CA . LEU A 1 332 ? -3.451 -7.456 -14.938 1.00 78.50 332 LEU A CA 1
ATOM 2449 C C . LEU A 1 332 ? -4.818 -7.902 -15.469 1.00 78.50 332 LEU A C 1
ATOM 2451 O O . LEU A 1 332 ? -5.338 -8.911 -15.010 1.00 78.50 332 LEU A O 1
ATOM 2455 N N . GLY A 1 333 ? -5.406 -7.203 -16.440 1.00 84.94 333 GLY A N 1
ATOM 2456 C CA . GLY A 1 333 ? -6.717 -7.550 -16.996 1.00 84.94 333 GLY A CA 1
ATOM 2457 C C . GLY A 1 333 ? -7.884 -7.473 -15.994 1.00 84.94 333 GLY A C 1
ATOM 2458 O O . GLY A 1 333 ? -7.747 -7.108 -14.825 1.00 84.94 333 GLY A O 1
ATOM 2459 N N . SER A 1 334 ? -9.090 -7.823 -16.453 1.00 90.06 334 SER A N 1
ATOM 2460 C CA . SER A 1 334 ? -10.328 -7.618 -15.680 1.00 90.06 334 SER A CA 1
ATOM 2461 C C . SER A 1 334 ? -10.458 -8.499 -14.429 1.00 90.06 334 SER A C 1
ATOM 2463 O O . SER A 1 334 ? -11.214 -8.157 -13.520 1.00 90.06 334 SER A O 1
ATOM 2465 N N . TRP A 1 335 ? -9.732 -9.620 -14.344 1.00 90.38 335 TRP A N 1
ATOM 2466 C CA . TRP A 1 335 ? -9.852 -10.550 -13.214 1.00 90.38 335 TRP A CA 1
ATOM 2467 C C . TRP A 1 335 ? -9.402 -9.921 -11.889 1.00 90.38 335 TRP A C 1
ATOM 2469 O O . TRP A 1 335 ? -9.993 -10.216 -10.850 1.00 90.38 335 TRP A O 1
ATOM 2479 N N . ALA A 1 336 ? -8.420 -9.011 -11.915 1.00 90.12 336 ALA A N 1
ATOM 2480 C CA . ALA A 1 336 ? -7.939 -8.324 -10.718 1.00 90.12 336 ALA A CA 1
ATOM 2481 C C . ALA A 1 336 ? -9.048 -7.479 -10.064 1.00 90.12 336 ALA A C 1
ATOM 2483 O O . ALA A 1 336 ? -9.210 -7.496 -8.841 1.00 90.12 336 ALA A O 1
ATOM 2484 N N . TYR A 1 337 ? -9.885 -6.821 -10.873 1.00 92.94 337 TYR A N 1
ATOM 2485 C CA . TYR A 1 337 ? -11.057 -6.084 -10.393 1.00 92.94 337 TYR A CA 1
ATOM 2486 C C . TYR A 1 337 ? -12.133 -6.998 -9.811 1.00 92.94 337 TYR A C 1
ATOM 2488 O O . TYR A 1 337 ? -12.748 -6.651 -8.803 1.00 92.94 337 TYR A O 1
ATOM 2496 N N . ILE A 1 338 ? -12.345 -8.173 -10.412 1.00 92.81 338 ILE A N 1
ATOM 2497 C CA . ILE A 1 338 ? -13.296 -9.169 -9.903 1.00 92.81 338 ILE A CA 1
ATOM 2498 C C . ILE A 1 338 ? -12.842 -9.661 -8.528 1.00 92.81 338 ILE A C 1
ATOM 2500 O O . ILE A 1 338 ? -13.630 -9.650 -7.584 1.00 92.81 338 ILE A O 1
ATOM 2504 N N . VAL A 1 339 ? -11.565 -10.032 -8.386 1.00 93.00 339 VAL A N 1
ATOM 2505 C CA . VAL A 1 339 ? -10.996 -10.476 -7.103 1.00 93.00 339 VAL A CA 1
ATOM 2506 C C . VAL A 1 339 ? -11.105 -9.375 -6.048 1.00 93.00 339 VAL A C 1
ATOM 2508 O O . VAL A 1 339 ? -11.565 -9.645 -4.937 1.00 93.00 339 VAL A O 1
ATOM 2511 N N . TYR A 1 340 ? -10.760 -8.131 -6.398 1.00 94.25 340 TYR A N 1
ATOM 2512 C CA . TYR A 1 340 ? -10.932 -6.971 -5.521 1.00 94.25 340 TYR A CA 1
ATOM 2513 C C . TYR A 1 340 ? -12.394 -6.804 -5.071 1.00 94.25 340 TYR A C 1
ATOM 2515 O O . TYR A 1 340 ? -12.658 -6.682 -3.875 1.00 94.25 340 TYR A O 1
ATOM 2523 N N . GLY A 1 341 ? -13.348 -6.846 -6.006 1.00 94.38 341 GLY A N 1
ATOM 2524 C CA . GLY A 1 341 ? -14.771 -6.658 -5.721 1.00 94.38 341 GLY A CA 1
ATOM 2525 C C . GLY A 1 341 ? -15.357 -7.765 -4.843 1.00 94.38 341 GLY A C 1
ATOM 2526 O O . GLY A 1 341 ? -16.048 -7.475 -3.865 1.00 94.38 341 GLY A O 1
ATOM 2527 N N . VAL A 1 342 ? -15.033 -9.029 -5.137 1.00 95.94 342 VAL A N 1
ATOM 2528 C CA . VAL A 1 342 ? -15.453 -10.190 -4.333 1.00 95.94 342 VAL A CA 1
ATOM 2529 C C . VAL A 1 342 ? -14.892 -10.093 -2.916 1.00 95.94 342 VAL A C 1
ATOM 2531 O O . VAL A 1 342 ? -15.632 -10.274 -1.948 1.00 95.94 342 VAL A O 1
ATOM 2534 N N . TRP A 1 343 ? -13.606 -9.762 -2.776 1.00 95.19 343 TRP A N 1
ATOM 2535 C CA . TRP A 1 343 ? -12.981 -9.600 -1.467 1.00 95.19 343 TRP A CA 1
ATOM 2536 C C . TRP A 1 343 ? -13.598 -8.446 -0.671 1.00 95.19 343 TRP A C 1
ATOM 2538 O O . TRP A 1 343 ? -13.935 -8.618 0.500 1.00 95.19 343 TRP A O 1
ATOM 2548 N N . LEU A 1 344 ? -13.806 -7.285 -1.299 1.00 94.88 344 LEU A N 1
ATOM 2549 C CA . LEU A 1 344 ? -14.445 -6.140 -0.651 1.00 94.88 344 LEU A CA 1
ATOM 2550 C C . LEU A 1 344 ? -15.864 -6.486 -0.177 1.00 94.88 344 LEU A C 1
ATOM 2552 O O . LEU A 1 344 ? -16.230 -6.160 0.954 1.00 94.88 344 LEU A O 1
ATOM 2556 N N . GLY A 1 345 ? -16.633 -7.203 -1.001 1.00 95.62 345 GLY A N 1
ATOM 2557 C CA . GLY A 1 345 ? -17.939 -7.739 -0.625 1.00 95.62 345 GLY A CA 1
ATOM 2558 C C . GLY A 1 345 ? -17.856 -8.667 0.589 1.00 95.62 345 GLY A C 1
ATOM 2559 O O . GLY A 1 345 ? -18.615 -8.499 1.542 1.00 95.62 345 GLY A O 1
ATOM 2560 N N . ALA A 1 346 ? -16.892 -9.592 0.605 1.00 96.06 346 ALA A N 1
ATOM 2561 C CA . ALA A 1 346 ? -16.672 -10.505 1.726 1.00 96.06 346 ALA A CA 1
ATOM 2562 C C . ALA A 1 346 ? -16.308 -9.768 3.025 1.00 96.06 346 ALA A C 1
ATOM 2564 O O . ALA A 1 346 ? -16.844 -10.101 4.083 1.00 96.06 346 ALA A O 1
ATOM 2565 N N . VAL A 1 347 ? -15.454 -8.740 2.952 1.00 94.62 347 VAL A N 1
ATOM 2566 C CA . VAL A 1 347 ? -15.140 -7.870 4.093 1.00 94.62 347 VAL A CA 1
ATOM 2567 C C . VAL A 1 347 ? -16.428 -7.214 4.592 1.00 94.62 347 VAL A C 1
ATOM 2569 O O . VAL A 1 347 ? -16.826 -7.454 5.726 1.00 94.62 347 VAL A O 1
ATOM 2572 N N . VAL A 1 348 ? -17.154 -6.471 3.753 1.00 93.88 348 VAL A N 1
ATOM 2573 C CA . VAL A 1 348 ? -18.381 -5.761 4.167 1.00 93.88 348 VAL A CA 1
ATOM 2574 C C . VAL A 1 348 ? -19.421 -6.705 4.784 1.00 93.88 348 VAL A C 1
ATOM 2576 O O . VAL A 1 348 ? -19.929 -6.426 5.874 1.00 93.88 348 VAL A O 1
ATOM 2579 N N . LEU A 1 349 ? -19.701 -7.838 4.135 1.00 95.69 349 LEU A N 1
ATOM 2580 C CA . LEU A 1 349 ? -20.648 -8.841 4.629 1.00 95.69 349 LEU A CA 1
ATOM 2581 C C . LEU A 1 349 ? -20.177 -9.476 5.941 1.00 95.69 349 LEU A C 1
ATOM 2583 O O . LEU A 1 349 ? -20.972 -9.625 6.867 1.00 95.69 349 LEU A O 1
ATOM 2587 N N . GLY A 1 350 ? -18.886 -9.793 6.061 1.00 94.19 350 GLY A N 1
ATOM 2588 C CA . GLY A 1 350 ? -18.291 -10.304 7.294 1.00 94.19 350 GLY A CA 1
ATOM 2589 C C . GLY A 1 350 ? -18.405 -9.306 8.447 1.00 94.19 350 GLY A C 1
ATOM 2590 O O . GLY A 1 350 ? -18.795 -9.674 9.555 1.00 94.19 350 GLY A O 1
ATOM 2591 N N . GLY A 1 351 ? -18.151 -8.023 8.184 1.00 91.69 351 GLY A N 1
ATOM 2592 C CA . GLY A 1 351 ? -18.338 -6.945 9.152 1.00 91.69 351 GLY A CA 1
ATOM 2593 C C . GLY A 1 351 ? -19.792 -6.795 9.598 1.00 91.69 351 GLY A C 1
ATOM 2594 O O . GLY A 1 351 ? -20.047 -6.645 10.793 1.00 91.69 351 GLY A O 1
ATOM 2595 N N . PHE A 1 352 ? -20.746 -6.878 8.667 1.00 92.19 352 PHE A N 1
ATOM 2596 C CA . PHE A 1 352 ? -22.177 -6.842 8.974 1.00 92.19 352 PHE A CA 1
ATOM 2597 C C . PHE A 1 352 ? -22.611 -8.054 9.807 1.00 92.19 352 PHE A C 1
ATOM 2599 O O . PHE A 1 352 ? -23.253 -7.895 10.844 1.00 92.19 352 PHE A O 1
ATOM 2606 N N . PHE A 1 353 ? -22.181 -9.257 9.422 1.00 93.50 353 PHE A N 1
ATOM 2607 C CA . PHE A 1 353 ? -22.436 -10.487 10.168 1.00 93.50 353 PHE A CA 1
ATOM 2608 C C . PHE A 1 353 ? -21.888 -10.413 11.602 1.00 93.50 353 PHE A C 1
ATOM 2610 O O . PHE A 1 353 ? -22.607 -10.693 12.564 1.00 93.50 353 PHE A O 1
ATOM 2617 N N . LEU A 1 354 ? -20.636 -9.972 11.771 1.00 90.69 354 LEU A N 1
ATOM 2618 C CA . LEU A 1 354 ? -20.034 -9.769 13.090 1.00 90.69 354 LEU A CA 1
ATOM 2619 C C . LEU A 1 354 ? -20.742 -8.667 13.882 1.00 90.69 354 LEU A C 1
ATOM 2621 O O . LEU A 1 354 ? -20.878 -8.791 15.096 1.00 90.69 354 LEU A O 1
ATOM 2625 N N . GLN A 1 355 ? -21.230 -7.616 13.224 1.00 90.00 355 GLN A N 1
ATOM 2626 C CA . GLN A 1 355 ? -22.007 -6.570 13.878 1.00 90.00 355 GLN A CA 1
ATOM 2627 C C . GLN A 1 355 ? -23.361 -7.082 14.381 1.00 90.00 355 GLN A C 1
ATOM 2629 O O . GLN A 1 355 ? -23.751 -6.709 15.483 1.00 90.00 355 GLN A O 1
ATOM 2634 N N . ILE A 1 356 ? -24.053 -7.944 13.633 1.00 85.12 356 ILE A N 1
ATOM 2635 C CA . ILE A 1 356 ? -25.304 -8.569 14.092 1.00 85.12 356 ILE A CA 1
ATOM 2636 C C . ILE A 1 356 ? -25.034 -9.503 15.273 1.00 85.12 356 ILE A C 1
ATOM 2638 O O . ILE A 1 356 ? -25.756 -9.474 16.264 1.00 85.12 356 ILE A O 1
ATOM 2642 N N . ARG A 1 357 ? -23.989 -10.330 15.179 1.00 86.19 357 ARG A N 1
ATOM 2643 C CA . ARG A 1 357 ? -23.716 -11.372 16.176 1.00 86.19 357 ARG A CA 1
ATOM 2644 C C . ARG A 1 357 ? -23.088 -10.833 17.462 1.00 86.19 357 ARG A C 1
ATOM 2646 O O . ARG A 1 357 ? -23.449 -11.259 18.554 1.00 86.19 357 ARG A O 1
ATOM 2653 N N . ASN A 1 358 ? -22.116 -9.936 17.316 1.00 81.62 358 ASN A N 1
ATOM 2654 C CA . 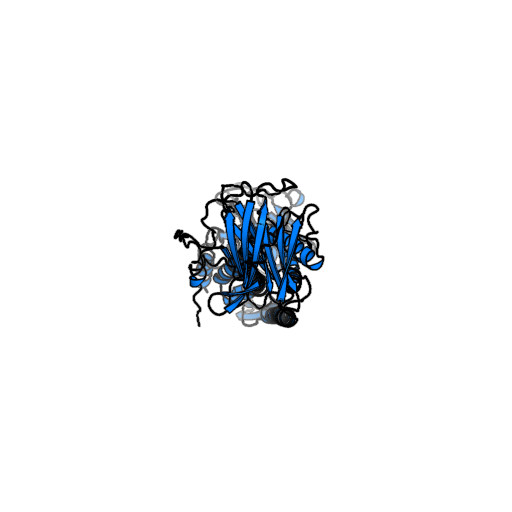ASN A 1 358 ? -21.208 -9.504 18.381 1.00 81.62 358 ASN A CA 1
ATOM 2655 C C . ASN A 1 358 ? -21.229 -7.989 18.606 1.00 81.62 358 ASN A C 1
ATOM 2657 O O . ASN A 1 358 ? -20.523 -7.499 19.491 1.00 81.62 358 ASN A O 1
ATOM 2661 N N . GLY A 1 359 ? -21.964 -7.226 17.793 1.00 72.06 359 GLY A N 1
ATOM 2662 C CA . GLY A 1 359 ? -22.110 -5.796 18.011 1.00 72.06 359 GLY A CA 1
ATOM 2663 C C . GLY A 1 359 ? -22.643 -5.554 19.415 1.00 72.06 359 GLY A C 1
ATOM 2664 O O . GLY A 1 359 ? -23.563 -6.239 19.855 1.00 72.06 359 GLY A O 1
ATOM 2665 N N . GLN A 1 360 ? -22.050 -4.594 20.128 1.00 59.84 360 GLN A N 1
ATOM 2666 C CA . GLN A 1 360 ? -22.608 -4.117 21.387 1.00 59.84 360 GLN A CA 1
ATOM 2667 C C . GLN A 1 360 ? -24.023 -3.628 21.089 1.00 59.84 360 GLN A C 1
ATOM 2669 O O . GLN A 1 360 ? -24.212 -2.552 20.522 1.00 59.84 360 GLN A O 1
ATOM 2674 N N . THR A 1 361 ? -25.013 -4.465 21.388 1.00 49.31 361 THR A N 1
ATOM 2675 C CA . THR A 1 361 ? -26.413 -4.083 21.323 1.00 49.31 361 THR A CA 1
ATOM 2676 C C . THR A 1 361 ? -26.555 -2.851 22.199 1.00 49.31 361 THR A C 1
ATOM 2678 O O . THR A 1 361 ? -26.072 -2.853 23.338 1.00 49.31 361 THR A O 1
ATOM 2681 N N . VAL A 1 362 ? -27.203 -1.814 21.663 1.00 54.16 362 VAL A N 1
ATOM 2682 C CA . VAL A 1 362 ? -27.799 -0.725 22.451 1.00 54.16 362 VAL A CA 1
ATOM 2683 C C . VAL A 1 362 ? -28.331 -1.342 23.745 1.00 54.16 362 VAL A C 1
ATOM 2685 O O . VAL A 1 362 ? -28.937 -2.413 23.632 1.00 54.16 362 VAL A O 1
ATOM 2688 N N . PRO A 1 363 ? -28.051 -0.777 24.940 1.00 56.19 363 PRO A N 1
ATOM 2689 C CA . PRO A 1 363 ? -28.460 -1.383 26.202 1.00 56.19 363 PRO A CA 1
ATOM 2690 C C . PRO A 1 363 ? -29.932 -1.766 26.097 1.00 56.19 363 PRO A C 1
ATOM 2692 O O . PRO A 1 363 ? -30.810 -0.908 26.022 1.00 56.19 363 PRO A O 1
ATOM 2695 N N . GLY A 1 364 ? -30.169 -3.072 25.961 1.00 65.25 364 GLY A N 1
ATOM 2696 C CA . GLY A 1 364 ? -31.511 -3.603 25.839 1.00 65.25 364 GLY A CA 1
ATOM 2697 C C . GLY A 1 364 ? -32.259 -3.346 27.141 1.00 65.25 364 GLY A C 1
ATOM 2698 O O . GLY A 1 364 ? -31.629 -3.019 28.154 1.00 65.25 364 GLY A O 1
ATOM 2699 N N . PRO A 1 365 ? -33.588 -3.514 27.149 1.00 77.25 365 PRO A N 1
ATOM 2700 C CA . PRO A 1 365 ? -34.338 -3.452 28.392 1.00 77.25 365 PRO A CA 1
ATOM 2701 C C . PRO A 1 365 ? -33.677 -4.368 29.432 1.00 77.25 365 PRO A C 1
ATOM 2703 O O . PRO A 1 365 ? -33.356 -5.529 29.159 1.00 77.25 365 PRO A O 1
ATOM 2706 N N . CYS A 1 366 ? -33.406 -3.819 30.613 1.00 83.75 366 CYS A N 1
ATOM 2707 C CA . CYS A 1 366 ? -32.988 -4.623 31.750 1.00 83.75 366 CYS A CA 1
ATOM 2708 C C . CYS A 1 366 ? -34.229 -5.299 32.328 1.00 83.75 366 CYS A C 1
ATOM 2710 O O . CYS A 1 366 ? -35.267 -4.660 32.507 1.00 83.75 366 CYS A O 1
ATOM 2712 N N . ARG A 1 367 ? -34.113 -6.585 32.637 1.00 87.94 367 ARG A N 1
ATOM 2713 C CA . ARG A 1 367 ? -35.088 -7.314 33.436 1.00 87.94 367 ARG A CA 1
ATOM 2714 C C . ARG A 1 367 ? -34.645 -7.241 34.895 1.00 87.94 367 ARG A C 1
ATOM 2716 O O . ARG A 1 367 ? -33.463 -7.413 35.188 1.00 87.94 367 ARG A O 1
ATOM 2723 N N . ILE A 1 368 ? -35.587 -6.953 35.787 1.00 92.38 368 ILE A N 1
ATOM 2724 C CA . ILE A 1 368 ? -35.370 -6.961 37.235 1.00 92.38 368 ILE A CA 1
ATOM 2725 C C . ILE A 1 368 ? -36.152 -8.140 37.792 1.00 92.38 368 ILE A C 1
ATOM 2727 O O . ILE A 1 368 ? -37.381 -8.119 37.786 1.00 92.38 368 ILE A O 1
ATOM 2731 N N . ASP A 1 369 ? -35.441 -9.157 38.257 1.00 91.94 369 ASP A N 1
ATOM 2732 C CA . ASP A 1 369 ? -36.037 -10.296 38.941 1.00 91.94 369 ASP A CA 1
ATOM 2733 C C . ASP A 1 369 ? -35.989 -10.054 40.447 1.00 91.94 369 ASP A C 1
ATOM 2735 O O . ASP A 1 369 ? -34.913 -9.850 41.010 1.00 91.94 369 ASP A O 1
ATOM 2739 N N . ILE A 1 370 ? -37.159 -10.036 41.087 1.00 95.00 370 ILE A N 1
ATOM 2740 C CA . ILE A 1 370 ? -37.303 -9.827 42.530 1.00 95.00 370 ILE A CA 1
ATOM 2741 C C . ILE A 1 370 ? -37.708 -11.150 43.176 1.00 95.00 370 ILE A C 1
ATOM 2743 O O . ILE A 1 370 ? -38.766 -11.697 42.872 1.00 95.00 370 ILE A O 1
ATOM 2747 N N . THR A 1 371 ? -36.888 -11.627 44.106 1.00 96.06 371 THR A N 1
ATOM 2748 C CA . THR A 1 371 ? -37.124 -12.847 44.879 1.00 96.06 371 THR A CA 1
ATOM 2749 C C . THR A 1 371 ? -37.302 -12.488 46.347 1.00 96.06 371 THR A C 1
ATOM 2751 O O . THR A 1 371 ? -36.436 -11.857 46.951 1.00 96.06 371 THR A O 1
ATOM 2754 N N . TYR A 1 372 ? -38.403 -12.914 46.957 1.00 96.25 372 TYR A N 1
ATOM 2755 C CA . TYR A 1 372 ? -38.599 -12.773 48.398 1.00 96.25 372 TYR A CA 1
ATOM 2756 C C . TYR A 1 372 ? -37.763 -13.826 49.123 1.00 96.25 372 TYR A C 1
ATOM 2758 O O . TYR A 1 372 ? -38.023 -15.018 48.993 1.00 96.25 372 TYR A O 1
ATOM 2766 N N . LEU A 1 373 ? -36.759 -13.390 49.881 1.00 96.00 373 LEU A N 1
ATOM 2767 C CA . LEU A 1 373 ? -35.908 -14.293 50.658 1.00 96.00 373 LEU A CA 1
ATOM 2768 C C . LEU A 1 373 ? -36.529 -14.613 52.017 1.00 96.00 373 LEU A C 1
ATOM 2770 O O . LEU A 1 373 ? -36.496 -15.752 52.470 1.00 96.00 373 LEU A O 1
ATOM 2774 N N . LYS A 1 374 ? -37.091 -13.594 52.677 1.00 96.06 374 LYS A N 1
ATOM 2775 C CA . LYS A 1 374 ? -37.738 -13.728 53.985 1.00 96.06 374 LYS A CA 1
ATOM 2776 C C . LYS A 1 374 ? -38.904 -12.744 54.083 1.00 96.06 374 LYS A C 1
ATOM 2778 O O . LYS A 1 374 ? -38.687 -11.608 54.505 1.00 96.06 374 LYS A O 1
ATOM 2783 N N . PRO A 1 375 ? -40.120 -13.128 53.662 1.00 93.94 375 PRO A N 1
ATOM 2784 C CA . PRO A 1 375 ? -41.300 -12.299 53.865 1.00 93.94 375 PRO A CA 1
ATOM 2785 C C . PRO A 1 375 ? -41.650 -12.249 55.356 1.00 93.94 375 PRO A C 1
ATOM 2787 O O . PRO A 1 375 ? -41.601 -13.262 56.054 1.00 93.94 375 PRO A O 1
ATOM 2790 N N . GLY A 1 376 ? -42.010 -11.072 55.855 1.00 92.81 376 GLY A N 1
ATOM 2791 C CA . GLY A 1 376 ? -42.392 -10.887 57.252 1.00 92.81 376 GLY A CA 1
ATOM 2792 C C . GLY A 1 376 ? -43.291 -9.672 57.438 1.00 92.81 376 GLY A C 1
ATOM 2793 O O . GLY A 1 376 ? -43.300 -8.761 56.612 1.00 92.81 376 GLY A O 1
ATOM 2794 N N . ARG A 1 377 ? -44.073 -9.676 58.527 1.00 87.75 377 ARG A N 1
ATOM 2795 C CA . ARG A 1 377 ? -45.057 -8.617 58.820 1.00 87.75 377 ARG A CA 1
ATOM 2796 C C . ARG A 1 377 ? -44.404 -7.272 59.148 1.00 87.75 377 ARG A C 1
ATOM 2798 O O . ARG A 1 377 ? -44.912 -6.247 58.722 1.00 87.75 377 ARG A O 1
ATOM 2805 N N . SER A 1 378 ? -43.301 -7.285 59.895 1.00 89.31 378 SER A N 1
ATOM 2806 C CA . SER A 1 378 ? -42.558 -6.079 60.294 1.00 89.31 378 SER A CA 1
ATOM 2807 C C . SER A 1 378 ? -41.348 -5.794 59.401 1.00 89.31 378 SER A C 1
ATOM 2809 O O . SER A 1 378 ? -40.966 -4.639 59.229 1.00 89.31 378 SER A O 1
ATOM 2811 N N . ALA A 1 379 ? -40.758 -6.836 58.811 1.00 92.69 379 ALA A N 1
ATOM 2812 C CA . ALA A 1 379 ? -39.639 -6.722 57.889 1.00 92.69 379 ALA A CA 1
ATOM 2813 C C . ALA A 1 379 ? -39.703 -7.809 56.814 1.00 92.69 379 ALA A C 1
ATOM 2815 O O . ALA A 1 379 ? -39.944 -8.978 57.115 1.00 92.69 379 ALA A O 1
ATOM 2816 N N . THR A 1 380 ? -39.443 -7.425 55.570 1.00 94.94 380 THR A N 1
ATOM 2817 C CA . THR A 1 380 ? -39.347 -8.312 54.414 1.00 94.94 380 THR A CA 1
ATOM 2818 C C . THR A 1 380 ? -37.983 -8.149 53.758 1.00 94.94 380 THR A C 1
ATOM 2820 O O . THR A 1 380 ? -37.598 -7.044 53.389 1.00 94.94 380 THR A O 1
ATOM 2823 N N . VAL A 1 381 ? -37.254 -9.250 53.584 1.00 95.25 381 VAL A N 1
ATOM 2824 C CA . VAL A 1 381 ? -35.980 -9.267 52.852 1.00 95.25 381 VAL A CA 1
ATOM 2825 C C . VAL A 1 381 ? -36.230 -9.763 51.435 1.00 95.25 381 VAL A C 1
ATOM 2827 O O . VAL A 1 381 ? -36.763 -10.861 51.244 1.00 95.25 381 VAL A O 1
ATOM 2830 N N . ILE A 1 382 ? -35.824 -8.971 50.448 1.00 96.25 382 ILE A N 1
ATOM 2831 C CA . ILE A 1 382 ? -35.884 -9.310 49.027 1.00 96.25 382 ILE A CA 1
ATOM 2832 C C . ILE A 1 382 ? -34.485 -9.316 48.414 1.00 96.25 382 ILE A C 1
ATOM 2834 O O . ILE A 1 382 ? -33.581 -8.605 48.842 1.00 96.25 382 ILE A O 1
ATOM 2838 N N . GLN A 1 383 ? -34.328 -10.113 47.373 1.00 96.44 383 GLN A N 1
ATOM 2839 C CA . GLN A 1 383 ? -33.193 -10.125 46.472 1.00 96.44 383 GLN A CA 1
ATOM 2840 C C . GLN A 1 383 ? -33.653 -9.552 45.136 1.00 96.44 383 GLN A C 1
ATOM 2842 O O . GLN A 1 383 ? -34.672 -9.991 44.613 1.00 96.44 383 GLN A O 1
ATOM 2847 N N . ALA A 1 384 ? -32.908 -8.604 44.574 1.00 94.06 384 ALA A N 1
ATOM 2848 C CA . ALA A 1 384 ? -33.140 -8.102 43.226 1.00 94.06 384 ALA A CA 1
ATOM 2849 C C . ALA A 1 384 ? -31.930 -8.403 42.333 1.00 94.06 384 ALA A C 1
ATOM 2851 O O . ALA A 1 384 ? -30.787 -8.071 42.661 1.00 94.06 384 ALA A O 1
ATOM 2852 N N . VAL A 1 385 ? -32.190 -9.047 41.197 1.00 91.81 385 VAL A N 1
ATOM 2853 C CA . VAL A 1 385 ? -31.199 -9.407 40.181 1.00 91.81 385 VAL A CA 1
ATOM 2854 C C . VAL A 1 385 ? -31.528 -8.625 38.912 1.00 91.81 385 VAL A C 1
ATOM 2856 O O . VAL A 1 385 ? -32.588 -8.812 38.320 1.00 91.81 385 VAL A O 1
ATOM 2859 N N . LEU A 1 386 ? -30.625 -7.747 38.475 1.00 89.88 386 LEU A N 1
ATOM 2860 C CA . LEU A 1 386 ? -30.719 -7.105 37.164 1.00 89.88 386 LEU A CA 1
ATOM 2861 C C . LEU A 1 386 ? -29.997 -7.960 36.127 1.00 89.88 386 LEU A C 1
ATOM 2863 O O . LEU A 1 386 ? -28.777 -8.139 36.202 1.00 89.88 386 LEU A O 1
ATOM 2867 N N . THR A 1 387 ? -30.728 -8.412 35.116 1.00 87.94 387 THR A N 1
ATOM 2868 C CA . THR A 1 387 ? -30.184 -9.086 33.934 1.00 87.94 387 THR A CA 1
ATOM 2869 C C . THR A 1 387 ? -30.464 -8.251 32.686 1.00 87.94 387 THR A C 1
ATOM 2871 O O . THR A 1 387 ? -31.439 -7.503 32.609 1.00 87.94 387 THR A O 1
ATOM 2874 N N . LEU A 1 388 ? -29.591 -8.333 31.682 1.00 80.56 388 LEU A N 1
ATOM 2875 C CA . LEU A 1 388 ? -29.911 -7.775 30.365 1.00 80.56 388 LEU A CA 1
ATOM 2876 C C . LEU A 1 388 ? -30.885 -8.728 29.677 1.00 80.56 388 LEU A C 1
ATOM 2878 O O . LEU A 1 388 ? -30.576 -9.912 29.582 1.00 80.56 388 LEU A O 1
ATOM 2882 N N . ALA A 1 389 ? -31.998 -8.237 29.124 1.00 75.19 389 ALA A N 1
ATOM 2883 C CA . ALA A 1 389 ? -32.953 -9.107 28.427 1.00 75.19 389 ALA A CA 1
ATOM 2884 C C . ALA A 1 389 ? -32.301 -9.913 27.286 1.00 75.19 389 ALA A C 1
ATOM 2886 O O . ALA A 1 389 ? -32.652 -11.065 27.058 1.00 75.19 389 ALA A O 1
ATOM 2887 N N . ALA A 1 390 ? -31.295 -9.337 26.617 1.00 69.25 390 ALA A N 1
ATOM 2888 C CA . ALA A 1 390 ? -30.520 -10.001 25.565 1.00 69.25 390 ALA A CA 1
ATOM 2889 C C . ALA A 1 390 ? -29.504 -11.044 26.084 1.00 69.25 390 ALA A C 1
ATOM 2891 O O . ALA A 1 390 ? -28.919 -11.785 25.301 1.00 69.25 390 ALA A O 1
ATOM 2892 N N . SER A 1 391 ? -29.246 -11.092 27.392 1.00 73.12 391 SER A N 1
ATOM 2893 C CA . SER A 1 391 ? -28.320 -12.036 28.023 1.00 73.12 391 SER A CA 1
ATOM 2894 C C . SER A 1 391 ? -28.834 -12.406 29.421 1.00 73.12 391 SER A C 1
ATOM 2896 O O . SER A 1 391 ? -28.261 -11.976 30.424 1.00 73.12 391 SER A O 1
ATOM 2898 N N . PRO A 1 392 ? -29.921 -13.198 29.504 1.00 71.69 392 PRO A N 1
ATOM 2899 C CA . PRO A 1 392 ? -30.586 -13.505 30.772 1.00 71.69 392 PRO A CA 1
ATOM 2900 C C . PRO A 1 392 ? -29.694 -14.296 31.739 1.00 71.69 392 PRO A C 1
ATOM 2902 O O . PRO A 1 392 ? -29.930 -14.294 32.939 1.00 71.69 392 PRO A O 1
ATOM 2905 N N . THR A 1 393 ? -28.637 -14.938 31.237 1.00 76.81 393 THR A N 1
ATOM 2906 C CA . THR A 1 393 ? -27.657 -15.673 32.047 1.00 76.81 393 THR A CA 1
ATOM 2907 C C . THR A 1 393 ? -26.560 -14.789 32.641 1.00 76.81 393 THR A C 1
ATOM 2909 O O . THR A 1 393 ? -25.786 -15.261 33.470 1.00 76.81 393 THR A O 1
ATOM 2912 N N . ARG A 1 394 ? -26.453 -13.516 32.234 1.00 74.56 394 ARG A N 1
ATOM 2913 C CA . ARG A 1 394 ? -25.460 -12.578 32.773 1.00 74.56 394 ARG A CA 1
ATOM 2914 C C . ARG A 1 394 ? -26.120 -11.565 33.696 1.00 74.56 394 ARG A C 1
ATOM 2916 O O . ARG A 1 394 ? -26.666 -10.553 33.251 1.00 74.56 394 ARG A O 1
ATOM 2923 N N . THR A 1 395 ? -25.978 -11.809 34.993 1.00 79.12 395 THR A N 1
ATOM 2924 C CA . THR A 1 395 ? -26.299 -10.840 36.041 1.00 79.12 395 THR A CA 1
ATOM 2925 C C . THR A 1 395 ? -25.394 -9.617 35.925 1.00 79.12 395 THR A C 1
ATOM 2927 O O . THR A 1 395 ? -24.172 -9.735 35.849 1.00 79.12 395 THR A O 1
ATOM 2930 N N . ARG A 1 396 ? -26.000 -8.428 35.889 1.00 79.50 396 ARG A N 1
ATOM 2931 C CA . ARG A 1 396 ? -25.299 -7.138 35.882 1.00 79.50 396 ARG A CA 1
ATOM 2932 C C . ARG A 1 396 ? -25.195 -6.542 37.272 1.00 79.50 396 ARG A C 1
ATOM 2934 O O . ARG A 1 396 ? -24.132 -6.055 37.633 1.00 79.50 396 ARG A O 1
ATOM 2941 N N . VAL A 1 397 ? -26.290 -6.586 38.024 1.00 86.50 397 VAL A N 1
ATOM 2942 C CA . VAL A 1 397 ? -26.348 -6.099 39.403 1.00 86.50 397 VAL A CA 1
ATOM 2943 C C . VAL A 1 397 ? -27.096 -7.123 40.235 1.00 86.50 397 VAL A C 1
ATOM 2945 O O . VAL A 1 397 ? -28.114 -7.666 39.805 1.00 86.50 397 VAL A O 1
ATOM 2948 N N . HIS A 1 398 ? -26.579 -7.378 41.428 1.00 90.00 398 HIS A N 1
ATOM 2949 C CA . HIS A 1 398 ? -27.198 -8.228 42.427 1.00 90.00 398 HIS A CA 1
ATOM 2950 C C . HIS A 1 398 ? -27.268 -7.445 43.728 1.00 90.00 398 HIS A C 1
ATOM 2952 O O . HIS A 1 398 ? -26.258 -6.897 44.163 1.00 90.00 398 HIS A O 1
ATOM 2958 N N . THR A 1 399 ? -28.457 -7.338 44.312 1.00 91.25 399 THR A N 1
ATOM 2959 C CA . THR A 1 399 ? -28.651 -6.586 45.552 1.00 91.25 399 THR A CA 1
ATOM 2960 C C . THR A 1 399 ? -29.626 -7.291 46.484 1.00 91.25 399 THR A C 1
ATOM 2962 O O . THR A 1 399 ? -30.543 -7.984 46.037 1.00 91.25 399 THR A O 1
ATOM 2965 N N . ILE A 1 400 ? -29.413 -7.112 47.786 1.00 93.06 400 ILE A N 1
ATOM 2966 C CA . ILE A 1 400 ? -30.307 -7.556 48.853 1.00 93.06 400 ILE A CA 1
ATOM 2967 C C . ILE A 1 400 ? -30.894 -6.308 49.503 1.00 93.06 400 ILE A C 1
ATOM 2969 O O . ILE A 1 400 ? -30.162 -5.393 49.870 1.00 93.06 400 ILE A O 1
ATOM 2973 N N . ILE A 1 401 ? -32.216 -6.269 49.638 1.00 93.19 401 ILE A N 1
ATOM 2974 C CA . ILE A 1 401 ? -32.954 -5.122 50.160 1.00 93.19 401 ILE A CA 1
ATOM 2975 C C . ILE A 1 401 ? -33.808 -5.604 51.330 1.00 93.19 401 ILE A C 1
ATOM 2977 O O . ILE A 1 401 ? -34.577 -6.555 51.195 1.00 93.19 401 ILE A O 1
ATOM 2981 N N . THR A 1 402 ? -33.703 -4.926 52.468 1.00 93.62 402 THR A N 1
ATOM 2982 C CA . THR A 1 402 ? -34.590 -5.141 53.616 1.00 93.62 402 THR A CA 1
ATOM 2983 C C . THR A 1 402 ? -35.607 -4.011 53.665 1.00 93.62 402 THR A C 1
ATOM 2985 O O . THR A 1 402 ? -35.245 -2.845 53.785 1.00 93.62 402 THR A O 1
ATOM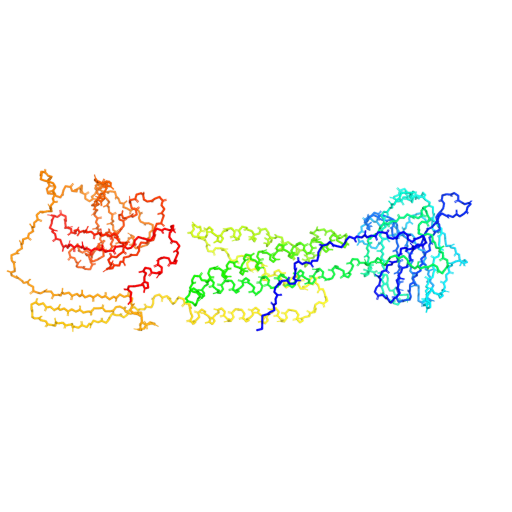 2988 N N . LEU A 1 403 ? -36.884 -4.359 53.564 1.00 91.75 403 LEU A N 1
ATOM 2989 C CA . LEU A 1 403 ? -38.016 -3.447 53.645 1.00 91.75 403 LEU A CA 1
ATOM 2990 C C . LEU A 1 403 ? -38.645 -3.583 55.031 1.00 91.75 403 LEU A C 1
ATOM 2992 O O . LEU A 1 403 ? -39.078 -4.674 55.392 1.00 91.75 403 LEU A O 1
ATOM 2996 N N . GLY A 1 404 ? -38.690 -2.504 55.806 1.00 89.81 404 GLY A N 1
ATOM 2997 C CA . GLY A 1 404 ? -39.352 -2.463 57.111 1.00 89.81 404 GLY A CA 1
ATOM 2998 C C . GLY A 1 404 ? -40.616 -1.611 57.066 1.00 89.81 404 GLY A C 1
ATOM 2999 O O . GLY A 1 404 ? -40.664 -0.618 56.343 1.00 89.81 404 GLY A O 1
ATOM 3000 N N . ALA A 1 405 ? -41.622 -1.987 57.849 1.00 82.88 405 ALA A N 1
ATOM 3001 C CA . ALA A 1 405 ? -42.795 -1.164 58.122 1.00 82.88 405 ALA A CA 1
ATOM 3002 C C . ALA A 1 405 ? -42.867 -0.945 59.636 1.00 82.88 405 ALA A C 1
ATOM 3004 O O . ALA A 1 405 ? -43.594 -1.641 60.338 1.00 82.88 405 ALA A O 1
ATOM 3005 N N . ASP A 1 406 ? -42.040 -0.035 60.147 1.00 78.56 406 ASP A N 1
ATOM 3006 C CA . ASP A 1 406 ? -42.124 0.399 61.540 1.00 78.56 406 ASP A CA 1
ATOM 3007 C C . ASP A 1 406 ? -42.837 1.751 61.588 1.00 78.56 406 ASP A C 1
ATOM 3009 O O . ASP A 1 406 ? -42.444 2.698 60.905 1.00 78.56 406 ASP A O 1
ATOM 3013 N N . THR A 1 407 ? -43.923 1.820 62.351 1.00 68.19 407 THR A N 1
ATOM 3014 C CA . THR A 1 407 ? -44.761 3.016 62.481 1.00 68.19 407 THR A CA 1
ATOM 3015 C C . THR A 1 407 ? -44.679 3.652 63.868 1.00 68.19 407 THR A C 1
ATOM 3017 O O . THR A 1 407 ? -45.302 4.690 64.071 1.00 68.19 407 THR A O 1
ATOM 3020 N N . THR A 1 408 ? -43.962 3.055 64.833 1.00 75.75 408 THR A N 1
ATOM 3021 C CA . THR A 1 408 ? -44.059 3.464 66.254 1.00 75.75 408 THR A CA 1
ATOM 3022 C C . THR A 1 408 ? -42.739 3.493 67.035 1.00 75.75 408 THR A C 1
ATOM 3024 O O . THR A 1 408 ? -42.760 3.645 68.255 1.00 75.75 408 THR A O 1
ATOM 3027 N N . GLY A 1 409 ? -41.584 3.384 66.378 1.00 79.31 409 GLY A N 1
ATOM 3028 C CA . GLY A 1 409 ? -40.286 3.555 67.040 1.00 79.31 409 GLY A CA 1
ATOM 3029 C C . GLY A 1 409 ? -39.980 5.012 67.445 1.00 79.31 409 GLY A C 1
ATOM 3030 O O . GLY A 1 409 ? -40.413 5.948 66.765 1.00 79.31 409 GLY A O 1
ATOM 3031 N N . PRO A 1 410 ? -39.209 5.247 68.526 1.00 81.81 410 PRO A N 1
ATOM 3032 C CA . PRO A 1 410 ? -38.702 6.578 68.843 1.00 81.81 410 PRO A CA 1
ATOM 3033 C C . PRO A 1 410 ? -37.758 7.066 67.733 1.00 81.81 410 PRO A C 1
ATOM 3035 O O . PRO A 1 410 ? -36.794 6.390 67.375 1.00 81.81 410 PRO A O 1
ATOM 3038 N N . SER A 1 411 ? -38.011 8.263 67.201 1.00 80.12 411 SER A N 1
ATOM 3039 C CA . SER A 1 411 ? -37.108 8.915 66.248 1.00 80.12 411 SER A CA 1
ATOM 3040 C C . SER A 1 411 ? -35.954 9.570 67.003 1.00 80.12 411 SER A C 1
ATOM 3042 O O . SER A 1 411 ? -36.100 10.672 67.529 1.00 80.12 411 SER A O 1
ATOM 3044 N N . LEU A 1 412 ? -34.801 8.907 67.040 1.00 80.62 412 LEU A N 1
ATOM 3045 C CA . LEU A 1 412 ? -33.560 9.458 67.582 1.00 80.62 412 LEU A CA 1
ATOM 3046 C C . LEU A 1 412 ? -32.642 9.866 66.428 1.00 80.62 412 LEU A C 1
ATOM 3048 O O . LEU A 1 412 ? -32.172 9.019 65.672 1.00 80.62 412 LEU A O 1
ATOM 3052 N N . SER A 1 413 ? -32.375 11.164 66.295 1.00 75.56 413 SER A N 1
ATOM 3053 C CA . SER A 1 413 ? -31.331 11.674 65.406 1.00 75.56 413 SER A CA 1
ATOM 3054 C C . SER A 1 413 ? -30.170 12.174 66.248 1.00 75.56 413 SER A C 1
ATOM 3056 O O . SER A 1 413 ? -30.311 13.159 66.973 1.00 75.56 413 SER A O 1
ATOM 3058 N N . PHE A 1 414 ? -29.020 11.519 66.139 1.00 76.69 414 PHE A N 1
ATOM 3059 C CA . PHE A 1 414 ? -27.804 12.045 66.737 1.00 76.69 414 PHE A CA 1
ATOM 3060 C C . PHE A 1 414 ? -27.249 13.165 65.843 1.00 76.69 414 PHE A C 1
ATOM 3062 O O . PHE A 1 414 ? -27.238 13.020 64.607 1.00 76.69 414 PHE A O 1
ATOM 3069 N N . PRO A 1 415 ? -26.802 14.291 66.428 1.00 69.25 415 PRO A N 1
ATOM 3070 C CA . PRO A 1 415 ? -25.995 15.241 65.682 1.00 69.25 415 PRO A CA 1
ATOM 3071 C C . PRO A 1 415 ? -24.760 14.502 65.136 1.00 69.25 415 PRO A C 1
ATOM 3073 O O . PRO A 1 415 ? -24.301 13.536 65.756 1.00 69.25 415 PRO A O 1
ATOM 3076 N N . PRO A 1 416 ? -24.245 14.888 63.957 1.00 66.44 416 PRO A N 1
ATOM 3077 C CA . PRO A 1 416 ? -23.055 14.251 63.411 1.00 66.44 416 PRO A CA 1
ATOM 3078 C C . PRO A 1 416 ? -21.914 14.342 64.424 1.00 66.44 416 PRO A C 1
ATOM 3080 O O . PRO A 1 416 ? -21.795 15.341 65.136 1.00 66.44 416 PRO A O 1
ATOM 3083 N N . ALA A 1 417 ? -21.068 13.314 64.477 1.00 58.34 417 ALA A N 1
ATOM 3084 C CA . ALA A 1 417 ? -19.865 13.316 65.300 1.00 58.34 417 ALA A CA 1
ATOM 3085 C C . ALA A 1 417 ? -18.842 14.316 64.727 1.00 58.34 417 ALA A C 1
ATOM 3087 O O . ALA A 1 417 ? -17.908 13.944 64.022 1.00 58.34 417 ALA A O 1
ATOM 3088 N N . GLY A 1 418 ? -19.064 15.607 64.970 1.00 59.28 418 GLY A N 1
ATOM 3089 C CA . GLY A 1 418 ? -18.096 16.666 64.718 1.00 59.28 418 GLY A CA 1
ATOM 3090 C C . GLY A 1 418 ? -17.116 16.807 65.888 1.00 59.28 418 GLY A C 1
ATOM 3091 O O . GLY A 1 418 ? -17.409 16.347 66.996 1.00 59.28 418 GLY A O 1
ATOM 3092 N N . PRO A 1 419 ? -15.958 17.460 65.684 1.00 53.91 419 PRO A N 1
ATOM 3093 C CA . PRO A 1 419 ? -15.111 17.896 66.789 1.00 53.91 419 PRO A CA 1
ATOM 3094 C C . PRO A 1 419 ? -15.948 18.722 67.775 1.00 53.91 419 PRO A C 1
ATOM 3096 O O . PRO A 1 419 ? -16.738 19.573 67.355 1.00 53.91 419 PRO A O 1
ATOM 3099 N N . ALA A 1 420 ? -15.800 18.465 69.076 1.00 46.66 420 ALA A N 1
ATOM 3100 C CA . ALA A 1 420 ? -16.542 19.182 70.108 1.00 46.66 420 ALA A CA 1
ATOM 3101 C C . ALA A 1 420 ? -16.384 20.707 69.926 1.00 46.66 420 ALA A C 1
ATOM 3103 O O . ALA A 1 420 ? -15.267 21.217 69.961 1.00 46.66 420 ALA A O 1
ATOM 3104 N N . GLY A 1 421 ? -17.497 21.419 69.709 1.00 53.91 421 GLY A N 1
ATOM 3105 C CA . GLY A 1 421 ? -17.529 22.882 69.556 1.00 53.91 421 GLY A CA 1
ATOM 3106 C C . GLY A 1 421 ? -17.825 23.419 68.148 1.00 53.91 421 GLY A C 1
ATOM 3107 O O . GLY A 1 421 ? -17.998 24.627 68.006 1.00 53.91 421 GLY A O 1
ATOM 3108 N N . VAL A 1 422 ? -17.934 22.574 67.115 1.00 53.22 422 VAL A N 1
ATOM 3109 C CA . VAL A 1 422 ? -18.386 23.010 65.778 1.00 53.22 422 VAL A CA 1
ATOM 3110 C C . VAL A 1 422 ? -19.915 22.935 65.709 1.00 53.22 422 VAL A C 1
ATOM 3112 O O . VAL A 1 422 ? -20.494 21.879 65.959 1.00 53.22 422 VAL A O 1
ATOM 3115 N N . ALA A 1 423 ? -20.572 24.060 65.410 1.00 48.25 423 ALA A N 1
ATOM 3116 C CA . ALA A 1 423 ? -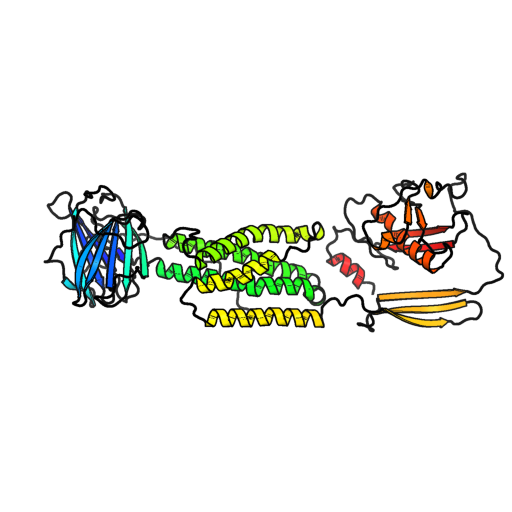22.031 24.160 65.347 1.00 48.25 423 ALA A CA 1
ATOM 3117 C C . ALA A 1 423 ? -22.660 23.155 64.357 1.00 48.25 423 ALA A C 1
ATOM 3119 O O . ALA A 1 423 ? -22.053 22.800 63.343 1.00 48.25 423 ALA A O 1
ATOM 3120 N N . GLU A 1 424 ? -23.892 22.726 64.666 1.00 53.97 424 GLU A N 1
ATOM 3121 C CA . GLU A 1 424 ? -24.758 21.879 63.834 1.00 53.97 424 GLU A CA 1
ATOM 3122 C C . GLU A 1 424 ? -24.667 22.259 62.347 1.00 53.97 424 GLU A C 1
ATOM 3124 O O . GLU A 1 424 ? -25.073 23.349 61.963 1.00 53.97 424 GLU A O 1
ATOM 3129 N N . TRP A 1 425 ? -24.138 21.358 61.509 1.00 63.47 425 TRP A N 1
ATOM 3130 C CA . TRP A 1 425 ? -24.253 21.406 60.041 1.00 63.47 425 TRP A CA 1
ATOM 3131 C C . TRP A 1 425 ? -24.075 22.809 59.415 1.00 63.47 425 TRP A C 1
ATOM 3133 O O . TRP A 1 425 ? -24.943 23.314 58.709 1.00 63.47 425 TRP A O 1
ATOM 3143 N N . GLY A 1 426 ? -22.925 23.444 59.650 1.00 65.06 426 GLY A N 1
ATOM 3144 C CA . GLY A 1 426 ? -22.595 24.786 59.145 1.00 65.06 426 GLY A CA 1
ATOM 3145 C C . GLY A 1 426 ? -22.301 24.882 57.640 1.00 65.06 426 GLY A C 1
ATOM 3146 O O . GLY A 1 426 ? -21.369 25.589 57.257 1.00 65.06 426 GLY A O 1
ATOM 3147 N N . LEU A 1 427 ? -23.036 24.171 56.775 1.00 78.44 427 LEU A N 1
ATOM 3148 C CA . LEU A 1 427 ? -22.868 24.357 55.333 1.00 78.44 427 LEU A CA 1
ATOM 3149 C C . LEU A 1 427 ? -23.413 25.728 54.917 1.00 78.44 427 LEU A C 1
ATOM 3151 O O . LEU A 1 427 ? -24.512 26.099 55.339 1.00 78.44 427 LEU A O 1
ATOM 3155 N N . PRO A 1 428 ? -22.702 26.469 54.051 1.00 85.25 428 PRO A N 1
ATOM 3156 C CA . PRO A 1 428 ? -23.273 27.643 53.418 1.00 85.25 428 PRO A CA 1
ATOM 3157 C C . PRO A 1 428 ? -24.607 27.296 52.729 1.00 85.25 428 PRO A C 1
ATOM 3159 O O . PRO A 1 428 ? -24.766 26.175 52.220 1.00 85.25 428 PRO A O 1
ATOM 3162 N N . PRO A 1 429 ? -25.571 28.237 52.692 1.00 86.75 429 PRO A N 1
ATOM 3163 C CA . PRO A 1 429 ? -26.825 28.043 51.979 1.00 86.75 429 PRO A CA 1
ATOM 3164 C C . PRO A 1 429 ? -26.601 27.535 50.551 1.00 86.75 429 PRO A C 1
ATOM 3166 O O . PRO A 1 429 ? -25.652 27.925 49.874 1.00 86.75 429 PRO A O 1
ATOM 3169 N N . PHE A 1 430 ? -27.514 26.698 50.055 1.00 85.38 430 PHE A N 1
ATOM 3170 C CA . PHE A 1 430 ? -27.455 26.139 48.697 1.00 85.38 430 PHE A CA 1
ATOM 3171 C C . PHE A 1 430 ? -27.121 27.180 47.611 1.00 85.38 430 PHE A C 1
ATOM 3173 O O . PHE A 1 430 ? -26.370 26.917 46.672 1.00 85.38 430 PHE A O 1
ATOM 3180 N N . THR A 1 431 ? -27.682 28.381 47.749 1.00 87.56 431 THR A N 1
ATOM 3181 C CA . THR A 1 431 ? -27.547 29.491 46.803 1.00 87.56 431 THR A CA 1
ATOM 3182 C C . THR A 1 431 ? -26.154 30.112 46.763 1.00 87.56 431 THR A C 1
ATOM 3184 O O . THR A 1 431 ? -25.813 30.709 45.746 1.00 87.56 431 THR A O 1
ATOM 3187 N N . THR A 1 432 ? -25.349 29.966 47.816 1.00 89.56 432 THR A N 1
ATOM 3188 C CA . THR A 1 432 ? -23.981 30.507 47.886 1.00 89.56 432 THR A CA 1
ATOM 3189 C C . THR A 1 432 ? -22.916 29.474 47.516 1.00 89.56 432 THR A C 1
ATOM 3191 O O . THR A 1 432 ? -21.740 29.813 47.404 1.00 89.56 432 THR A O 1
ATOM 3194 N N . CYS A 1 433 ? -23.315 28.219 47.297 1.00 88.69 433 CYS A N 1
ATOM 3195 C CA . CYS A 1 433 ? -22.424 27.137 46.897 1.00 88.69 433 CYS A CA 1
ATOM 3196 C C . CYS A 1 433 ? -22.133 27.169 45.389 1.00 88.69 433 CYS A C 1
ATOM 3198 O O . CYS A 1 433 ? -22.995 27.525 44.579 1.00 88.69 433 CYS A O 1
ATOM 3200 N N . VAL A 1 434 ? -20.927 26.744 45.003 1.00 87.31 434 VAL A N 1
ATOM 3201 C CA . VAL A 1 434 ? -20.479 26.766 43.603 1.00 87.31 434 VAL A CA 1
ATOM 3202 C C . VAL A 1 434 ? -21.063 25.564 42.852 1.00 87.31 434 VAL A C 1
ATOM 3204 O O . VAL A 1 434 ? -20.861 24.430 43.298 1.00 87.31 434 VAL A O 1
ATOM 3207 N N . PRO A 1 435 ? -21.771 25.766 41.724 1.00 87.31 435 PRO A N 1
ATOM 3208 C CA . PRO A 1 435 ? -22.287 24.663 40.923 1.00 87.31 435 PRO A CA 1
ATOM 3209 C C . PRO A 1 435 ? -21.147 23.862 40.291 1.00 87.31 435 PRO A C 1
ATOM 3211 O O . PRO A 1 435 ? -20.221 24.420 39.702 1.00 87.31 435 PRO A O 1
ATOM 3214 N N . VAL A 1 436 ? -21.234 22.537 40.385 1.00 82.44 436 VAL A N 1
ATOM 3215 C CA . VAL A 1 436 ? -20.283 21.623 39.752 1.00 82.44 436 VAL A CA 1
ATOM 3216 C C . VAL A 1 436 ? -20.613 21.538 38.268 1.00 82.44 436 VAL A C 1
ATOM 3218 O O . VAL A 1 436 ? -21.639 20.982 37.874 1.00 82.44 436 VAL A O 1
ATOM 3221 N N . GLN A 1 437 ? -19.731 22.067 37.421 1.00 76.56 437 GLN A N 1
ATOM 3222 C CA . GLN A 1 437 ? -19.838 21.866 35.979 1.00 76.56 437 GLN A CA 1
ATOM 3223 C C . GLN A 1 437 ? -19.473 20.419 35.645 1.00 76.56 437 GLN A C 1
ATOM 3225 O O . GLN A 1 437 ? -18.303 20.072 35.519 1.00 76.56 437 GLN A O 1
ATOM 3230 N N . ASN A 1 438 ? -20.479 19.551 35.528 1.00 62.84 438 ASN A N 1
ATOM 3231 C CA . ASN A 1 438 ? -20.260 18.164 35.139 1.00 62.84 438 ASN A CA 1
ATOM 3232 C C . ASN A 1 438 ? -20.316 18.027 33.601 1.00 62.84 438 ASN A C 1
ATOM 3234 O O . ASN A 1 438 ? -21.372 18.283 33.011 1.00 62.84 438 ASN A O 1
ATOM 3238 N N . PRO A 1 439 ? -19.228 17.601 32.933 1.00 51.28 439 PRO A N 1
ATOM 3239 C CA . PRO A 1 439 ? -19.212 17.407 31.482 1.00 51.28 439 PRO A CA 1
ATOM 3240 C C . PRO A 1 439 ? -20.061 16.209 31.016 1.00 51.28 439 PRO A C 1
ATOM 3242 O O . PRO A 1 439 ? -20.362 16.094 29.827 1.00 51.28 439 PRO A O 1
ATOM 3245 N N . HIS A 1 440 ? -20.488 15.320 31.920 1.00 59.84 440 HIS A N 1
ATOM 3246 C CA . HIS A 1 440 ? -21.259 14.129 31.572 1.00 59.84 440 HIS A CA 1
ATOM 3247 C C . HIS A 1 440 ? -22.776 14.368 31.597 1.00 59.84 440 HIS A C 1
ATOM 3249 O O . HIS A 1 440 ? -23.334 14.963 32.516 1.00 59.84 440 HIS A O 1
ATOM 3255 N N . ASN A 1 441 ? -23.479 13.812 30.604 1.00 56.53 441 ASN A N 1
ATOM 3256 C CA . ASN A 1 441 ? -24.919 14.013 30.378 1.00 56.53 441 ASN A CA 1
ATOM 3257 C C . ASN A 1 441 ? -25.831 13.652 31.568 1.00 56.53 441 ASN A C 1
ATOM 3259 O O . ASN A 1 441 ? -26.934 14.189 31.664 1.00 56.53 441 ASN A O 1
ATOM 3263 N N . ILE A 1 442 ? -25.398 12.764 32.471 1.00 61.00 442 ILE A N 1
ATOM 3264 C CA . ILE A 1 442 ? -26.166 12.399 33.675 1.00 61.00 442 ILE A CA 1
ATOM 3265 C C . ILE A 1 442 ? -26.160 13.550 34.693 1.00 61.00 442 ILE A C 1
ATOM 3267 O O . ILE A 1 442 ? -27.190 13.824 35.307 1.00 61.00 442 ILE A O 1
ATOM 3271 N N . GLY A 1 443 ? -25.051 14.291 34.795 1.00 60.00 443 GLY A N 1
ATOM 3272 C CA . GLY A 1 443 ? -24.924 15.444 35.687 1.00 60.00 443 GLY A CA 1
ATOM 3273 C C . GLY A 1 443 ? -25.866 16.596 35.338 1.00 60.00 443 GLY A C 1
ATOM 3274 O O . GLY A 1 443 ? -26.230 17.367 36.210 1.00 60.00 443 GLY A O 1
ATOM 3275 N N . ARG A 1 444 ? -26.375 16.677 34.101 1.00 70.62 444 ARG A N 1
ATOM 3276 C CA . ARG A 1 444 ? -27.367 17.704 33.726 1.00 70.62 444 ARG A CA 1
ATOM 3277 C C . ARG A 1 444 ? -28.726 17.531 34.408 1.00 70.62 444 ARG A C 1
ATOM 3279 O O . ARG A 1 444 ? -29.539 18.447 34.362 1.00 70.62 444 ARG A O 1
ATOM 3286 N N . LYS A 1 445 ? -29.006 16.358 34.987 1.00 81.94 445 LYS A N 1
ATOM 3287 C CA . LYS A 1 445 ? -30.286 16.066 35.653 1.00 81.94 445 LYS A CA 1
ATOM 3288 C C . LYS A 1 445 ? -30.241 16.244 37.172 1.00 81.94 445 LYS A C 1
ATOM 3290 O O . LYS A 1 445 ? -31.291 16.142 37.803 1.00 81.94 445 LYS A O 1
ATOM 3295 N N . ILE A 1 446 ? -29.062 16.487 37.745 1.00 86.38 446 ILE A N 1
ATOM 3296 C CA . ILE A 1 446 ? -28.855 16.663 39.185 1.00 86.38 446 ILE A CA 1
ATOM 3297 C C . ILE A 1 446 ? -28.074 17.967 39.380 1.00 86.38 446 ILE A C 1
ATOM 3299 O O . ILE A 1 446 ? -26.932 18.062 38.943 1.00 86.38 446 ILE A O 1
ATOM 3303 N N . ASP A 1 447 ? -28.677 18.976 40.011 1.00 88.25 447 ASP A N 1
ATOM 3304 C CA . ASP A 1 447 ? -27.962 20.195 40.412 1.00 88.25 447 ASP A CA 1
ATOM 3305 C C . ASP A 1 447 ? -27.103 19.851 41.630 1.00 88.25 447 ASP A C 1
ATOM 3307 O O . ASP A 1 447 ? -27.634 19.540 42.699 1.00 88.25 447 ASP A O 1
ATOM 3311 N N . VAL A 1 448 ? -25.783 19.841 41.442 1.00 88.25 448 VAL A N 1
ATOM 3312 C CA . VAL A 1 448 ? -24.809 19.532 42.490 1.00 88.25 448 VAL A CA 1
ATOM 3313 C C . VAL A 1 448 ? -23.933 20.743 42.731 1.00 88.25 448 VAL A C 1
ATOM 3315 O O . VAL A 1 448 ? -23.390 21.322 41.789 1.00 88.25 448 VAL A O 1
ATOM 3318 N N . ARG A 1 449 ? -23.774 21.118 44.001 1.00 89.75 449 ARG A N 1
ATOM 3319 C CA . ARG A 1 449 ? -23.012 22.298 44.414 1.00 89.75 449 ARG A CA 1
ATOM 3320 C C . ARG A 1 449 ? -22.078 21.970 45.563 1.00 89.75 449 ARG A C 1
ATOM 3322 O O . ARG A 1 449 ? -22.503 21.369 46.545 1.00 89.75 449 ARG A O 1
ATOM 3329 N N . LEU A 1 450 ? -20.820 22.383 45.461 1.00 87.38 450 LEU A N 1
ATOM 3330 C CA . LEU A 1 450 ? -19.823 22.152 46.508 1.00 87.38 450 LEU A CA 1
ATOM 3331 C C . LEU A 1 450 ? -19.925 23.238 47.575 1.00 87.38 450 LEU A C 1
ATOM 3333 O O . LEU A 1 450 ? -19.995 24.426 47.251 1.00 87.38 450 LEU A O 1
ATOM 3337 N N . SER A 1 451 ? -19.914 22.830 48.843 1.00 84.69 451 SER A N 1
ATOM 3338 C CA . SER A 1 451 ? -20.012 23.755 49.974 1.00 84.69 451 SER A CA 1
ATOM 3339 C C . SER A 1 451 ? -18.664 24.355 50.397 1.00 84.69 451 SER A C 1
ATOM 3341 O O . SER A 1 451 ? -18.638 25.201 51.284 1.00 84.69 451 SER A O 1
ATOM 3343 N N . GLY A 1 452 ? -17.548 23.920 49.798 1.00 79.69 452 GLY A N 1
ATOM 3344 C CA . GLY A 1 452 ? -16.195 24.392 50.103 1.00 79.69 452 GLY A CA 1
ATOM 3345 C C . GLY A 1 452 ? -15.096 23.445 49.606 1.00 79.69 452 GLY A C 1
ATOM 3346 O O . GLY A 1 452 ? -15.385 22.407 49.010 1.00 79.69 452 GLY A O 1
ATOM 3347 N N . GLN A 1 453 ? -13.836 23.820 49.845 1.00 68.50 453 GLN A N 1
ATOM 3348 C CA . GLN A 1 453 ? -12.663 22.953 49.657 1.00 68.50 453 GLN A CA 1
ATOM 3349 C C . GLN A 1 453 ? -12.575 21.920 50.802 1.00 68.50 453 GLN A C 1
ATOM 3351 O O . GLN A 1 453 ? -13.083 22.198 51.892 1.00 68.50 453 GLN A O 1
ATOM 3356 N N . PRO A 1 454 ? -11.968 20.737 50.584 1.00 67.44 454 PRO A N 1
ATOM 3357 C CA . PRO A 1 454 ? -11.839 19.715 51.622 1.00 67.44 454 PRO A CA 1
ATOM 3358 C C . PRO A 1 454 ? -11.083 20.250 52.846 1.00 67.44 454 PRO A C 1
ATOM 3360 O O . PRO A 1 454 ? -10.107 20.986 52.716 1.00 67.44 454 PRO A O 1
ATOM 3363 N N . VAL A 1 455 ? -11.549 19.871 54.039 1.00 63.06 455 VAL A N 1
ATOM 3364 C CA . VAL A 1 455 ? -11.052 20.397 55.327 1.00 63.06 455 VAL A CA 1
ATOM 3365 C C . VAL A 1 455 ? -9.724 19.749 55.753 1.00 63.06 455 VAL A C 1
ATOM 3367 O O . VAL A 1 455 ? -8.962 20.346 56.507 1.00 63.06 455 VAL A O 1
ATOM 3370 N N . ASP A 1 456 ? -9.423 18.545 55.257 1.00 71.56 456 ASP A N 1
ATOM 3371 C CA . ASP A 1 456 ? -8.216 17.781 55.592 1.00 71.56 456 ASP A CA 1
ATOM 3372 C C . ASP A 1 456 ? -7.724 16.985 54.370 1.00 71.56 456 ASP A C 1
ATOM 3374 O O . ASP A 1 456 ? -8.468 16.195 53.791 1.00 71.56 456 ASP A O 1
ATOM 3378 N N . HIS A 1 457 ? -6.461 17.171 53.980 1.00 66.44 457 HIS A N 1
ATOM 3379 C CA . HIS A 1 457 ? -5.850 16.456 52.856 1.00 66.44 457 HIS A CA 1
ATOM 3380 C C . HIS A 1 457 ? -5.575 14.972 53.144 1.00 66.44 457 HIS A C 1
ATOM 3382 O O . HIS A 1 457 ? -5.479 14.185 52.205 1.00 66.44 457 HIS A O 1
ATOM 3388 N N . GLN A 1 458 ? -5.449 14.567 54.412 1.00 70.88 458 GLN A N 1
ATOM 3389 C CA . GLN A 1 458 ? -5.196 13.168 54.778 1.00 70.88 458 GLN A CA 1
ATOM 3390 C C . GLN A 1 458 ? -6.481 12.341 54.858 1.00 70.88 458 GLN A C 1
ATOM 3392 O O . GLN A 1 458 ? -6.461 11.129 54.634 1.00 70.88 458 GLN A O 1
ATOM 3397 N N . ARG A 1 459 ? -7.604 12.988 55.178 1.00 72.69 459 ARG A N 1
ATOM 3398 C CA . ARG A 1 459 ? -8.939 12.383 55.243 1.00 72.69 459 ARG A CA 1
ATOM 3399 C C . ARG A 1 459 ? -9.931 13.314 54.562 1.00 72.69 459 ARG A C 1
ATOM 3401 O O . ARG A 1 459 ? -10.669 14.024 55.248 1.00 72.69 459 ARG A O 1
ATOM 3408 N N . PRO A 1 460 ? -9.937 13.335 53.221 1.00 72.44 460 PRO A N 1
ATOM 3409 C CA . PRO A 1 460 ? -10.711 14.315 52.491 1.00 72.44 460 PRO A CA 1
ATOM 3410 C C . PRO A 1 460 ? -12.198 14.078 52.753 1.00 72.44 460 PRO A C 1
ATOM 3412 O O . PRO A 1 460 ? -12.786 13.081 52.335 1.00 72.44 460 PRO A O 1
ATOM 3415 N N . SER A 1 461 ? -12.789 14.999 53.509 1.00 78.56 461 SER A N 1
ATOM 3416 C CA . SER A 1 461 ? -14.219 15.078 53.748 1.00 78.56 461 SER A CA 1
ATOM 3417 C C . SER A 1 461 ? -14.796 16.133 52.819 1.00 78.56 461 SER A C 1
ATOM 3419 O O . SER A 1 461 ? -14.281 17.248 52.706 1.00 78.56 461 SER A O 1
ATOM 3421 N N . TYR A 1 462 ? -15.862 15.759 52.123 1.00 80.88 462 TYR A N 1
ATOM 3422 C CA . TYR A 1 462 ? -16.550 16.646 51.204 1.00 80.88 462 TYR A CA 1
ATOM 3423 C C . TYR A 1 462 ? -17.995 16.767 51.633 1.00 80.88 462 TYR A C 1
ATOM 3425 O O . TYR A 1 462 ? -18.665 15.774 51.912 1.00 80.88 462 TYR A O 1
ATOM 3433 N N . ALA A 1 463 ? -18.470 18.001 51.637 1.00 85.56 463 ALA A N 1
ATOM 3434 C CA . ALA A 1 463 ? -19.875 18.298 51.754 1.00 85.56 463 ALA A CA 1
ATOM 3435 C C . ALA A 1 463 ? -20.342 18.965 50.461 1.00 85.56 463 ALA A C 1
ATOM 3437 O O . ALA A 1 463 ? -19.649 19.776 49.837 1.00 85.56 463 ALA A O 1
ATOM 3438 N N . MET A 1 464 ? -21.518 18.552 50.015 1.00 88.56 464 MET A N 1
ATOM 3439 C CA . MET A 1 464 ? -22.129 19.071 48.809 1.00 88.56 464 MET A CA 1
ATOM 3440 C C . MET A 1 464 ? -23.634 19.093 48.977 1.00 88.56 464 MET A C 1
ATOM 3442 O O . MET A 1 464 ? -24.218 18.269 49.680 1.00 88.56 464 MET A O 1
ATOM 3446 N N . TRP A 1 465 ? -24.257 20.024 48.278 1.00 90.31 465 TRP A N 1
ATOM 3447 C CA . TRP A 1 465 ? -25.681 19.996 48.055 1.00 90.31 465 TRP A CA 1
ATOM 3448 C C . TRP A 1 465 ? -25.993 19.269 46.754 1.00 90.31 465 TRP A C 1
ATOM 3450 O O . TRP A 1 465 ? -25.304 19.470 45.757 1.00 90.31 465 TRP A O 1
ATOM 3460 N N . ALA A 1 466 ? -27.066 18.482 46.750 1.00 90.25 466 ALA A N 1
ATOM 3461 C CA . ALA A 1 466 ? -27.591 17.840 45.553 1.00 90.25 466 ALA A CA 1
ATOM 3462 C C . ALA A 1 466 ? -29.115 17.992 45.493 1.00 90.25 466 ALA A C 1
ATOM 3464 O O . ALA A 1 466 ? -29.805 17.826 46.501 1.00 90.25 466 ALA A O 1
ATOM 3465 N N . ALA A 1 467 ? -29.643 18.292 44.309 1.00 90.88 467 ALA A N 1
ATOM 3466 C CA . ALA A 1 467 ? -31.076 18.379 44.063 1.00 90.88 467 ALA A CA 1
ATOM 3467 C C . ALA A 1 467 ? -31.434 17.833 42.677 1.00 90.88 467 ALA A C 1
ATOM 3469 O O . ALA A 1 467 ? -30.795 18.156 41.679 1.00 90.88 467 ALA A O 1
ATOM 3470 N N . ILE A 1 468 ? -32.497 17.032 42.598 1.00 90.19 468 ILE A N 1
ATOM 3471 C CA . ILE A 1 468 ? -33.119 16.629 41.330 1.00 90.19 468 ILE A CA 1
ATOM 3472 C C . ILE A 1 468 ? -34.327 17.542 41.091 1.00 90.19 468 ILE A C 1
ATOM 3474 O O . ILE A 1 468 ? -35.303 17.449 41.844 1.00 90.19 468 ILE A O 1
ATOM 3478 N N . PRO A 1 469 ? -34.309 18.410 40.061 1.00 88.88 469 PRO A N 1
ATOM 3479 C CA . PRO A 1 469 ? -35.434 19.291 39.768 1.00 88.88 469 PRO A CA 1
ATOM 3480 C C . PRO A 1 469 ? -36.748 18.513 39.626 1.00 88.88 469 PRO A C 1
ATOM 3482 O O . PRO A 1 469 ? -36.829 17.529 38.889 1.00 88.88 469 PRO A O 1
ATOM 3485 N N . GLY A 1 470 ? -37.781 18.947 40.351 1.00 89.50 470 GLY A N 1
ATOM 3486 C CA . GLY A 1 470 ? -39.108 18.326 40.321 1.00 89.50 470 GLY A CA 1
ATOM 3487 C C . GLY A 1 470 ? -39.259 17.037 41.141 1.00 89.50 470 GLY A C 1
ATOM 3488 O O . GLY A 1 470 ? -40.310 16.404 41.054 1.00 89.50 470 GLY A O 1
ATOM 3489 N N . ARG A 1 471 ? -38.262 16.633 41.944 1.00 89.50 471 ARG A N 1
ATOM 3490 C CA . ARG A 1 471 ? -38.401 15.521 42.900 1.00 89.50 471 ARG A CA 1
ATOM 3491 C C . ARG A 1 471 ? -38.228 15.964 44.345 1.00 89.50 471 ARG A C 1
ATOM 3493 O O . ARG A 1 471 ? -37.427 16.836 44.664 1.00 89.50 471 ARG A O 1
ATOM 3500 N N . HIS A 1 472 ? -38.964 15.298 45.229 1.00 88.25 472 HIS A N 1
ATOM 3501 C CA . HIS A 1 472 ? -38.814 15.463 46.668 1.00 88.25 472 HIS A CA 1
ATOM 3502 C C . HIS A 1 472 ? -37.481 14.873 47.156 1.00 88.25 472 HIS A C 1
ATOM 3504 O O . HIS A 1 472 ? -37.061 13.800 46.718 1.00 88.25 472 HIS A O 1
ATOM 3510 N N . VAL A 1 473 ? -36.829 15.571 48.092 1.00 83.25 473 VAL A N 1
ATOM 3511 C CA . VAL A 1 473 ? -35.521 15.180 48.656 1.00 83.25 473 VAL A CA 1
ATOM 3512 C C . VAL A 1 473 ? -35.581 13.884 49.473 1.00 83.25 473 VAL A C 1
ATOM 3514 O O . VAL A 1 473 ? -34.598 13.159 49.545 1.00 83.25 473 VAL A O 1
ATOM 3517 N N . ASN A 1 474 ? -36.745 13.566 50.040 1.00 83.38 474 ASN A N 1
ATOM 3518 C CA . ASN A 1 474 ? -36.999 12.362 50.831 1.00 83.38 474 ASN A CA 1
ATOM 3519 C C . ASN A 1 474 ? -37.582 11.192 50.011 1.00 83.38 474 ASN A C 1
ATOM 3521 O O . ASN A 1 474 ? -37.974 10.184 50.593 1.00 83.38 474 ASN A O 1
ATOM 3525 N N . ASP A 1 475 ? -37.651 11.301 48.679 1.00 89.56 475 ASP A N 1
ATOM 3526 C CA . ASP A 1 475 ? -37.943 10.153 47.812 1.00 89.56 475 ASP A CA 1
ATOM 3527 C C . ASP A 1 475 ? -36.746 9.192 47.857 1.00 89.56 475 ASP A C 1
ATOM 3529 O O . ASP A 1 475 ? -35.633 9.566 47.485 1.00 89.56 475 ASP A O 1
ATOM 3533 N N . TRP A 1 476 ? -36.963 7.948 48.291 1.00 86.19 476 TRP A N 1
ATOM 3534 C CA . TRP A 1 476 ? -35.903 6.942 48.417 1.00 86.19 476 TRP A CA 1
ATOM 3535 C C . TRP A 1 476 ? -35.138 6.726 47.102 1.00 86.19 476 TRP A C 1
ATOM 3537 O O . TRP A 1 476 ? -33.951 6.406 47.125 1.00 86.19 476 TRP A O 1
ATOM 3547 N N . ARG A 1 477 ? -35.787 6.947 45.948 1.00 86.62 477 ARG A N 1
ATOM 3548 C CA . ARG A 1 477 ? -35.143 6.872 44.627 1.00 86.62 477 ARG A CA 1
ATOM 3549 C C . ARG A 1 477 ? -34.151 8.008 44.418 1.00 86.62 477 ARG A C 1
ATOM 3551 O O . ARG A 1 477 ? -33.063 7.776 43.903 1.00 86.62 477 ARG A O 1
ATOM 3558 N N . SER A 1 478 ? -34.521 9.220 44.824 1.00 87.50 478 SER A N 1
ATOM 3559 C CA . SER A 1 478 ? -33.631 10.382 44.794 1.00 87.50 478 SER A CA 1
ATOM 3560 C C . SER A 1 478 ? -32.448 10.163 45.732 1.00 87.50 478 SER A C 1
ATOM 3562 O O . SER A 1 478 ? -31.311 10.342 45.316 1.00 87.50 478 SER A O 1
ATOM 3564 N N . VAL A 1 479 ? -32.703 9.683 46.955 1.00 87.25 479 VAL A N 1
ATOM 3565 C CA . VAL A 1 479 ? -31.654 9.363 47.938 1.00 87.25 479 VAL A CA 1
ATOM 3566 C C . VAL A 1 479 ? -30.680 8.316 47.394 1.00 87.25 479 VAL A C 1
ATOM 3568 O O . VAL A 1 479 ? -29.473 8.511 47.489 1.00 87.25 479 VAL A O 1
ATOM 3571 N N . ALA A 1 480 ? -31.176 7.255 46.750 1.00 85.88 480 ALA A N 1
ATOM 3572 C CA . ALA A 1 480 ? -30.334 6.244 46.110 1.00 85.88 480 ALA A CA 1
ATOM 3573 C C . ALA A 1 480 ? -29.480 6.807 44.954 1.00 85.88 480 ALA A C 1
ATOM 3575 O O . ALA A 1 480 ? -28.339 6.390 44.777 1.00 85.88 480 ALA A O 1
ATOM 3576 N N . LEU A 1 481 ? -30.003 7.767 44.184 1.00 85.44 481 LEU A N 1
ATOM 3577 C CA . LEU A 1 481 ? -29.232 8.452 43.140 1.00 85.44 481 LEU A CA 1
ATOM 3578 C C . LEU A 1 481 ? -28.160 9.374 43.729 1.00 85.44 481 LEU A C 1
ATOM 3580 O O . LEU A 1 481 ? -27.050 9.422 43.208 1.00 85.44 481 LEU A O 1
ATOM 3584 N N . TYR A 1 482 ? -28.472 10.088 44.814 1.00 86.25 482 TYR A N 1
ATOM 3585 C CA . TYR A 1 482 ? -27.494 10.916 45.521 1.00 86.25 482 TYR A CA 1
ATOM 3586 C C . TYR A 1 482 ? -26.363 10.061 46.093 1.00 86.25 482 TYR A C 1
ATOM 3588 O O . TYR A 1 482 ? -25.204 10.431 45.951 1.00 86.25 482 TYR A O 1
ATOM 3596 N N . ILE A 1 483 ? -26.702 8.897 46.655 1.00 84.12 483 ILE A N 1
ATOM 3597 C CA . ILE A 1 483 ? -25.765 7.881 47.151 1.00 84.12 483 ILE A CA 1
ATOM 3598 C C . ILE A 1 483 ? -24.700 7.543 46.105 1.00 84.12 483 ILE A C 1
ATOM 3600 O O . ILE A 1 483 ? -23.515 7.637 46.400 1.00 84.12 483 ILE A O 1
ATOM 3604 N N . ASP A 1 484 ? -25.099 7.201 44.881 1.00 79.94 484 ASP A N 1
ATOM 3605 C CA . ASP A 1 484 ? -24.141 6.811 43.836 1.00 79.94 484 ASP A CA 1
ATOM 3606 C C . ASP A 1 484 ? -23.310 8.010 43.328 1.00 79.94 484 ASP A C 1
ATOM 3608 O O . ASP A 1 484 ? -22.208 7.856 42.805 1.00 79.94 484 ASP A O 1
ATOM 3612 N N . PHE A 1 485 ? -23.808 9.235 43.534 1.00 75.12 485 PHE A N 1
ATOM 3613 C CA . PHE A 1 485 ? -23.124 10.473 43.160 1.00 75.12 485 PHE A CA 1
ATOM 3614 C C . PHE A 1 485 ? -22.065 10.930 44.180 1.00 75.12 485 PHE A C 1
ATOM 3616 O O . PHE A 1 485 ? -21.142 11.659 43.806 1.00 75.12 485 PHE A O 1
ATOM 3623 N N . ILE A 1 486 ? -22.132 10.453 45.436 1.00 67.88 486 ILE A N 1
ATOM 3624 C CA . ILE A 1 486 ? -21.129 10.694 46.503 1.00 67.88 486 ILE A CA 1
ATOM 3625 C C . ILE A 1 486 ? -19.737 10.176 46.104 1.00 67.88 486 ILE A C 1
ATOM 3627 O O . ILE A 1 486 ? -18.746 10.485 46.751 1.00 67.88 486 ILE A O 1
ATOM 3631 N N . TYR A 1 487 ? -19.638 9.445 44.999 1.00 60.88 487 TYR A N 1
ATOM 3632 C CA . TYR A 1 487 ? -18.411 8.900 44.453 1.00 60.88 487 TYR A CA 1
ATOM 3633 C C . TYR A 1 487 ? -17.451 9.915 43.791 1.00 60.88 487 TYR A C 1
ATOM 3635 O O . TYR A 1 487 ? -16.236 9.715 43.759 1.00 60.88 487 TYR A O 1
ATOM 3643 N N . ASN A 1 488 ? -17.974 11.043 43.304 1.00 59.12 488 ASN A N 1
ATOM 3644 C CA . ASN A 1 488 ? -17.217 12.078 42.582 1.00 59.12 488 ASN A CA 1
ATOM 3645 C C . ASN A 1 488 ? -16.066 12.793 43.359 1.00 59.12 488 ASN A C 1
ATOM 3647 O O . ASN A 1 488 ? -15.160 13.333 42.725 1.00 59.12 488 ASN A O 1
ATOM 3651 N N . PRO A 1 489 ? -15.992 12.819 44.704 1.00 57.78 489 PRO A N 1
ATOM 3652 C CA . PRO A 1 489 ? -14.899 13.495 45.389 1.00 57.78 489 PRO A CA 1
ATOM 3653 C C . PRO A 1 489 ? -13.531 12.822 45.241 1.00 57.78 489 PRO A C 1
ATOM 3655 O O . PRO A 1 489 ? -12.521 13.489 45.434 1.00 57.78 489 PRO A O 1
ATOM 3658 N N . LEU A 1 490 ? -13.456 11.547 44.834 1.00 58.50 490 LEU A N 1
ATOM 3659 C CA . LEU A 1 490 ? -12.167 10.913 44.517 1.00 58.50 490 LEU A CA 1
ATOM 3660 C C . LEU A 1 490 ? -11.477 11.554 43.305 1.00 58.50 490 LEU A C 1
ATOM 3662 O O . LEU A 1 490 ? -10.252 11.589 43.268 1.00 58.50 490 LEU A O 1
ATOM 3666 N N . SER A 1 491 ? -12.230 12.117 42.353 1.00 60.25 491 SER A N 1
ATOM 3667 C CA . SER A 1 491 ? -11.642 12.922 41.272 1.00 60.25 491 SER A CA 1
ATOM 3668 C C . SER A 1 491 ? -11.292 14.353 41.687 1.00 60.25 491 SER A C 1
ATOM 3670 O O . SER A 1 491 ? -10.684 15.072 40.903 1.00 60.25 491 SER A O 1
ATOM 3672 N N . LEU A 1 492 ? -11.673 14.780 42.898 1.00 59.44 492 LEU A N 1
ATOM 3673 C CA . LEU A 1 492 ? -11.277 16.070 43.477 1.00 59.44 492 LEU A CA 1
ATOM 3674 C C . LEU A 1 492 ? -10.022 15.959 44.353 1.00 59.44 492 LEU A C 1
ATOM 3676 O O . LEU A 1 492 ? -9.468 16.982 44.753 1.00 59.44 492 LEU A O 1
ATOM 3680 N N . VAL A 1 493 ? -9.569 14.742 44.666 1.00 61.06 493 VAL A N 1
ATOM 3681 C CA . VAL A 1 493 ? -8.236 14.522 45.232 1.00 61.06 493 VAL A CA 1
ATOM 3682 C C . VAL A 1 493 ? -7.234 14.699 44.086 1.00 61.06 493 VAL A C 1
ATOM 3684 O O . VAL A 1 493 ? -7.446 14.100 43.030 1.00 61.06 493 VAL A O 1
ATOM 3687 N N . PRO A 1 494 ? -6.165 15.500 44.248 1.00 54.66 494 PRO A N 1
ATOM 3688 C CA . PRO A 1 494 ? -5.153 15.707 43.218 1.00 54.66 494 PRO A CA 1
ATOM 3689 C C . PRO A 1 494 ? -4.283 14.450 43.074 1.00 54.66 494 PRO A C 1
ATOM 3691 O O . PRO A 1 494 ? -3.117 14.427 43.451 1.00 54.66 494 PRO A O 1
ATOM 3694 N N . TYR A 1 495 ? -4.861 13.370 42.559 1.00 54.72 495 TYR A N 1
ATOM 3695 C CA . TYR A 1 495 ? -4.083 12.349 41.881 1.00 54.72 495 TYR A CA 1
ATOM 3696 C C . TYR A 1 495 ? -3.773 12.907 40.494 1.00 54.72 495 TYR A C 1
ATOM 3698 O O . TYR A 1 495 ? -4.686 13.308 39.776 1.00 54.72 495 TYR A O 1
ATOM 3706 N N . GLU A 1 496 ? -2.492 12.981 40.135 1.00 44.25 496 GLU A N 1
ATOM 3707 C CA . GLU A 1 496 ? -2.017 13.658 38.919 1.00 44.25 496 GLU A CA 1
ATOM 3708 C C . GLU A 1 496 ? -2.523 13.050 37.592 1.00 44.25 496 GLU A C 1
ATOM 3710 O O . GLU A 1 496 ? -2.211 13.582 36.531 1.00 44.25 496 GLU A O 1
ATOM 3715 N N . GLU A 1 497 ? -3.347 11.994 37.591 1.00 52.66 497 GLU A N 1
ATOM 3716 C CA . GLU A 1 497 ? -3.828 11.344 36.365 1.00 52.66 497 GLU A CA 1
ATOM 3717 C C . GLU A 1 497 ? -5.257 10.772 36.488 1.00 52.66 497 GLU A C 1
ATOM 3719 O O . GLU A 1 497 ? -5.699 10.334 37.555 1.00 52.66 497 GLU A O 1
ATOM 3724 N N . GLU A 1 498 ? -5.977 10.745 35.356 1.00 53.75 498 GLU A N 1
ATOM 3725 C CA . GLU A 1 498 ? -7.311 10.147 35.176 1.00 53.75 498 GLU A CA 1
ATOM 3726 C C . GLU A 1 498 ? -7.323 8.664 35.586 1.00 53.75 498 GLU A C 1
ATOM 3728 O O . GLU A 1 498 ? -7.032 7.767 34.795 1.00 53.75 498 GLU A O 1
ATOM 3733 N N . SER A 1 499 ? -7.672 8.386 36.838 1.00 54.00 499 SER A N 1
ATOM 3734 C CA . SER A 1 499 ? -7.839 7.016 37.325 1.00 54.00 499 SER A CA 1
ATOM 3735 C C . SER A 1 499 ? -9.224 6.474 36.965 1.00 54.00 499 SER A C 1
ATOM 3737 O O . SER A 1 499 ? -10.207 7.217 36.900 1.00 54.00 499 SER A O 1
ATOM 3739 N N . TRP A 1 500 ? -9.315 5.162 36.722 1.00 48.50 500 TRP A N 1
ATOM 3740 C CA . TRP A 1 500 ? -10.600 4.493 36.520 1.00 48.50 500 TRP A CA 1
ATOM 3741 C C . TRP A 1 500 ? -11.143 3.973 37.846 1.00 48.50 500 TRP A C 1
ATOM 3743 O O . TRP A 1 500 ? -10.426 3.474 38.713 1.00 48.50 500 TRP A O 1
ATOM 3753 N N . TYR A 1 501 ? -12.452 4.106 37.975 1.00 57.16 501 TYR A N 1
ATOM 3754 C CA . TYR A 1 501 ? -13.100 4.299 39.252 1.00 57.16 501 TYR A CA 1
ATOM 3755 C C . TYR A 1 501 ? -14.440 3.525 39.292 1.00 57.16 501 TYR A C 1
ATOM 3757 O O . TYR A 1 501 ? -15.506 4.134 39.311 1.00 57.16 501 TYR A O 1
ATOM 3765 N N . PRO A 1 502 ? -14.443 2.183 39.230 1.00 57.06 502 PRO A N 1
ATOM 3766 C CA . PRO A 1 502 ? -15.666 1.397 39.359 1.00 57.06 502 PRO A CA 1
ATOM 3767 C C . PRO A 1 502 ? -16.084 1.188 40.828 1.00 57.06 502 PRO A C 1
ATOM 3769 O O . PRO A 1 502 ? -15.292 0.790 41.692 1.00 57.06 502 PRO A O 1
ATOM 3772 N N . THR A 1 503 ? -17.377 1.369 41.088 1.00 57.50 503 THR A N 1
ATOM 3773 C CA . THR A 1 503 ? -18.023 1.041 42.364 1.00 57.50 503 THR A CA 1
ATOM 3774 C C . THR A 1 503 ? -18.173 -0.474 42.527 1.00 57.50 503 THR A C 1
ATOM 3776 O O . THR A 1 503 ? -18.702 -1.148 41.644 1.00 57.50 503 THR A O 1
ATOM 3779 N N . PHE A 1 504 ? -17.765 -1.019 43.676 1.00 57.06 504 PHE A N 1
ATOM 3780 C CA . PHE A 1 504 ? -17.935 -2.430 44.037 1.00 57.06 504 PHE A CA 1
ATOM 3781 C C . PHE A 1 504 ? -18.257 -2.600 45.550 1.00 57.06 504 PHE A C 1
ATOM 3783 O O . PHE A 1 504 ? -18.490 -1.630 46.259 1.00 57.06 504 PHE A O 1
ATOM 3790 N N . SER A 1 505 ? -18.318 -3.833 46.084 1.00 44.97 505 SER A N 1
ATOM 3791 C CA . SER A 1 505 ? -18.710 -4.105 47.496 1.00 44.97 505 SER A CA 1
ATOM 3792 C C . SER A 1 505 ? -17.839 -5.157 48.234 1.00 44.97 505 SER A C 1
ATOM 3794 O O . SER A 1 505 ? -18.312 -5.934 49.044 1.00 44.97 505 SER A O 1
ATOM 3796 N N . ILE A 1 506 ? -16.545 -5.266 47.922 1.00 37.34 506 ILE A N 1
ATOM 3797 C CA . ILE A 1 506 ? -15.632 -6.353 48.373 1.00 37.34 506 ILE A CA 1
ATOM 3798 C C . ILE A 1 506 ? -14.224 -5.783 48.683 1.00 37.34 506 ILE A C 1
ATOM 3800 O O . ILE A 1 506 ? -13.892 -4.691 48.250 1.00 37.34 506 ILE A O 1
ATOM 3804 N N . HIS A 1 507 ? -13.395 -6.472 49.467 1.00 39.59 507 HIS A N 1
ATOM 3805 C CA . HIS A 1 507 ? -12.531 -5.847 50.478 1.00 39.59 507 HIS A CA 1
ATOM 3806 C C . HIS A 1 507 ? -11.023 -5.611 50.183 1.00 39.59 507 HIS A C 1
ATOM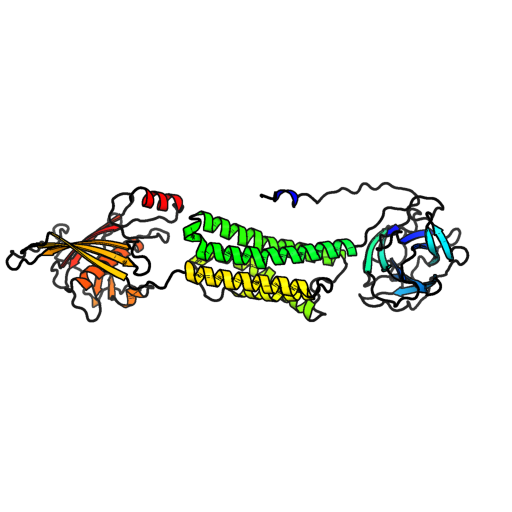 3808 O O . HIS A 1 507 ? -10.322 -5.206 51.107 1.00 39.59 507 HIS A O 1
ATOM 3814 N N . CYS A 1 508 ? -10.475 -5.791 48.970 1.00 37.97 508 CYS A N 1
ATOM 3815 C CA . CYS A 1 508 ? -9.014 -5.652 48.742 1.00 37.97 508 CYS A CA 1
ATOM 3816 C C . CYS A 1 508 ? -8.645 -4.586 47.692 1.00 37.97 508 CYS A C 1
ATOM 3818 O O . CYS A 1 508 ? -9.128 -4.644 46.563 1.00 37.97 508 CYS A O 1
ATOM 3820 N N . GLY A 1 509 ? -7.775 -3.632 48.064 1.00 50.72 509 GLY A N 1
ATOM 3821 C CA . GLY A 1 509 ? -7.287 -2.548 47.189 1.00 50.72 509 GLY A CA 1
ATOM 3822 C C . GLY A 1 509 ? -8.293 -1.415 46.944 1.00 50.72 509 GLY A C 1
ATOM 3823 O O . GLY A 1 509 ? -8.296 -0.820 45.870 1.00 50.72 509 GLY A O 1
ATOM 3824 N N . ARG A 1 510 ? -9.203 -1.168 47.896 1.00 60.69 510 ARG A N 1
ATOM 3825 C CA . ARG A 1 510 ? -10.379 -0.306 47.705 1.00 60.69 510 ARG A CA 1
ATOM 3826 C C . ARG A 1 510 ? -10.411 0.866 48.669 1.00 60.69 510 ARG A C 1
ATOM 3828 O O . ARG A 1 510 ? -10.064 0.718 49.837 1.00 60.69 510 ARG A O 1
ATOM 3835 N N . HIS A 1 511 ? -10.884 2.002 48.176 1.00 68.44 511 HIS A N 1
ATOM 3836 C CA . HIS A 1 511 ? -11.212 3.156 48.996 1.00 68.44 511 HIS A CA 1
ATOM 3837 C C . HIS A 1 511 ? -12.574 2.911 49.641 1.00 68.44 511 HIS A C 1
ATOM 3839 O O . HIS A 1 511 ? -13.531 2.522 48.967 1.00 68.44 511 HIS A O 1
ATOM 3845 N N . LEU A 1 512 ? -12.638 3.101 50.956 1.00 81.31 512 LEU A N 1
ATOM 3846 C CA . LEU A 1 512 ? -13.884 3.098 51.704 1.00 81.31 512 LEU A CA 1
ATOM 3847 C C . LEU A 1 512 ? -14.442 4.516 51.693 1.00 81.31 512 LEU A C 1
ATOM 3849 O O . LEU A 1 512 ? -13.757 5.448 52.109 1.00 81.31 512 LEU A O 1
ATOM 3853 N N . ILE A 1 513 ? -15.672 4.662 51.222 1.00 81.94 513 ILE A N 1
ATOM 3854 C CA . ILE A 1 513 ? -16.397 5.924 51.252 1.00 81.94 513 ILE A CA 1
ATOM 3855 C C . ILE A 1 513 ? -17.559 5.739 52.214 1.00 81.94 513 ILE A C 1
ATOM 3857 O O . ILE A 1 513 ? -18.471 4.954 51.952 1.00 81.94 513 ILE A O 1
ATOM 3861 N N . ASP A 1 514 ? -17.502 6.457 53.327 1.00 86.00 514 ASP A N 1
ATOM 3862 C CA . ASP A 1 514 ? -18.616 6.592 54.254 1.00 86.00 514 ASP A CA 1
ATOM 3863 C C . ASP A 1 514 ? -19.284 7.948 54.008 1.00 86.00 514 ASP A C 1
ATOM 3865 O O . ASP A 1 514 ? -18.609 8.953 53.773 1.00 86.00 514 ASP A O 1
ATOM 3869 N N . GLY A 1 515 ? -20.613 7.978 54.028 1.00 87.25 515 GLY A N 1
ATOM 3870 C CA . GLY A 1 515 ? -21.372 9.187 53.738 1.00 87.25 515 GLY A CA 1
ATOM 3871 C C . GLY A 1 515 ? -22.687 9.258 54.497 1.00 87.25 515 GLY A C 1
ATOM 3872 O O . GLY A 1 515 ? -23.283 8.246 54.868 1.00 87.25 515 GLY A O 1
ATOM 3873 N N . GLU A 1 516 ? -23.160 10.482 54.688 1.00 89.75 516 GLU A N 1
ATOM 3874 C CA . GLU A 1 516 ? -24.481 10.778 55.229 1.00 89.75 516 GLU A CA 1
ATOM 3875 C C . GLU A 1 516 ? -25.215 11.712 54.273 1.00 89.75 516 GLU A C 1
ATOM 3877 O O . GLU A 1 516 ? -24.637 12.654 53.734 1.00 89.75 516 GLU A O 1
ATOM 3882 N N . ILE A 1 517 ? -26.510 11.474 54.093 1.00 89.19 517 ILE A N 1
ATOM 3883 C CA . ILE A 1 517 ? -27.402 12.366 53.361 1.00 89.19 517 ILE A CA 1
ATOM 3884 C C . ILE A 1 517 ? -28.358 12.973 54.363 1.00 89.19 517 ILE A C 1
ATOM 3886 O O . ILE A 1 517 ? -29.061 12.256 55.081 1.00 89.19 517 ILE A O 1
ATOM 3890 N N . ARG A 1 518 ? -28.408 14.301 54.381 1.00 89.94 518 ARG A N 1
ATOM 3891 C CA . ARG A 1 518 ? -29.299 15.066 55.245 1.00 89.94 518 ARG A CA 1
ATOM 3892 C C . ARG A 1 518 ? -30.142 16.032 54.431 1.00 89.94 518 ARG A C 1
ATOM 3894 O O . ARG A 1 518 ? -29.765 16.417 53.326 1.00 89.94 518 ARG A O 1
ATOM 3901 N N . ASP A 1 519 ? -31.301 16.399 54.964 1.00 90.25 519 ASP A N 1
ATOM 3902 C CA . ASP A 1 519 ? -32.089 17.484 54.384 1.00 90.25 519 ASP A CA 1
ATOM 3903 C C . ASP A 1 519 ? -31.565 18.866 54.812 1.00 90.25 519 ASP A C 1
ATOM 3905 O O . ASP A 1 519 ? -30.663 18.991 55.639 1.00 90.25 519 ASP A O 1
ATOM 3909 N N . GLN A 1 520 ? -32.162 19.929 54.266 1.00 87.00 520 GLN A N 1
ATOM 3910 C CA . GLN A 1 520 ? -31.801 21.315 54.594 1.00 87.00 520 GLN A CA 1
ATOM 3911 C C . GLN A 1 520 ? -31.998 21.684 56.073 1.00 87.00 520 GLN A C 1
ATOM 3913 O O . GLN A 1 520 ? -31.484 22.707 56.510 1.00 87.00 520 GLN A O 1
ATOM 3918 N N . LYS A 1 521 ? -32.747 20.881 56.839 1.00 85.75 521 LYS A N 1
ATOM 3919 C CA . LYS A 1 521 ? -32.977 21.073 58.276 1.00 85.75 521 LYS A CA 1
ATOM 3920 C C . LYS A 1 521 ? -32.024 20.223 59.128 1.00 85.75 521 LYS A C 1
ATOM 3922 O O . LYS A 1 521 ? -32.222 20.134 60.334 1.00 85.75 521 LYS A O 1
ATOM 3927 N N . GLY A 1 522 ? -31.041 19.557 58.516 1.00 84.44 522 GLY A N 1
ATOM 3928 C CA . GLY A 1 522 ? -30.067 18.711 59.206 1.00 84.44 522 GLY A CA 1
ATOM 3929 C C . GLY A 1 522 ? -30.595 17.332 59.616 1.00 84.44 522 GLY A C 1
ATOM 3930 O O . GLY A 1 522 ? -29.885 16.583 60.299 1.00 84.44 522 GLY A O 1
ATOM 3931 N N . ARG A 1 523 ? -31.809 16.946 59.195 1.00 85.75 523 ARG A N 1
ATOM 3932 C CA . ARG A 1 523 ? -32.358 15.617 59.498 1.00 85.75 523 ARG A CA 1
ATOM 3933 C C . ARG A 1 523 ? -31.648 14.570 58.652 1.00 85.75 523 ARG A C 1
ATOM 3935 O O . ARG A 1 523 ? -31.581 14.707 57.431 1.00 85.75 523 ARG A O 1
ATOM 3942 N N . LEU A 1 524 ? -31.144 13.522 59.297 1.00 88.56 524 LEU A N 1
ATOM 3943 C CA . LEU A 1 524 ? -30.521 12.390 58.615 1.00 88.56 524 LEU A CA 1
ATOM 3944 C C . LEU A 1 524 ? -31.575 11.623 57.804 1.00 88.56 524 LEU A C 1
ATOM 3946 O O . LEU A 1 524 ? -32.574 11.171 58.358 1.00 88.56 524 LEU A O 1
ATOM 3950 N N . LEU A 1 525 ? -31.347 11.491 56.498 1.00 90.06 525 LEU A N 1
ATOM 3951 C CA . LEU A 1 525 ? -32.215 10.756 55.574 1.00 90.06 525 LEU A CA 1
ATOM 3952 C C . LEU A 1 525 ? -31.670 9.357 55.276 1.00 90.06 525 LEU A C 1
ATOM 3954 O O . LEU A 1 525 ? -32.439 8.404 55.198 1.00 90.06 525 LEU A O 1
ATOM 3958 N N . ALA A 1 526 ? -30.353 9.235 55.098 1.00 90.75 526 ALA A N 1
ATOM 3959 C CA . ALA A 1 526 ? -29.678 7.963 54.866 1.00 90.75 526 ALA A CA 1
ATOM 3960 C C . ALA A 1 526 ? -28.202 8.039 55.265 1.00 90.75 526 ALA A C 1
ATOM 3962 O O . ALA A 1 526 ? -27.589 9.105 55.203 1.00 90.75 526 ALA A O 1
ATOM 3963 N N . SER A 1 527 ? -27.628 6.892 55.612 1.00 90.44 527 SER A N 1
ATOM 3964 C CA . SER A 1 527 ? -26.184 6.684 55.692 1.00 90.44 527 SER A CA 1
ATOM 3965 C C . SER A 1 527 ? -25.759 5.656 54.648 1.00 90.44 527 SER A C 1
ATOM 3967 O O . SER A 1 527 ? -26.533 4.777 54.261 1.00 90.44 527 SER A O 1
ATOM 3969 N N . ILE A 1 528 ? -24.532 5.787 54.159 1.00 88.50 528 ILE A N 1
ATOM 3970 C CA . ILE A 1 528 ? -23.969 4.917 53.134 1.00 88.50 528 ILE A CA 1
ATOM 3971 C C . ILE A 1 528 ? -22.553 4.507 53.512 1.00 88.50 528 ILE A C 1
ATOM 3973 O O . ILE A 1 528 ? -21.777 5.295 54.048 1.00 88.50 528 ILE A O 1
ATOM 3977 N N . ARG A 1 529 ? -22.227 3.265 53.157 1.00 87.25 529 ARG A N 1
ATOM 3978 C CA . ARG A 1 529 ? -20.868 2.760 53.043 1.00 87.25 529 ARG A CA 1
ATOM 3979 C C . ARG A 1 529 ? -20.677 2.145 51.661 1.00 87.25 529 ARG A C 1
ATOM 3981 O O . ARG A 1 529 ? -21.399 1.217 51.296 1.00 87.25 529 ARG A O 1
ATOM 3988 N N . GLN A 1 530 ? -19.714 2.647 50.902 1.00 82.50 530 GLN A N 1
ATOM 3989 C CA . GLN A 1 530 ? -19.417 2.217 49.538 1.00 82.50 530 GLN A CA 1
ATOM 3990 C C . GLN A 1 530 ? -17.941 1.841 49.413 1.00 82.50 530 GLN A C 1
ATOM 3992 O O . GLN A 1 530 ? -17.069 2.502 49.973 1.00 82.50 530 GLN A O 1
ATOM 3997 N N . TYR A 1 531 ? -17.653 0.777 48.662 1.00 79.50 531 TYR A N 1
ATOM 3998 C CA . TYR A 1 531 ? -16.283 0.361 48.375 1.00 79.50 531 TYR A CA 1
ATOM 3999 C C . TYR A 1 531 ? -15.950 0.676 46.921 1.00 79.50 531 TYR A C 1
ATOM 4001 O O . TYR A 1 531 ? -16.544 0.144 45.989 1.00 79.50 531 TYR A O 1
ATOM 4009 N N . ALA A 1 532 ? -14.954 1.509 46.696 1.00 73.44 532 ALA A N 1
ATOM 4010 C CA . ALA A 1 532 ? -14.525 1.857 45.355 1.00 73.44 532 ALA A CA 1
ATOM 4011 C C . ALA A 1 532 ? -13.201 1.193 45.026 1.00 73.44 532 ALA A C 1
ATOM 4013 O O . ALA A 1 532 ? -12.267 1.263 45.820 1.00 73.44 532 ALA A O 1
ATOM 4014 N N . THR A 1 533 ? -13.093 0.561 43.858 1.00 69.81 533 THR A N 1
ATOM 4015 C CA . THR A 1 533 ? -11.762 0.160 43.387 1.00 69.81 533 THR A CA 1
ATOM 4016 C C . THR A 1 533 ? -11.170 1.340 42.649 1.00 69.81 533 THR A C 1
ATOM 4018 O O . THR A 1 533 ? -11.760 1.816 41.685 1.00 69.81 533 THR A O 1
ATOM 4021 N N . VAL A 1 534 ? -10.011 1.799 43.097 1.00 64.69 534 VAL A N 1
ATOM 4022 C CA . VAL A 1 534 ? -9.208 2.740 42.325 1.00 64.69 534 VAL A CA 1
ATOM 4023 C C . VAL A 1 534 ? -8.231 1.895 41.542 1.00 64.69 534 VAL A C 1
ATOM 4025 O O . VAL A 1 534 ? -7.488 1.111 42.129 1.00 64.69 534 VAL A O 1
ATOM 4028 N N . VAL A 1 535 ? -8.291 1.985 40.217 1.00 60.22 535 VAL A N 1
ATOM 4029 C CA . VAL A 1 535 ? -7.312 1.348 39.341 1.00 60.22 535 VAL A CA 1
ATOM 4030 C C . VAL A 1 535 ? -6.405 2.465 38.835 1.00 60.22 535 VAL A C 1
ATOM 4032 O O . VAL A 1 535 ? -6.805 3.184 37.913 1.00 60.22 535 VAL A O 1
ATOM 4035 N N . PRO A 1 536 ? -5.218 2.659 39.445 1.00 57.69 536 PRO A N 1
ATOM 4036 C CA . PRO A 1 536 ? -4.242 3.604 38.931 1.00 57.69 536 PRO A CA 1
ATOM 4037 C C . PRO A 1 536 ? -3.848 3.156 37.527 1.00 57.69 536 PRO A C 1
ATOM 4039 O O . PRO A 1 536 ? -3.545 1.979 37.314 1.00 57.69 536 PRO A O 1
ATOM 4042 N N . TRP A 1 537 ? -3.828 4.083 36.575 1.00 49.38 537 TRP A N 1
ATOM 4043 C CA . TRP A 1 537 ? -3.480 3.793 35.182 1.00 49.38 537 TRP A CA 1
ATOM 4044 C C . TRP A 1 537 ? -2.102 3.111 35.036 1.00 49.38 537 TRP A C 1
ATOM 4046 O O . TRP A 1 537 ? -1.913 2.270 34.157 1.00 49.38 537 TRP A O 1
ATOM 4056 N N . ALA A 1 538 ? -1.175 3.367 35.967 1.00 45.50 538 ALA A N 1
ATOM 4057 C CA . ALA A 1 538 ? 0.153 2.753 36.013 1.00 45.50 538 ALA A CA 1
ATOM 4058 C C . ALA A 1 538 ? 0.171 1.229 36.292 1.00 45.50 538 ALA A C 1
ATOM 4060 O O . ALA A 1 538 ? 1.218 0.592 36.152 1.00 45.50 538 ALA A O 1
ATOM 4061 N N . MET A 1 539 ? -0.954 0.602 36.662 1.00 44.53 539 MET A N 1
ATOM 4062 C CA . MET A 1 539 ? -1.045 -0.856 36.792 1.00 44.53 539 MET A CA 1
ATOM 4063 C C . MET A 1 539 ? -1.626 -1.469 35.515 1.00 44.53 539 MET A C 1
ATOM 4065 O O . MET A 1 539 ? -2.834 -1.447 35.299 1.00 44.53 539 MET A O 1
ATOM 4069 N N . ASN A 1 540 ? -0.756 -2.066 34.687 1.00 43.34 540 ASN A N 1
ATOM 4070 C CA . ASN A 1 540 ? -1.123 -2.856 33.503 1.00 43.34 540 ASN A CA 1
ATOM 4071 C C . ASN A 1 540 ? -2.411 -3.679 33.729 1.00 43.34 540 ASN A C 1
ATOM 4073 O O . ASN A 1 540 ? -2.502 -4.394 34.730 1.00 43.34 540 ASN A O 1
ATOM 4077 N N . ASP A 1 541 ? -3.330 -3.672 32.750 1.00 52.94 541 ASP A N 1
ATOM 4078 C CA . ASP A 1 541 ? -4.622 -4.402 32.688 1.00 52.94 541 ASP A CA 1
ATOM 4079 C C . ASP A 1 541 ? -4.608 -5.832 33.275 1.00 52.94 541 ASP A C 1
ATOM 4081 O O . ASP A 1 541 ? -5.623 -6.360 33.733 1.00 52.94 541 ASP A O 1
ATOM 4085 N N . ILE A 1 542 ? -3.440 -6.477 33.275 1.00 47.34 542 ILE A N 1
ATOM 4086 C CA . ILE A 1 542 ? -3.180 -7.804 33.835 1.00 47.34 542 ILE A CA 1
ATOM 4087 C C . ILE A 1 542 ? -3.407 -7.855 35.357 1.00 47.34 542 ILE A C 1
ATOM 4089 O O . ILE A 1 542 ? -3.943 -8.851 35.844 1.00 47.34 542 ILE A O 1
ATOM 4093 N N . GLN A 1 543 ? -3.028 -6.827 36.124 1.00 48.41 543 GLN A N 1
ATOM 4094 C CA . GLN A 1 543 ? -3.268 -6.807 37.573 1.00 48.41 543 GLN A CA 1
ATOM 4095 C C . GLN A 1 543 ? -4.719 -6.444 37.910 1.00 48.41 543 GLN A C 1
ATOM 4097 O O . GLN A 1 543 ? -5.308 -7.092 38.774 1.00 48.41 543 GLN A O 1
ATOM 4102 N N . ALA A 1 544 ? -5.336 -5.527 37.158 1.00 46.41 544 ALA A N 1
ATOM 4103 C CA . ALA A 1 544 ? -6.754 -5.195 37.306 1.00 46.41 544 ALA A CA 1
ATOM 4104 C C . ALA A 1 544 ? -7.665 -6.407 37.022 1.00 46.41 544 ALA A C 1
ATOM 4106 O O . ALA A 1 544 ? -8.600 -6.676 37.780 1.00 46.41 544 ALA A O 1
ATOM 4107 N N . GLN A 1 545 ? -7.354 -7.201 35.986 1.00 48.78 545 GLN A N 1
ATOM 4108 C CA . GLN A 1 545 ? -8.074 -8.446 35.683 1.00 48.78 545 GLN A CA 1
ATOM 4109 C C . GLN A 1 545 ? -7.792 -9.574 36.682 1.00 48.78 545 GLN A C 1
ATOM 4111 O O . GLN A 1 545 ? -8.697 -10.353 36.984 1.00 48.78 545 GLN A O 1
ATOM 4116 N N . LYS A 1 546 ? -6.565 -9.686 37.210 1.00 48.19 546 LYS A N 1
ATOM 4117 C CA . LYS A 1 546 ? -6.258 -10.660 38.272 1.00 48.19 546 LYS A CA 1
ATOM 4118 C C . LYS A 1 546 ? -7.027 -10.347 39.555 1.00 48.19 546 LYS A C 1
ATOM 4120 O O . LYS A 1 546 ? -7.606 -11.267 40.117 1.00 48.19 546 LYS A O 1
ATOM 4125 N N . ALA A 1 547 ? -7.117 -9.075 39.946 1.00 46.88 547 ALA A N 1
ATOM 4126 C CA . ALA A 1 547 ? -7.878 -8.643 41.119 1.00 46.88 547 ALA A CA 1
ATOM 4127 C C . ALA A 1 547 ? -9.399 -8.854 40.975 1.00 46.88 547 ALA A C 1
ATOM 4129 O O . ALA A 1 547 ? -10.088 -9.058 41.971 1.00 46.88 547 ALA A O 1
ATOM 4130 N N . THR A 1 548 ? -9.941 -8.833 39.750 1.00 46.38 548 THR A N 1
ATOM 4131 C CA . THR A 1 548 ? -11.365 -9.139 39.507 1.00 46.38 548 THR A CA 1
ATOM 4132 C C . THR A 1 548 ? -11.651 -10.636 39.373 1.00 46.38 548 THR A C 1
ATOM 4134 O O . THR A 1 548 ? -12.721 -11.071 39.784 1.00 46.38 548 THR A O 1
ATOM 4137 N N . LYS A 1 549 ? -10.725 -11.440 38.829 1.00 43.56 549 LYS A N 1
ATOM 4138 C CA . LYS A 1 549 ? -10.907 -12.898 38.675 1.00 43.56 549 LYS A CA 1
ATOM 4139 C C . LYS A 1 549 ? -10.620 -13.717 39.931 1.00 43.56 549 LYS A C 1
ATOM 4141 O O . LYS A 1 549 ? -11.096 -14.838 40.004 1.00 43.56 549 LYS A O 1
ATOM 4146 N N . SER A 1 550 ? -9.847 -13.213 40.892 1.00 38.12 550 SER A N 1
ATOM 4147 C CA . SER A 1 550 ? -9.559 -13.957 42.128 1.00 38.12 550 SER A CA 1
ATOM 4148 C C . SER A 1 550 ? -10.687 -13.910 43.169 1.00 38.12 550 SER A C 1
ATOM 4150 O O . SER A 1 550 ? -10.538 -14.519 44.225 1.00 38.12 550 SER A O 1
ATOM 4152 N N . HIS A 1 551 ? -11.784 -13.182 42.911 1.00 40.16 551 HIS A N 1
ATOM 4153 C CA . HIS A 1 551 ? -12.819 -12.883 43.915 1.00 40.16 551 HIS A CA 1
ATOM 4154 C C . HIS A 1 551 ? -14.274 -12.945 43.404 1.00 40.16 551 HIS A C 1
ATOM 4156 O O . HIS A 1 551 ? -15.182 -12.511 44.114 1.00 40.16 551 HIS A O 1
ATOM 4162 N N . LEU A 1 552 ? -14.489 -13.480 42.199 1.00 36.34 552 LEU A N 1
ATOM 4163 C CA . LEU A 1 552 ? -15.751 -14.096 41.763 1.00 36.34 552 LEU A CA 1
ATOM 4164 C C . LEU A 1 552 ? -15.548 -15.608 41.802 1.00 36.34 552 LEU A C 1
ATOM 4166 O O . LEU A 1 552 ? -16.504 -16.307 42.194 1.00 36.34 552 LEU A O 1
#

Secondary structure (DSSP, 8-state):
----GGGGS------------TT--EEEE-SSSS-EEEEEEEPTT-TTEEEEEEEEETTEEEEEEEESSSGGG-EEEEEEE-TTS-EEEEEEE-SSSS-PPBPSS--EEE-GGG-EEEEETTEEEEEEEEEEESS-TTSSS---SS-EEEEEEEEES-TT---PPPSEEEEEEE-SSSSTT---TTPPP--EEE-HHHHHHHHHHHHHHHHHIIIIIIHHHHHHHHHHSHHHHTTHHHHHHHIIIIIIIIIHHHHHHHHHHHHHHHTTPPTT---SHHHHHHHHHHHHHHHHHHHHHHHHHSTTT---TTTTHHHHHHHHHHHHHHHT-GGG-HHHHHHHHHHHHHHHHHHHHHHHHHS----PPEEEEEEEEE--SSEEEEEEEEEETTEEEEEEEEEEEEEE--SSS----PPP-PPTT--TT-PPPGGGSEE----STTGGGSEEEE-SS-S-SSS----EEEE-TTS-TT-HHHHHHHHHHTTGGGGGS--SS--B--EE-SSSSEEEEEEEEE-TT--EEEEEEEEEE-B-TTS-HHHHHHHHHT--

Organism: NCBI:txid388810

Foldseek 3Di:
DDDDPPPPPDDDDDDDDDDQDQAAFAWEDAPDPGTWTKFKEADPPDPQKMKMKIWAAPQFQWKKKWFDQDQLQTWIFIWGQALVRDIDTFIFGHNDDDDTDGDPDDFKAWDVVQFAWDQDPNGTTGMTMIMGGQQDPVNRGGADQDKTKMKIFTDGHHHNDDPDGGLFIFMDIDHNYVSSRHHDPPDDHHDYDYGLNVVLVVLLVLLLVLLCQQQLPLQLVLVCLVQQVCVVPPPCSVVSSCCSLVCRNLVSLVVSVVSNVVSCVRNVHDPQDLPDPLVNLLSVLSVVLNVVSVVLSVCVVVVVPDPDPPSCVSSVSSLVNSVSSVVVVVPPPDVVVVVSVVSVVVSVVVVVVSCVVRNPPDQADWDWDKAFPADDDFKTKIKIWTDRPVGNPDTPDIDIDIDGDDDDDDDDDDQPPDDPPDDGPPQDPQVPFAWDPDPDPVVVQKGKGWSDAAPDLVDGDTDIDIDGPPDDCLPVVNVVVVQVVLQPCVVVNPPVDDWDKDWDDDDPQWDWDWDFDADPVNHTRDIDITTIHTHPPPDPPVVVVVVVVVPD